Protein AF-A0A538QHJ0-F1 (afdb_monomer_lite)

Secondary structure (DSSP, 8-state):
--EEEEEEE--SS-TTS--TTHHHHHHHHHHHHHHHHTTT-EEPPPBSS-BHHHHHHHHHHHGGGEEEEEEEE-B-SSEEEEE-TTS-EEEEEHHHHHHHHHT-TT--EEEEESTT-GGGHHHHHHTT-SEEEEESS-B-HHHHHHHHHHHHHHHTTS-HHHHHHHHHHHHHHHH-S-GGGGBS-HHHHGGG-SPPPPSEEEEE-GGGTT--HHHHHHHHHHHHHHHHTTS-SSSHHHHHHHHTTS-HHHHHHHHHSTTTHHHHHHHTTTSPPPHHHHHHHHHHHT-SSTHHHHHHHHH-TTSTTHHHHHHHHHT-EEEEEEEEEEEEEEEEEEEE-GGGSPPBSSHHHHHHHHHHHHHHHHHHHHHGGGGTEEEEEEEEEEEEEEEEEETTEEEEEEEEEEEEEEEEEEEEEEEE----HHHHHHHTTS-----------

pLDDT: mean 82.28, std 17.02, range [30.34, 98.81]

Sequence (441 aa):
MPAILLAFANDWSDRNHHLHRLRREGKVIGQALAPLVKAGLEVLPAIHDATLSDVLDEFREHHDQIRVFHFGGHATSSTLLFEDDAGALTAAHANGLAGFLGGQPGLVLVFLNGCCTAPQVACLRAAGVKAVVATTHAIQDTVAAAFAQAFYAELAVRPLRSAFDTAVHAVKTHWGDDPWAVTRDVATASEEGKTPAWPWMIDCNPAYETWTLRAELDQTARRTGRARLFWGAAAPMVLLSSLLALSADARRTACRAPGFRALCAATGIGQVPTADEQAMWERALAQRSGDGLRAYLQAYPRGAYADEARARLDGCSHERAENLGLEKDVRYPLTINANRADLRSSEVEARNDAVMRGNRDAATSCALLGAASKVLSSVAEPHDWKCVEDGHRFACGFDGEVVCRVQDRILSNEERCGGTATDSHKRRRGSSVPMTLASAL

Radius of gyration: 32.98 Å; chains: 1; bounding box: 82×66×100 Å

Foldseek 3Di:
DAEEEAEEAAAPPDPVRGQPCSVVLLVLLCVLCVVVVVLVYHYPPHHHQFDPVVVLVVCVVCQLRYAEYEYAGADECFWDWHADPVSHTDTDGLLVVLLSQLPRNNYAEYEYLYAQPVNSQVNNVVSHHAKYKAFRGAFDSVLSSQLSSQLSNQLSPFANLVSNVRSLVVSCVVQNPQLLSGHDCNPVVVVVVDRDDNTIDMDGHPVRRRPGPVVVSVVVCVVVVVVDVVDDDDPDPVVVVVLVPDDLVVNLVVCPDPVNVVVCCVVVTNQRDDPVLVVLVVVCQVDQALPSLVVSCVVCVPHSCNVVSVVLNVVKDWDWDWDWADKDKDKDKDKQDLVPDDWAQDPVVQVVVQQVVQQVVQVVVLVVCVVFWPWPGKGWDFDAKDWDDDPSIIHIMGITMIITTTIGTDTDTDMGTDDDPVVSVVVVVPDDDDPDDDDDD

Structure (mmCIF, N/CA/C/O backbone):
data_AF-A0A538QHJ0-F1
#
_entry.id   AF-A0A538QHJ0-F1
#
loop_
_atom_site.group_PDB
_atom_site.id
_atom_site.type_symbol
_atom_site.label_atom_id
_atom_site.label_alt_id
_atom_site.label_comp_id
_atom_site.label_asym_id
_atom_site.label_entity_id
_atom_site.label_seq_id
_atom_site.pdbx_PDB_ins_code
_atom_site.Cartn_x
_atom_site.Cartn_y
_atom_site.Cartn_z
_atom_site.occupancy
_atom_site.B_iso_or_equiv
_atom_site.auth_seq_id
_atom_site.auth_comp_id
_atom_site.auth_asym_id
_atom_site.auth_atom_id
_atom_site.pdbx_PDB_model_num
ATOM 1 N N . MET A 1 1 ? -15.374 -1.243 19.716 1.00 84.38 1 MET A N 1
ATOM 2 C CA . MET A 1 1 ? -15.102 0.156 19.304 1.00 84.38 1 MET A CA 1
ATOM 3 C C . MET A 1 1 ? -15.184 0.193 17.783 1.00 84.38 1 MET A C 1
ATOM 5 O O . MET A 1 1 ? -15.090 -0.878 17.210 1.00 84.38 1 MET A O 1
ATOM 9 N N . PRO A 1 2 ? -15.447 1.316 17.093 1.00 94.69 2 PRO A N 1
ATOM 10 C CA . PRO A 1 2 ? -15.389 1.296 15.634 1.00 94.69 2 PRO A CA 1
ATOM 11 C C . PRO A 1 2 ? -13.943 1.038 15.192 1.00 94.69 2 PRO A C 1
ATOM 13 O O . PRO A 1 2 ? -13.024 1.684 15.701 1.00 94.69 2 PRO A O 1
ATOM 16 N N . ALA A 1 3 ? -13.773 0.101 14.266 1.00 96.50 3 ALA A N 1
ATOM 17 C CA . ALA A 1 3 ? -12.482 -0.395 13.820 1.00 96.50 3 ALA A CA 1
ATOM 18 C C . ALA A 1 3 ? -12.274 -0.202 12.310 1.00 96.50 3 ALA A C 1
ATOM 20 O O . ALA A 1 3 ? -13.233 -0.160 11.530 1.00 96.50 3 ALA A O 1
ATOM 21 N N . ILE A 1 4 ? -11.014 -0.098 11.898 1.00 98.25 4 ILE A N 1
ATOM 22 C CA . ILE A 1 4 ? -10.579 -0.112 10.498 1.00 98.25 4 ILE A CA 1
ATOM 23 C C . ILE A 1 4 ? -9.624 -1.284 10.303 1.00 98.25 4 ILE A C 1
ATOM 25 O O . ILE A 1 4 ? -8.633 -1.390 11.026 1.00 98.25 4 ILE A O 1
ATOM 29 N N . LEU A 1 5 ? -9.919 -2.123 9.311 1.00 98.50 5 LEU A N 1
ATOM 30 C CA . LEU A 1 5 ? -9.074 -3.235 8.892 1.00 98.50 5 LEU A CA 1
ATOM 31 C C . LEU A 1 5 ? -8.306 -2.849 7.626 1.00 98.50 5 LEU A C 1
ATOM 33 O O . LEU A 1 5 ? -8.913 -2.441 6.633 1.00 98.50 5 LEU A O 1
ATOM 37 N N . LEU A 1 6 ? -6.982 -2.994 7.668 1.00 98.50 6 LEU A N 1
ATOM 38 C CA . LEU A 1 6 ? -6.090 -2.770 6.534 1.00 98.50 6 LEU A CA 1
ATOM 39 C C . LEU A 1 6 ? -5.431 -4.098 6.155 1.00 98.50 6 LEU A C 1
ATOM 41 O O . LEU A 1 6 ? -4.697 -4.667 6.962 1.00 98.50 6 LEU A O 1
ATOM 45 N N . ALA A 1 7 ? -5.675 -4.564 4.935 1.00 98.00 7 ALA A N 1
ATOM 46 C CA . ALA A 1 7 ? -5.087 -5.776 4.384 1.00 98.00 7 ALA A CA 1
ATOM 47 C C . ALA A 1 7 ? -4.281 -5.441 3.128 1.00 98.00 7 ALA A C 1
ATOM 49 O O . ALA A 1 7 ? -4.765 -4.761 2.219 1.00 98.00 7 ALA A O 1
ATOM 50 N N . PHE A 1 8 ? -3.049 -5.929 3.078 1.00 95.31 8 PHE A N 1
ATOM 51 C CA . PHE A 1 8 ? -2.147 -5.761 1.955 1.00 95.31 8 PHE A CA 1
ATOM 52 C C . PHE A 1 8 ? -1.618 -7.118 1.521 1.00 95.31 8 PHE A C 1
ATOM 54 O O . PHE A 1 8 ? -1.199 -7.901 2.366 1.00 95.31 8 PHE A O 1
ATOM 61 N N . ALA A 1 9 ? -1.627 -7.370 0.218 1.00 91.00 9 ALA A N 1
ATOM 62 C CA . ALA A 1 9 ? -1.122 -8.606 -0.365 1.00 91.00 9 ALA A CA 1
ATOM 63 C C . ALA A 1 9 ? -0.195 -8.282 -1.535 1.00 91.00 9 ALA A C 1
ATOM 65 O O . ALA A 1 9 ? -0.501 -7.419 -2.369 1.00 91.00 9 ALA A O 1
ATOM 66 N N . ASN A 1 10 ? 0.949 -8.954 -1.583 1.00 85.69 10 ASN A N 1
ATOM 67 C CA . ASN A 1 10 ? 2.011 -8.674 -2.536 1.00 85.69 10 ASN A CA 1
ATOM 68 C C . ASN A 1 10 ? 2.436 -9.924 -3.308 1.00 85.69 10 ASN A C 1
ATOM 70 O O . ASN A 1 10 ? 2.243 -11.049 -2.862 1.00 85.69 10 ASN A O 1
ATOM 74 N N . ASP A 1 11 ? 3.060 -9.716 -4.467 1.00 81.25 11 ASP A N 1
ATOM 75 C CA . ASP A 1 11 ? 3.747 -10.792 -5.174 1.00 81.25 11 ASP A CA 1
ATOM 76 C C . ASP A 1 11 ? 5.210 -10.839 -4.717 1.00 81.25 11 ASP A C 1
ATOM 78 O O . ASP A 1 11 ? 6.012 -9.942 -5.007 1.00 81.25 11 ASP A O 1
ATOM 82 N N . TRP A 1 12 ? 5.557 -11.872 -3.951 1.00 72.56 12 TRP A N 1
ATOM 83 C CA . TRP A 1 12 ? 6.940 -12.145 -3.547 1.00 72.56 12 TRP A CA 1
ATOM 84 C C . TRP A 1 12 ? 7.655 -13.096 -4.510 1.00 72.56 12 TRP A C 1
ATOM 86 O O . TRP A 1 12 ? 8.883 -13.215 -4.456 1.00 72.56 12 TRP A O 1
ATOM 96 N N . SER A 1 13 ? 6.899 -13.758 -5.388 1.00 67.38 13 SER A N 1
ATOM 97 C CA . SER A 1 13 ? 7.399 -14.754 -6.333 1.00 67.38 13 SER A CA 1
ATOM 98 C C . SER A 1 13 ? 7.932 -14.114 -7.618 1.00 67.38 13 SER A C 1
ATOM 100 O O . SER A 1 13 ? 8.976 -14.536 -8.121 1.00 67.38 13 SER A O 1
ATOM 102 N N . ASP A 1 14 ? 7.288 -13.042 -8.094 1.00 71.12 14 ASP A N 1
ATOM 103 C CA . ASP A 1 14 ? 7.707 -12.266 -9.261 1.00 71.12 14 ASP A CA 1
ATOM 104 C C . ASP A 1 14 ? 8.125 -10.839 -8.873 1.00 71.12 14 ASP A C 1
ATOM 106 O O . ASP A 1 14 ? 7.319 -9.991 -8.484 1.00 71.12 14 ASP A O 1
ATOM 110 N N . ARG A 1 15 ? 9.418 -10.534 -9.049 1.00 61.66 15 ARG A N 1
ATOM 111 C CA . ARG A 1 15 ? 9.973 -9.203 -8.754 1.00 61.66 15 ARG A CA 1
ATOM 112 C C . ARG A 1 15 ? 9.376 -8.092 -9.620 1.00 61.66 15 ARG A C 1
ATOM 114 O O . ARG A 1 15 ? 9.396 -6.947 -9.180 1.00 61.66 15 ARG A O 1
ATOM 121 N N . ASN A 1 16 ? 8.866 -8.397 -10.814 1.00 66.38 16 ASN A N 1
ATOM 122 C CA . ASN A 1 16 ? 8.252 -7.403 -11.700 1.00 66.38 16 ASN A CA 1
ATOM 123 C C . ASN A 1 16 ? 6.814 -7.060 -11.293 1.00 66.38 16 ASN A C 1
ATOM 125 O O . ASN A 1 16 ? 6.307 -5.998 -11.657 1.00 66.38 16 ASN A O 1
ATOM 129 N N . HIS A 1 17 ? 6.167 -7.930 -10.517 1.00 70.81 17 HIS A N 1
ATOM 130 C CA . HIS A 1 17 ? 4.856 -7.677 -9.926 1.00 70.81 17 HIS A CA 1
ATOM 131 C C . HIS A 1 17 ? 4.950 -7.182 -8.484 1.00 70.81 17 HIS A C 1
ATOM 133 O O . HIS A 1 17 ? 3.936 -6.899 -7.862 1.00 70.81 17 HIS A O 1
ATOM 139 N N . HIS A 1 18 ? 6.144 -7.001 -7.935 1.00 77.81 18 HIS A N 1
ATOM 140 C CA . HIS A 1 18 ? 6.277 -6.560 -6.559 1.00 77.81 18 HIS A CA 1
ATOM 141 C C . HIS A 1 18 ? 5.809 -5.103 -6.354 1.00 77.81 18 HIS A C 1
ATOM 143 O O . HIS A 1 18 ? 6.315 -4.167 -6.978 1.00 77.81 18 HIS A O 1
ATOM 149 N N . LEU A 1 19 ? 4.872 -4.892 -5.427 1.00 80.31 19 LEU A N 1
ATOM 150 C CA . LEU A 1 19 ? 4.339 -3.578 -5.056 1.00 80.31 19 LEU A CA 1
ATOM 151 C C . LEU A 1 19 ? 5.114 -3.016 -3.855 1.00 80.31 19 LEU A C 1
ATOM 153 O O . LEU A 1 19 ? 4.880 -3.364 -2.695 1.00 80.31 19 LEU A O 1
ATOM 157 N N . HIS A 1 20 ? 6.082 -2.142 -4.126 1.00 81.50 20 HIS A N 1
ATOM 158 C CA . HIS A 1 20 ? 7.006 -1.605 -3.122 1.00 81.50 20 HIS A CA 1
ATOM 159 C C . HIS A 1 20 ? 6.360 -0.614 -2.139 1.00 81.50 20 HIS A C 1
ATOM 161 O O . HIS A 1 20 ? 6.959 -0.293 -1.103 1.00 81.50 20 HIS A O 1
ATOM 167 N N . ARG A 1 21 ? 5.184 -0.059 -2.456 1.00 84.69 21 ARG A N 1
ATOM 168 C CA . ARG A 1 21 ? 4.559 1.013 -1.668 1.00 84.69 21 ARG A CA 1
ATOM 169 C C . ARG A 1 21 ? 3.495 0.533 -0.691 1.00 84.69 21 ARG A C 1
ATOM 171 O O . ARG A 1 21 ? 3.173 1.323 0.189 1.00 84.69 21 ARG A O 1
ATOM 178 N N . LEU A 1 22 ? 3.076 -0.734 -0.705 1.00 82.94 22 LEU A N 1
ATOM 179 C CA . LEU A 1 22 ? 2.046 -1.260 0.211 1.00 82.94 22 LEU A CA 1
ATOM 180 C C . LEU A 1 22 ? 2.372 -1.038 1.700 1.00 82.94 22 LEU A C 1
ATOM 182 O O . LEU A 1 22 ? 1.548 -0.553 2.474 1.00 82.94 22 LEU A O 1
ATOM 186 N N . ARG A 1 23 ? 3.621 -1.290 2.121 1.00 81.44 23 ARG A N 1
ATOM 187 C CA . ARG A 1 23 ? 4.047 -0.998 3.508 1.00 81.44 23 ARG A CA 1
ATOM 188 C C . ARG A 1 23 ? 3.984 0.495 3.832 1.00 81.44 23 ARG A C 1
ATOM 190 O O . ARG A 1 23 ? 3.629 0.882 4.945 1.00 81.44 23 ARG A O 1
ATOM 197 N N . ARG A 1 24 ? 4.348 1.349 2.868 1.00 80.38 24 ARG A N 1
ATOM 198 C CA . ARG A 1 24 ? 4.256 2.805 3.027 1.00 80.38 24 ARG A CA 1
ATOM 199 C C . ARG A 1 24 ? 2.797 3.241 3.096 1.00 80.38 24 ARG A C 1
ATOM 201 O O . ARG A 1 24 ? 2.502 4.092 3.923 1.00 80.38 24 ARG A O 1
ATOM 208 N N . GLU A 1 25 ? 1.927 2.660 2.280 1.00 90.69 25 GLU A N 1
ATOM 209 C CA . GLU A 1 25 ? 0.488 2.910 2.248 1.00 90.69 25 GLU A CA 1
ATOM 210 C C . GLU A 1 25 ? -0.155 2.663 3.616 1.00 90.69 25 GLU A C 1
ATOM 212 O O . GLU A 1 25 ? -0.709 3.592 4.200 1.00 90.69 25 GLU A O 1
ATOM 217 N N . GLY A 1 26 ? 0.035 1.480 4.210 1.00 88.31 26 GLY A N 1
ATOM 218 C CA . GLY A 1 26 ? -0.455 1.203 5.566 1.00 88.31 26 GLY A CA 1
ATOM 219 C C . GLY A 1 26 ? 0.066 2.202 6.607 1.00 88.31 26 GLY A C 1
ATOM 220 O O . GLY A 1 26 ? -0.700 2.728 7.418 1.00 88.31 26 GLY A O 1
ATOM 221 N N . LYS A 1 27 ? 1.359 2.554 6.537 1.00 84.31 27 LYS A N 1
ATOM 222 C CA . LYS A 1 27 ? 1.964 3.549 7.436 1.00 84.31 27 LYS A CA 1
ATOM 223 C C . LYS A 1 27 ? 1.315 4.930 7.303 1.00 84.31 27 LYS A C 1
ATOM 225 O O . LYS A 1 27 ? 1.018 5.553 8.322 1.00 84.31 27 LYS A O 1
ATOM 230 N N . VAL A 1 28 ? 1.127 5.434 6.081 1.00 87.56 28 VAL A N 1
ATOM 231 C CA . VAL A 1 28 ? 0.563 6.779 5.866 1.00 87.56 28 VAL A CA 1
ATOM 232 C C . VAL A 1 28 ? -0.930 6.835 6.192 1.00 87.56 28 VAL A C 1
ATOM 234 O O . VAL A 1 28 ? -1.378 7.857 6.708 1.00 87.56 28 VAL A O 1
ATOM 237 N N . ILE A 1 29 ? -1.675 5.739 5.998 1.00 95.94 29 ILE A N 1
ATOM 238 C CA . ILE A 1 29 ? -3.066 5.609 6.462 1.00 95.94 29 ILE A CA 1
ATOM 239 C C . ILE A 1 29 ? -3.123 5.698 7.994 1.00 95.94 29 ILE A C 1
ATOM 241 O O . ILE A 1 29 ? -3.872 6.509 8.540 1.00 95.94 29 ILE A O 1
ATOM 245 N N . GLY A 1 30 ? -2.284 4.933 8.702 1.00 91.31 30 GLY A N 1
ATOM 246 C CA . GLY A 1 30 ? -2.215 4.988 10.166 1.00 91.31 30 GLY A CA 1
ATOM 247 C C . GLY A 1 30 ? -1.862 6.386 10.694 1.00 91.31 30 GLY A C 1
ATOM 248 O O . GLY A 1 30 ? -2.467 6.865 11.653 1.00 91.31 30 GLY A O 1
ATOM 249 N N . GLN A 1 31 ? -0.935 7.087 10.031 1.00 88.31 31 GLN A N 1
ATOM 250 C CA . GLN A 1 31 ? -0.588 8.476 10.361 1.00 88.31 31 GLN A CA 1
ATOM 251 C C . GLN A 1 31 ? -1.762 9.439 10.151 1.00 88.31 31 GLN A C 1
ATOM 253 O O . GLN A 1 31 ? -2.017 10.281 11.013 1.00 88.31 31 GLN A O 1
ATOM 258 N N . ALA A 1 32 ? -2.487 9.303 9.039 1.00 93.50 32 ALA A N 1
ATOM 259 C CA . ALA A 1 32 ? -3.654 10.122 8.730 1.00 93.50 32 ALA A CA 1
ATOM 260 C C . ALA A 1 32 ? -4.789 9.938 9.756 1.00 93.50 32 ALA A C 1
ATOM 262 O O . ALA A 1 32 ? -5.474 10.895 10.113 1.00 93.50 32 ALA A O 1
ATOM 263 N N . LEU A 1 33 ? -4.941 8.724 10.289 1.00 95.12 33 LEU A N 1
ATOM 264 C CA . LEU A 1 33 ? -5.974 8.374 11.265 1.00 95.12 33 LEU A CA 1
ATOM 265 C C . LEU A 1 33 ? -5.578 8.631 12.726 1.00 95.12 33 LEU A C 1
ATOM 267 O O . LEU A 1 33 ? -6.435 8.552 13.608 1.00 95.12 33 LEU A O 1
ATOM 271 N N . ALA A 1 34 ? -4.321 8.987 13.011 1.00 91.88 34 ALA A N 1
ATOM 272 C CA . ALA A 1 34 ? -3.827 9.205 14.373 1.00 91.88 34 ALA A CA 1
ATOM 273 C C . ALA A 1 34 ? -4.697 10.157 15.234 1.00 91.88 34 ALA A C 1
ATOM 275 O O . ALA A 1 34 ? -4.877 9.876 16.424 1.00 91.88 34 ALA A O 1
ATOM 276 N N . PRO A 1 35 ? -5.287 11.252 14.700 1.00 90.69 35 PRO A N 1
ATOM 277 C CA . PRO A 1 35 ? -6.214 12.088 15.467 1.00 90.69 35 PRO A CA 1
ATOM 278 C C . PRO A 1 35 ? -7.490 11.354 15.907 1.00 90.69 35 PRO A C 1
ATOM 280 O O . PRO A 1 35 ? -7.976 11.586 17.013 1.00 90.69 35 PRO A O 1
ATOM 283 N N . LEU A 1 36 ? -8.025 10.456 15.072 1.00 92.75 36 LEU A N 1
ATOM 284 C CA . LEU A 1 36 ? -9.206 9.656 15.402 1.00 92.75 36 LEU A CA 1
ATOM 285 C C . LEU A 1 36 ? -8.877 8.492 16.333 1.00 92.75 36 LEU A C 1
ATOM 287 O O . LEU A 1 36 ? -9.695 8.167 17.191 1.00 92.75 36 LEU A O 1
ATOM 291 N N . VAL A 1 37 ? -7.671 7.925 16.241 1.00 92.94 37 VAL A N 1
ATOM 292 C CA . VAL A 1 37 ? -7.192 6.920 17.205 1.00 92.94 37 VAL A CA 1
ATOM 293 C C . VAL A 1 37 ? -7.195 7.493 18.622 1.00 92.94 37 VAL A C 1
ATOM 295 O O . VAL A 1 37 ? -7.739 6.887 19.542 1.00 92.94 37 VAL A O 1
ATOM 298 N N . LYS A 1 38 ? -6.718 8.735 18.798 1.00 89.56 38 LYS A N 1
ATOM 299 C CA . LYS A 1 38 ? -6.815 9.456 20.084 1.00 89.56 38 LYS A CA 1
ATOM 300 C C . LYS A 1 38 ? -8.259 9.674 20.552 1.00 89.56 38 LYS A C 1
ATOM 302 O O . LYS A 1 38 ? -8.491 9.848 21.744 1.00 89.56 38 LYS A O 1
ATOM 307 N N . ALA A 1 39 ? -9.217 9.683 19.628 1.00 88.69 39 ALA A N 1
ATOM 308 C CA . ALA A 1 39 ? -10.642 9.826 19.904 1.00 88.69 39 ALA A CA 1
ATOM 309 C C . ALA A 1 39 ? -11.376 8.480 20.088 1.00 88.69 39 ALA A C 1
ATOM 311 O O . ALA A 1 39 ? -12.595 8.485 20.256 1.00 88.69 39 ALA A O 1
ATOM 312 N N . GLY A 1 40 ? -10.659 7.349 20.086 1.00 90.50 40 GLY A N 1
ATOM 313 C CA . GLY A 1 40 ? -11.213 6.015 20.337 1.00 90.50 40 GLY A CA 1
ATOM 314 C C . GLY A 1 40 ? -11.513 5.186 19.086 1.00 90.50 40 GLY A C 1
ATOM 315 O O . GLY A 1 40 ? -12.230 4.192 19.195 1.00 90.50 40 GLY A O 1
ATOM 316 N N . LEU A 1 41 ? -11.009 5.590 17.913 1.00 94.94 41 LEU A N 1
ATOM 317 C CA . LEU A 1 41 ? -10.998 4.735 16.724 1.00 94.94 41 LEU A CA 1
ATOM 318 C C . LEU A 1 41 ? -9.938 3.653 16.896 1.00 94.94 41 LEU A C 1
ATOM 320 O O . LEU A 1 41 ? -8.798 3.944 17.251 1.00 94.94 41 LEU A O 1
ATOM 324 N N . GLU A 1 42 ? -10.300 2.420 16.589 1.00 95.44 42 GLU A N 1
ATOM 325 C CA . GLU A 1 42 ? -9.354 1.320 16.537 1.00 95.44 42 GLU A CA 1
ATOM 326 C C . GLU A 1 42 ? -8.861 1.147 15.098 1.00 95.44 42 GLU A C 1
ATOM 328 O O . GLU A 1 42 ? -9.646 0.995 14.166 1.00 95.44 42 GLU A O 1
ATOM 333 N N . VAL A 1 43 ? -7.551 1.222 14.888 1.00 93.38 43 VAL A N 1
ATOM 334 C CA . VAL A 1 43 ? -6.939 0.788 13.628 1.00 93.38 43 VAL A CA 1
ATOM 335 C C . VAL A 1 43 ? -6.294 -0.544 13.946 1.00 93.38 43 VAL A C 1
ATOM 337 O O . VAL A 1 43 ? -5.336 -0.578 14.722 1.00 93.38 43 VAL A O 1
ATOM 340 N N . LEU A 1 44 ? -6.868 -1.623 13.415 1.00 91.94 44 LEU A N 1
ATOM 341 C CA . LEU A 1 44 ? -6.344 -2.965 13.636 1.00 91.94 44 LEU A CA 1
ATOM 342 C C . LEU A 1 44 ? -4.915 -3.051 13.084 1.00 91.94 44 LEU A C 1
ATOM 344 O O . LEU A 1 44 ? -4.577 -2.300 12.157 1.00 91.94 44 LEU A O 1
ATOM 348 N N . PRO A 1 45 ? -4.058 -3.922 13.645 1.00 88.50 45 PRO A N 1
ATOM 349 C CA . PRO A 1 45 ? -2.744 -4.175 13.075 1.00 88.50 45 PRO A CA 1
ATOM 350 C C . PRO A 1 45 ? -2.866 -4.455 11.575 1.00 88.50 45 PRO A C 1
ATOM 352 O O . PRO A 1 45 ? -3.650 -5.299 11.153 1.00 88.50 45 PRO A O 1
ATOM 355 N N . ALA A 1 46 ? -2.128 -3.701 10.760 1.00 87.31 46 ALA A N 1
ATOM 356 C CA . ALA A 1 46 ? -2.172 -3.889 9.318 1.00 87.31 46 ALA A CA 1
ATOM 357 C C . ALA A 1 46 ? -1.608 -5.269 8.958 1.00 87.31 46 ALA A C 1
ATOM 359 O O . ALA A 1 46 ? -0.483 -5.594 9.346 1.00 87.31 46 ALA A O 1
ATOM 360 N N . ILE A 1 47 ? -2.363 -6.040 8.180 1.00 90.31 47 ILE A N 1
ATOM 361 C CA . ILE A 1 47 ? -1.932 -7.345 7.677 1.00 90.31 47 ILE A CA 1
ATOM 362 C C . ILE A 1 47 ? -1.152 -7.087 6.389 1.00 90.31 47 ILE A C 1
ATOM 364 O O . ILE A 1 47 ? -1.718 -6.577 5.424 1.00 90.31 47 ILE A O 1
ATOM 368 N N . HIS A 1 48 ? 0.159 -7.330 6.390 1.00 83.31 48 HIS A N 1
ATOM 369 C CA . HIS A 1 48 ? 1.048 -6.945 5.280 1.00 83.31 48 HIS A CA 1
ATOM 370 C C . HIS A 1 48 ? 1.321 -8.060 4.266 1.00 83.31 48 HIS A C 1
ATOM 372 O O . HIS A 1 48 ? 1.862 -7.778 3.198 1.00 83.31 48 HIS A O 1
ATOM 378 N N . ASP A 1 49 ? 0.975 -9.274 4.657 1.00 80.62 49 ASP A N 1
ATOM 379 C CA . ASP A 1 49 ? 1.086 -10.565 3.994 1.00 80.62 49 ASP A CA 1
ATOM 380 C C . ASP A 1 49 ? -0.294 -11.237 3.999 1.00 80.62 49 ASP A C 1
ATOM 382 O O . ASP A 1 49 ? -0.457 -12.388 4.387 1.00 80.62 49 ASP A O 1
ATOM 386 N N . ALA A 1 50 ? -1.328 -10.458 3.672 1.00 89.19 50 ALA A N 1
ATOM 387 C CA . ALA A 1 50 ? -2.703 -10.843 3.934 1.00 89.19 50 ALA A CA 1
ATOM 388 C C . ALA A 1 50 ? -3.100 -12.091 3.150 1.00 89.19 50 ALA A C 1
ATOM 390 O O . ALA A 1 50 ? -3.193 -12.053 1.918 1.00 89.19 50 ALA A O 1
ATOM 391 N N . THR A 1 51 ? -3.439 -13.155 3.876 1.00 91.00 51 THR A N 1
ATOM 392 C CA . THR A 1 51 ? -4.202 -14.269 3.325 1.00 91.00 51 THR A CA 1
ATOM 393 C C . THR A 1 51 ? -5.696 -13.954 3.367 1.00 91.00 51 THR A C 1
ATOM 395 O O . THR A 1 51 ? -6.165 -13.081 4.107 1.00 91.00 51 THR A O 1
ATOM 398 N N . LEU A 1 52 ? -6.491 -14.678 2.572 1.00 92.75 52 LEU A N 1
ATOM 399 C CA . LEU A 1 52 ? -7.946 -14.554 2.667 1.00 92.75 52 LEU A CA 1
ATOM 400 C C . LEU A 1 52 ? -8.433 -14.951 4.071 1.00 92.75 52 LEU A C 1
ATOM 402 O O . LEU A 1 52 ? -9.319 -14.292 4.608 1.00 92.75 52 LEU A O 1
ATOM 406 N N . SER A 1 53 ? -7.849 -15.995 4.665 1.00 89.69 53 SER A N 1
ATOM 407 C CA . SER A 1 53 ? -8.224 -16.484 5.996 1.00 89.69 53 SE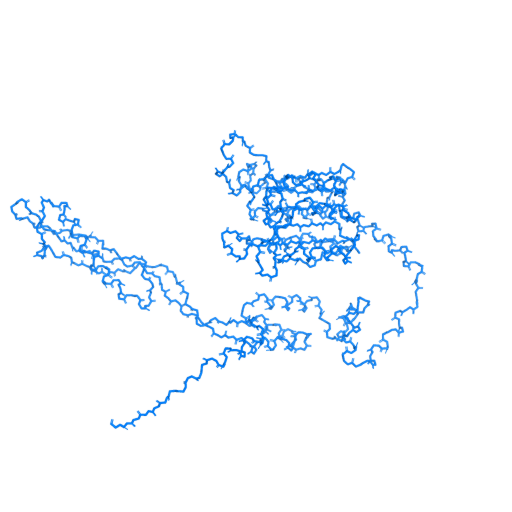R A CA 1
ATOM 408 C C . SER A 1 53 ? -8.026 -15.421 7.073 1.00 89.69 53 SER A C 1
ATOM 410 O O . SER A 1 53 ? -8.957 -15.205 7.844 1.00 89.69 53 SER A O 1
ATOM 412 N N . ASP A 1 54 ? -6.902 -14.695 7.058 1.00 90.38 54 ASP A N 1
ATOM 413 C CA . ASP A 1 54 ? -6.631 -13.636 8.042 1.00 90.38 54 ASP A CA 1
ATOM 414 C C . ASP A 1 54 ? -7.720 -12.559 8.014 1.00 90.38 54 ASP A C 1
ATOM 416 O O . ASP A 1 54 ? -8.257 -12.167 9.046 1.00 90.38 54 ASP A O 1
ATOM 420 N N . VAL A 1 55 ? -8.123 -12.124 6.814 1.00 95.81 55 VAL A N 1
ATOM 421 C CA . VAL A 1 55 ? -9.202 -11.136 6.663 1.00 95.81 55 VAL A CA 1
ATOM 422 C C . VAL A 1 55 ? -10.526 -11.681 7.193 1.00 95.81 55 VAL A C 1
ATOM 424 O O . VAL A 1 55 ? -11.247 -10.972 7.897 1.00 95.81 55 VAL A O 1
ATOM 427 N N . LEU A 1 56 ? -10.875 -12.929 6.861 1.00 94.56 56 LEU A N 1
ATOM 428 C CA . LEU A 1 56 ? -12.113 -13.540 7.347 1.00 94.56 56 LEU A CA 1
ATOM 429 C C . LEU A 1 56 ? -12.115 -13.668 8.876 1.00 94.56 56 LEU A C 1
ATOM 431 O O . LEU A 1 56 ? -13.159 -13.446 9.495 1.00 94.56 56 LEU A O 1
ATOM 435 N N . ASP A 1 57 ? -10.977 -14.012 9.473 1.00 92.12 57 ASP A N 1
ATOM 436 C CA . ASP A 1 57 ? -10.821 -14.175 10.916 1.00 92.12 57 ASP A CA 1
ATOM 437 C C . ASP A 1 57 ? -10.901 -12.837 11.654 1.00 92.12 57 ASP A C 1
ATOM 439 O O . ASP A 1 57 ? -11.631 -12.747 12.641 1.00 92.12 57 ASP A O 1
ATOM 443 N N . GLU A 1 58 ? -10.318 -11.765 11.115 1.00 95.50 58 GLU A N 1
ATOM 444 C CA . GLU A 1 58 ? -10.466 -10.420 11.681 1.00 95.50 58 GLU A CA 1
ATOM 445 C C . GLU A 1 58 ? -11.929 -9.960 11.722 1.00 95.50 58 GLU A C 1
ATOM 447 O O . GLU A 1 58 ? -12.401 -9.430 12.731 1.00 95.50 58 GLU A O 1
ATOM 452 N N . PHE A 1 59 ? -12.698 -10.209 10.657 1.00 96.12 59 PHE A N 1
ATOM 453 C CA . PHE A 1 59 ? -14.137 -9.925 10.651 1.00 96.12 59 PHE A CA 1
ATOM 454 C C . PHE A 1 59 ? -14.921 -10.796 11.641 1.00 96.12 59 PHE A C 1
ATOM 456 O O . PHE A 1 59 ? -15.892 -10.323 12.237 1.00 96.12 59 PHE A O 1
ATOM 463 N N . ARG A 1 60 ? -14.513 -12.054 11.852 1.00 91.50 60 ARG A N 1
ATOM 464 C CA . ARG A 1 60 ? -15.134 -12.933 12.856 1.00 91.50 60 ARG A CA 1
ATOM 465 C C . ARG A 1 60 ? -14.842 -12.464 14.275 1.00 91.50 60 ARG A C 1
ATOM 467 O O . ARG A 1 60 ? -15.754 -12.499 15.093 1.00 91.50 60 ARG A O 1
ATOM 474 N N . GLU A 1 61 ? -13.619 -12.028 14.558 1.00 93.38 61 GLU A N 1
ATOM 475 C CA . GLU A 1 61 ? -13.204 -11.565 15.886 1.00 93.38 61 GLU A CA 1
ATOM 476 C C . GLU A 1 61 ? -13.826 -10.207 16.238 1.00 93.38 61 GLU A C 1
ATOM 478 O O . GLU A 1 61 ? -14.274 -9.983 17.366 1.00 93.38 61 GLU A O 1
ATOM 483 N N . HIS A 1 62 ? -13.925 -9.310 15.257 1.00 92.31 62 HIS A N 1
ATOM 484 C CA . HIS A 1 62 ? -14.377 -7.941 15.482 1.00 92.31 62 HIS A CA 1
ATOM 485 C C . HIS A 1 62 ? -15.873 -7.734 15.199 1.00 92.31 62 HIS A C 1
ATOM 487 O O . HIS A 1 62 ? -16.424 -6.701 15.583 1.00 92.31 62 HIS A O 1
ATOM 493 N N . HIS A 1 63 ? -16.569 -8.710 14.611 1.00 87.25 63 HIS A N 1
ATOM 494 C CA . HIS A 1 63 ? -18.014 -8.685 14.360 1.00 87.25 63 HIS A CA 1
ATOM 495 C C . HIS A 1 63 ? -18.497 -7.365 13.710 1.00 87.25 63 HIS A C 1
ATOM 497 O O . HIS A 1 63 ? -18.114 -7.020 12.595 1.00 87.25 63 HIS A O 1
ATOM 503 N N . ASP A 1 64 ? -19.352 -6.598 14.395 1.00 91.38 64 ASP A N 1
ATOM 504 C CA . ASP A 1 64 ? -19.961 -5.355 13.911 1.00 91.38 64 ASP A CA 1
ATOM 505 C C . ASP A 1 64 ? -19.074 -4.110 14.095 1.00 91.38 64 ASP A C 1
ATOM 507 O O . ASP A 1 64 ? -19.501 -2.989 13.800 1.00 91.38 64 ASP A O 1
ATOM 511 N N . GLN A 1 65 ? -17.842 -4.289 14.573 1.00 94.44 65 GLN A N 1
ATOM 512 C CA . GLN A 1 65 ? -16.923 -3.198 14.882 1.00 94.44 65 GLN A CA 1
ATOM 513 C C . GLN A 1 65 ? -16.231 -2.639 13.641 1.00 94.44 65 GLN A C 1
ATOM 515 O O . GLN A 1 65 ? -16.017 -1.427 13.569 1.00 94.44 65 GLN A O 1
ATOM 520 N N . ILE A 1 66 ? -15.899 -3.480 12.656 1.00 97.56 66 ILE A N 1
ATOM 521 C CA . ILE A 1 66 ? -15.176 -3.045 11.455 1.00 97.56 66 ILE A CA 1
ATOM 522 C C . ILE A 1 66 ? -16.092 -2.170 10.595 1.00 97.56 66 ILE A C 1
ATOM 524 O O . ILE A 1 66 ? -17.077 -2.635 10.026 1.00 97.56 66 ILE A O 1
ATOM 528 N N . ARG A 1 67 ? -15.749 -0.881 10.497 1.00 97.94 67 ARG A N 1
ATOM 529 C CA . ARG A 1 67 ? -16.463 0.125 9.695 1.00 97.94 67 ARG A CA 1
ATOM 530 C C . ARG A 1 67 ? -15.878 0.287 8.302 1.00 97.94 67 ARG A C 1
ATOM 532 O O . ARG A 1 67 ? -16.614 0.595 7.364 1.00 97.94 67 ARG A O 1
ATOM 539 N N . VAL A 1 68 ? -14.566 0.106 8.179 1.00 98.62 68 VAL A N 1
ATOM 540 C CA . VAL A 1 68 ? -13.826 0.283 6.931 1.00 98.62 68 VAL A CA 1
ATOM 541 C C . VAL A 1 68 ? -12.917 -0.915 6.715 1.00 98.62 68 VAL A C 1
ATOM 543 O O . VAL A 1 68 ? -12.154 -1.273 7.610 1.00 98.62 68 VAL A O 1
ATOM 546 N N . PHE A 1 69 ? -12.984 -1.490 5.519 1.00 98.75 69 PHE A N 1
ATOM 547 C CA . PHE A 1 69 ? -12.029 -2.474 5.030 1.00 98.75 69 PHE A CA 1
ATOM 548 C C . PHE A 1 69 ? -11.246 -1.882 3.865 1.00 98.75 69 PHE A C 1
ATOM 550 O O . PHE A 1 69 ? -11.838 -1.461 2.872 1.00 98.75 69 PHE A O 1
ATOM 557 N N . HIS A 1 70 ? -9.926 -1.842 4.000 1.00 98.81 70 HIS A N 1
ATOM 558 C CA . HIS A 1 70 ? -9.007 -1.412 2.956 1.00 98.81 70 HIS A CA 1
ATOM 559 C C . HIS A 1 70 ? -8.215 -2.603 2.446 1.00 98.81 70 HIS A C 1
ATOM 561 O O . HIS A 1 70 ? -7.558 -3.280 3.233 1.00 98.81 70 HIS A O 1
ATOM 567 N N . PHE A 1 71 ? -8.235 -2.806 1.136 1.00 98.69 71 PHE A N 1
ATOM 568 C CA . PHE A 1 71 ? -7.375 -3.751 0.446 1.00 98.69 71 PHE A CA 1
ATOM 569 C C . PHE A 1 71 ? -6.400 -2.995 -0.459 1.00 98.69 71 PHE A C 1
ATOM 571 O O . PHE A 1 71 ? -6.837 -2.212 -1.304 1.00 98.69 71 PHE A O 1
ATOM 578 N N . GLY A 1 72 ? -5.100 -3.250 -0.311 1.00 97.62 72 GLY A N 1
ATOM 579 C CA . GLY A 1 72 ? -4.066 -2.789 -1.240 1.00 97.62 72 GLY A CA 1
ATOM 580 C C . GLY A 1 72 ? -3.281 -3.969 -1.804 1.00 97.62 72 GLY A C 1
ATOM 581 O O . GLY A 1 72 ? -2.702 -4.745 -1.048 1.00 97.62 72 GLY A O 1
ATOM 582 N N . GLY A 1 73 ? -3.247 -4.119 -3.123 1.00 93.75 73 GLY A N 1
ATOM 583 C CA . GLY A 1 73 ? -2.593 -5.269 -3.741 1.00 93.75 73 GLY A CA 1
ATOM 584 C C . GLY A 1 73 ? -2.989 -5.474 -5.194 1.00 93.75 73 GLY A C 1
ATOM 585 O O . GLY A 1 73 ? -3.608 -4.614 -5.828 1.00 93.75 73 GLY A O 1
ATOM 586 N N . HIS A 1 74 ? -2.645 -6.643 -5.727 1.00 90.75 74 HIS A N 1
ATOM 587 C CA . HIS A 1 74 ? -3.027 -7.013 -7.086 1.00 90.75 74 HIS A CA 1
ATOM 588 C C . HIS A 1 74 ? -4.501 -7.376 -7.183 1.00 90.75 74 HIS A C 1
ATOM 590 O O . HIS A 1 74 ? -5.084 -8.001 -6.296 1.00 90.75 74 HIS A O 1
ATOM 596 N N . ALA A 1 75 ? -5.103 -6.999 -8.303 1.00 91.25 75 ALA A N 1
ATOM 597 C CA . ALA A 1 75 ? -6.490 -7.293 -8.596 1.00 91.25 75 ALA A CA 1
ATOM 598 C C . ALA A 1 75 ? -6.711 -7.404 -10.104 1.00 91.25 75 ALA A C 1
ATOM 600 O O . ALA A 1 75 ? -5.927 -6.913 -10.918 1.00 91.25 75 ALA A O 1
ATOM 601 N N . THR A 1 76 ? -7.810 -8.061 -10.452 1.00 81.25 76 THR A N 1
ATOM 602 C CA . THR A 1 76 ? -8.369 -8.094 -11.801 1.00 81.25 76 THR A CA 1
ATOM 603 C C . THR A 1 76 ? -9.803 -7.564 -11.767 1.00 81.25 76 THR A C 1
ATOM 605 O O . THR A 1 76 ? -10.347 -7.239 -10.709 1.00 81.25 76 THR A O 1
ATOM 608 N N . SER A 1 77 ? -10.481 -7.563 -12.915 1.00 82.75 77 SER A N 1
ATOM 609 C CA . SER A 1 77 ? -11.914 -7.261 -12.985 1.00 82.75 77 SER A CA 1
ATOM 610 C C . SER A 1 77 ? -12.794 -8.201 -12.148 1.00 82.75 77 SER A C 1
ATOM 612 O O . SER A 1 77 ? -13.919 -7.837 -11.822 1.00 82.75 77 SER A O 1
ATOM 614 N N . SER A 1 78 ? -12.315 -9.396 -11.782 1.00 82.69 78 SER A N 1
ATOM 615 C CA . SER A 1 78 ? -13.134 -10.433 -11.130 1.00 82.69 78 SER A CA 1
ATOM 616 C C . SER A 1 78 ? -12.535 -11.026 -9.853 1.00 82.69 78 SER A C 1
ATOM 618 O O . SER A 1 78 ? -13.195 -11.831 -9.188 1.00 82.69 78 SER A O 1
ATOM 620 N N . THR A 1 79 ? -11.307 -10.652 -9.497 1.00 87.75 79 THR A N 1
ATOM 621 C CA . THR A 1 79 ? -10.592 -11.205 -8.342 1.00 87.75 79 THR A CA 1
ATOM 622 C C . THR A 1 79 ? -9.769 -10.142 -7.624 1.00 87.75 79 THR A C 1
ATOM 624 O O . THR A 1 79 ? -9.240 -9.224 -8.251 1.00 87.75 79 THR A O 1
ATOM 627 N N . LEU A 1 80 ? -9.633 -10.290 -6.308 1.00 94.06 80 LEU A N 1
ATOM 628 C CA . LEU A 1 80 ? -8.518 -9.724 -5.544 1.00 94.06 80 LEU A CA 1
ATOM 629 C C . LEU A 1 80 ? -7.499 -10.841 -5.314 1.00 94.06 80 LEU A C 1
ATOM 631 O O . LEU A 1 80 ? -7.901 -11.993 -5.144 1.00 94.06 80 LEU A O 1
ATOM 635 N N . LEU A 1 81 ? -6.206 -10.533 -5.333 1.00 93.44 81 LEU A N 1
ATOM 636 C CA . LEU A 1 81 ? -5.162 -11.527 -5.092 1.00 93.44 81 LEU A CA 1
ATOM 637 C C . LEU A 1 81 ? -4.628 -11.370 -3.666 1.00 93.44 81 LEU A C 1
ATOM 639 O O . LEU A 1 81 ? -4.089 -10.323 -3.326 1.00 93.44 81 LEU A O 1
ATOM 643 N N . PHE A 1 82 ? -4.808 -12.406 -2.854 1.00 92.50 82 PHE A N 1
ATOM 644 C CA . PHE A 1 82 ? -4.276 -12.527 -1.495 1.00 92.50 82 PHE A CA 1
ATOM 645 C C . PHE A 1 82 ? -3.052 -13.438 -1.494 1.00 92.50 82 PHE A C 1
ATOM 647 O O . PHE A 1 82 ? -2.834 -14.162 -2.461 1.00 92.50 82 PHE A O 1
ATOM 654 N N . GLU A 1 83 ? -2.268 -13.426 -0.427 1.00 87.25 83 GLU A N 1
ATOM 655 C CA . GLU A 1 83 ? -1.168 -14.374 -0.247 1.00 87.25 83 GLU A CA 1
ATOM 656 C C . GLU A 1 83 ? -1.701 -15.729 0.264 1.00 87.25 83 GLU A C 1
ATOM 658 O O . GLU A 1 83 ? -2.798 -15.823 0.824 1.00 87.25 83 GLU A O 1
ATOM 663 N N . ASP A 1 84 ? -0.952 -16.800 0.024 1.00 80.25 84 ASP A N 1
ATOM 664 C CA . ASP A 1 84 ? -1.107 -18.089 0.697 1.00 80.25 84 ASP A CA 1
ATOM 665 C C . ASP A 1 84 ? -0.001 -18.291 1.746 1.00 80.25 84 ASP A C 1
ATOM 667 O O . ASP A 1 84 ? 0.910 -17.474 1.878 1.00 80.25 84 ASP A O 1
ATOM 671 N N . ASP A 1 85 ? -0.044 -19.406 2.479 1.00 76.06 85 ASP A N 1
ATOM 672 C CA . ASP A 1 85 ? 0.950 -19.724 3.516 1.00 76.06 85 ASP A CA 1
ATOM 673 C C . ASP A 1 85 ? 2.394 -19.835 2.974 1.00 76.06 85 ASP A C 1
ATOM 675 O O . ASP A 1 85 ? 3.358 -19.829 3.745 1.00 76.06 85 ASP A O 1
ATOM 679 N N . ALA A 1 86 ? 2.564 -19.970 1.653 1.00 71.69 86 ALA A N 1
ATOM 680 C CA . ALA A 1 86 ? 3.856 -20.008 0.975 1.00 71.69 86 ALA A CA 1
ATOM 681 C C . ALA A 1 86 ? 4.278 -18.637 0.403 1.00 71.69 86 ALA A C 1
ATOM 683 O O . ALA A 1 86 ? 5.369 -18.534 -0.167 1.00 71.69 86 ALA A O 1
ATOM 684 N N . GLY A 1 87 ? 3.456 -17.593 0.563 1.00 68.88 87 GLY A N 1
ATOM 685 C CA . GLY A 1 87 ? 3.676 -16.247 0.028 1.00 68.88 87 GLY A CA 1
ATOM 686 C C . GLY A 1 87 ? 3.386 -16.112 -1.472 1.00 68.88 87 GLY A C 1
ATOM 687 O O . GLY A 1 87 ? 3.825 -15.141 -2.094 1.00 68.88 87 GLY A O 1
ATOM 688 N N . ALA A 1 88 ? 2.697 -17.085 -2.078 1.00 77.44 88 ALA A N 1
ATOM 689 C CA . ALA A 1 88 ? 2.238 -17.018 -3.462 1.00 77.44 88 ALA A CA 1
ATOM 690 C C . ALA A 1 88 ? 0.838 -16.396 -3.550 1.00 77.44 88 ALA A C 1
ATOM 692 O O . ALA A 1 88 ? 0.044 -16.460 -2.614 1.00 77.44 88 ALA A O 1
ATOM 693 N N . LEU A 1 89 ? 0.513 -15.795 -4.697 1.00 84.19 89 LEU A N 1
ATOM 694 C CA . LEU A 1 89 ? -0.787 -15.159 -4.887 1.00 84.19 89 LEU A CA 1
ATOM 695 C C . LEU A 1 89 ? -1.896 -16.179 -5.178 1.00 84.19 89 LEU A C 1
ATOM 697 O O . LEU A 1 89 ? -1.823 -16.958 -6.127 1.00 84.19 89 LEU A O 1
ATOM 701 N N . THR A 1 90 ? -2.978 -16.085 -4.412 1.00 90.75 90 THR A N 1
ATOM 702 C CA . THR A 1 90 ? -4.219 -16.845 -4.559 1.00 90.75 90 THR A CA 1
ATOM 703 C C . THR A 1 90 ? -5.401 -15.906 -4.792 1.00 90.75 90 THR A C 1
ATOM 705 O O . THR A 1 90 ? -5.539 -14.853 -4.170 1.00 90.75 90 THR A O 1
ATOM 708 N N . ALA A 1 91 ? -6.295 -16.287 -5.704 1.00 89.94 91 ALA A N 1
ATOM 709 C CA . ALA A 1 91 ? -7.445 -15.471 -6.069 1.00 89.94 91 ALA A CA 1
ATOM 710 C C . ALA A 1 91 ? -8.609 -15.594 -5.069 1.00 89.94 91 ALA A C 1
ATOM 712 O O . ALA A 1 91 ? -9.148 -16.677 -4.848 1.00 89.94 91 ALA A O 1
ATOM 713 N N . ALA A 1 92 ? -9.086 -14.456 -4.565 1.00 91.00 92 ALA A N 1
ATOM 714 C CA . ALA A 1 92 ? -10.400 -14.314 -3.951 1.00 91.00 92 ALA A CA 1
ATOM 715 C C . ALA A 1 92 ? -11.397 -13.787 -4.992 1.00 91.00 92 ALA A C 1
ATOM 717 O O . ALA A 1 92 ? -11.305 -12.647 -5.455 1.00 91.00 92 ALA A O 1
ATOM 718 N N . HIS A 1 93 ? -12.360 -14.624 -5.378 1.00 85.12 93 HIS A N 1
ATOM 719 C CA . HIS A 1 93 ? -13.352 -14.275 -6.395 1.00 85.12 93 HIS A CA 1
ATOM 720 C C . HIS A 1 93 ? -14.372 -13.248 -5.885 1.00 85.12 93 HIS A C 1
ATOM 722 O O . HIS A 1 93 ? -14.966 -13.419 -4.815 1.00 85.12 93 HIS A O 1
ATOM 728 N N . ALA A 1 94 ? -14.630 -12.221 -6.700 1.00 86.62 94 ALA A N 1
ATOM 729 C CA . ALA A 1 94 ? -15.419 -11.045 -6.334 1.00 86.62 94 ALA A CA 1
ATOM 730 C C . ALA A 1 94 ? -16.819 -11.377 -5.789 1.00 86.62 94 ALA A C 1
ATOM 732 O O . ALA A 1 94 ? -17.242 -10.780 -4.806 1.00 86.62 94 ALA A O 1
ATOM 733 N N . ASN A 1 95 ? -17.523 -12.361 -6.363 1.00 84.75 95 ASN A N 1
ATOM 734 C CA . ASN A 1 95 ? -18.879 -12.723 -5.926 1.00 84.75 95 ASN A CA 1
ATOM 735 C C . ASN A 1 95 ? -18.914 -13.296 -4.500 1.00 84.75 95 ASN A C 1
ATOM 737 O O . ASN A 1 95 ? -19.760 -12.904 -3.697 1.00 84.75 95 ASN A O 1
ATOM 741 N N . GLY A 1 96 ? -18.000 -14.219 -4.184 1.00 88.56 96 GLY A N 1
ATOM 742 C CA . GLY A 1 96 ? -17.923 -14.828 -2.854 1.00 88.56 96 GLY A CA 1
ATOM 743 C C . GLY A 1 96 ? -17.496 -13.807 -1.802 1.00 88.56 96 GLY A C 1
ATOM 744 O O . GLY A 1 96 ? -18.125 -13.698 -0.749 1.00 88.56 96 GLY A O 1
ATOM 745 N N . LEU A 1 97 ? -16.487 -12.998 -2.135 1.00 94.19 97 LEU A N 1
ATOM 746 C CA . LEU A 1 97 ? -16.020 -11.919 -1.270 1.00 94.19 97 LEU A CA 1
ATOM 747 C C . LEU A 1 97 ? -17.112 -10.865 -1.036 1.00 94.19 97 LEU A C 1
ATOM 749 O O . LEU A 1 97 ? -17.309 -10.429 0.095 1.00 94.19 97 LEU A O 1
ATOM 753 N N . ALA A 1 98 ? -17.870 -10.500 -2.073 1.00 95.50 98 ALA A N 1
ATOM 754 C CA . ALA A 1 98 ? -18.981 -9.565 -1.953 1.00 95.50 98 ALA A CA 1
ATOM 755 C C . ALA A 1 98 ? -20.076 -10.085 -1.020 1.00 95.50 98 ALA A C 1
ATOM 757 O O . ALA A 1 98 ? -20.523 -9.338 -0.154 1.00 95.50 98 ALA A O 1
ATOM 758 N N . GLY A 1 99 ? -20.465 -11.358 -1.146 1.00 95.00 99 GLY A N 1
ATOM 759 C CA . GLY A 1 99 ? -21.429 -11.981 -0.237 1.00 95.00 99 GLY A CA 1
ATOM 760 C C . GLY A 1 99 ? -20.958 -11.961 1.220 1.00 95.00 99 GLY A C 1
ATOM 761 O O . GLY A 1 99 ? -21.732 -11.618 2.111 1.00 95.00 99 GLY A O 1
ATOM 762 N N . PHE A 1 100 ? -19.677 -12.260 1.461 1.00 96.75 100 PHE A N 1
ATOM 763 C CA . PHE A 1 100 ? -19.097 -12.206 2.803 1.00 96.75 100 PHE A CA 1
ATOM 764 C C . PHE A 1 100 ? -19.082 -10.784 3.379 1.00 96.75 100 PHE A C 1
ATOM 766 O O . PHE A 1 100 ? -19.584 -10.572 4.483 1.00 96.75 100 PHE A O 1
ATOM 773 N N . LEU A 1 101 ? -18.540 -9.811 2.637 1.00 97.38 101 LEU A N 1
ATOM 774 C CA . LEU A 1 101 ? -18.410 -8.420 3.086 1.00 97.38 101 LEU A CA 1
ATOM 775 C C . LEU A 1 101 ? -19.773 -7.733 3.234 1.00 97.38 101 LEU A C 1
ATOM 777 O O . LEU A 1 101 ? -20.001 -7.002 4.194 1.00 97.38 101 LEU A O 1
ATOM 781 N N . GLY A 1 102 ? -20.705 -7.991 2.318 1.00 96.00 102 GLY A N 1
ATOM 782 C CA . GLY A 1 102 ? -22.068 -7.464 2.378 1.00 96.00 102 GLY A CA 1
ATOM 783 C C . GLY A 1 102 ? -22.876 -7.987 3.571 1.00 96.00 102 GLY A C 1
ATOM 784 O O . GLY A 1 102 ? -23.741 -7.281 4.089 1.00 96.00 102 GLY A O 1
ATOM 785 N N . GLY A 1 103 ? -22.541 -9.186 4.061 1.00 95.00 103 GLY A N 1
ATOM 786 C CA . GLY A 1 103 ? -23.104 -9.764 5.280 1.00 95.00 103 GLY A CA 1
ATOM 787 C C . GLY A 1 103 ? -22.601 -9.131 6.583 1.00 95.00 103 GLY A C 1
ATOM 788 O O . GLY A 1 103 ? -23.149 -9.440 7.640 1.00 95.00 103 GLY A O 1
ATOM 789 N N . GLN A 1 104 ? -21.594 -8.251 6.538 1.00 96.50 104 GLN A N 1
ATOM 790 C CA . GLN A 1 104 ? -21.030 -7.615 7.730 1.00 96.50 104 GLN A CA 1
ATOM 791 C C . GLN A 1 104 ? -21.864 -6.381 8.117 1.00 96.50 104 GLN A C 1
ATOM 793 O O . GLN A 1 104 ? -21.789 -5.351 7.444 1.00 96.50 104 GLN A O 1
ATOM 798 N N . PRO A 1 105 ? -22.646 -6.417 9.215 1.00 90.50 105 PRO A N 1
ATOM 799 C CA . PRO A 1 105 ? -23.573 -5.331 9.555 1.00 90.50 105 PRO A CA 1
ATOM 800 C C . PRO A 1 105 ? -22.849 -4.035 9.938 1.00 90.50 105 PRO A C 1
ATOM 802 O O . PRO A 1 105 ? -23.411 -2.945 9.826 1.00 90.50 105 PRO A O 1
ATOM 805 N N . GLY A 1 106 ? -21.606 -4.163 10.411 1.00 93.94 106 GLY A N 1
ATOM 806 C CA . GLY A 1 106 ? -20.762 -3.049 10.810 1.00 93.94 106 GLY A CA 1
ATOM 807 C C . GLY A 1 106 ? -20.151 -2.277 9.643 1.00 93.94 106 GLY A C 1
ATOM 808 O O . GLY A 1 106 ? -19.861 -1.087 9.798 1.00 93.94 106 GLY A O 1
ATOM 809 N N . LEU A 1 107 ? -19.981 -2.940 8.495 1.00 97.81 107 LEU A N 1
ATOM 810 C CA . LEU A 1 107 ? -19.148 -2.472 7.397 1.00 97.81 107 LEU A CA 1
ATOM 811 C C . LEU A 1 107 ? -19.860 -1.392 6.582 1.00 97.81 107 LEU A C 1
ATOM 813 O O . LEU A 1 107 ? -20.951 -1.589 6.043 1.00 97.81 107 LEU A O 1
ATOM 817 N N . VAL A 1 108 ? -19.213 -0.235 6.472 1.00 97.88 108 VAL A N 1
ATOM 818 C CA . VAL A 1 108 ? -19.712 0.908 5.703 1.00 97.88 108 VAL A CA 1
ATOM 819 C C . VAL A 1 108 ? -18.948 1.033 4.394 1.00 97.88 108 VAL A C 1
ATOM 821 O O . VAL A 1 108 ? -19.564 1.080 3.329 1.00 97.88 108 VAL A O 1
ATOM 824 N N . LEU A 1 109 ? -17.617 1.065 4.470 1.00 98.69 109 LEU A N 1
ATOM 825 C CA . LEU A 1 109 ? -16.747 1.349 3.335 1.00 98.69 109 LEU A CA 1
ATOM 826 C C . LEU A 1 109 ? -15.834 0.163 3.021 1.00 98.69 109 LEU A C 1
ATOM 828 O O . LEU A 1 109 ? -15.112 -0.315 3.894 1.00 98.69 109 LEU A O 1
ATOM 832 N N . VAL A 1 110 ? -15.816 -0.237 1.752 1.00 98.81 110 VAL A N 1
ATOM 833 C CA . VAL A 1 110 ? -14.783 -1.105 1.175 1.00 98.81 110 VAL A CA 1
ATOM 834 C C . VAL A 1 110 ? -13.921 -0.272 0.233 1.00 98.81 110 VAL A C 1
ATOM 836 O O . VAL A 1 110 ? -14.430 0.333 -0.707 1.00 98.81 110 VAL A O 1
ATOM 839 N N . PHE A 1 111 ? -12.618 -0.229 0.474 1.00 98.81 111 PHE A N 1
ATOM 840 C CA . PHE A 1 111 ? -11.652 0.439 -0.387 1.00 98.81 111 PHE A CA 1
ATOM 841 C C . PHE A 1 111 ? -10.812 -0.625 -1.097 1.00 98.81 111 PHE A C 1
ATOM 843 O O . PHE A 1 111 ? -10.018 -1.311 -0.463 1.00 98.81 111 PHE A O 1
ATOM 850 N N . LEU A 1 112 ? -10.958 -0.739 -2.418 1.00 98.44 112 LEU A N 1
ATOM 851 C CA . LEU A 1 112 ? -10.189 -1.647 -3.270 1.00 98.44 112 LEU A CA 1
ATOM 852 C C . LEU A 1 112 ? -9.084 -0.888 -4.021 1.00 98.44 112 LEU A C 1
ATOM 854 O O . LEU A 1 112 ? -9.271 -0.476 -5.169 1.00 98.44 112 LEU A O 1
ATOM 858 N N . ASN A 1 113 ? -7.926 -0.714 -3.382 1.00 96.75 113 ASN A N 1
ATOM 859 C CA . ASN A 1 113 ? -6.755 -0.040 -3.949 1.00 96.75 113 ASN A CA 1
ATOM 860 C C . ASN A 1 113 ? -5.866 -1.019 -4.736 1.00 96.75 113 ASN A C 1
ATOM 862 O O . ASN A 1 113 ? -4.694 -1.228 -4.435 1.00 96.75 113 ASN A O 1
ATOM 866 N N . GLY A 1 114 ? -6.464 -1.653 -5.741 1.00 89.81 114 GLY A N 1
ATOM 867 C CA . GLY A 1 114 ? -5.797 -2.538 -6.696 1.00 89.81 114 GLY A CA 1
ATOM 868 C C . GLY A 1 114 ? -6.261 -2.223 -8.111 1.00 89.81 114 GLY A C 1
ATOM 869 O O . GLY A 1 114 ? -7.255 -1.520 -8.278 1.00 89.81 114 GLY A O 1
ATOM 870 N N . CYS A 1 115 ? -5.550 -2.706 -9.127 1.00 85.88 115 CYS A N 1
ATOM 871 C CA . CYS A 1 115 ? -5.839 -2.393 -10.530 1.00 85.88 115 CYS A CA 1
ATOM 872 C C . CYS A 1 115 ? -7.201 -2.949 -10.996 1.00 85.88 115 CYS A C 1
ATOM 874 O O . CYS A 1 115 ? -7.548 -4.087 -10.693 1.00 85.88 115 CYS A O 1
ATOM 876 N N . CYS A 1 116 ? -7.935 -2.168 -11.795 1.00 84.56 116 CYS A N 1
ATOM 877 C CA . CYS A 1 116 ? -9.127 -2.602 -12.540 1.00 84.56 116 CYS A CA 1
ATOM 878 C C . CYS A 1 116 ? -10.260 -3.221 -11.688 1.00 84.56 116 CYS A C 1
ATOM 880 O O . CYS A 1 116 ? -10.917 -4.168 -12.124 1.00 84.56 116 CYS A O 1
ATOM 882 N N . THR A 1 117 ? -10.519 -2.702 -10.486 1.00 92.44 117 THR A N 1
ATOM 883 C CA . THR A 1 117 ? -11.508 -3.258 -9.538 1.00 92.44 117 THR A CA 1
ATOM 884 C C . THR A 1 117 ? -12.953 -2.789 -9.764 1.00 92.44 117 THR A C 1
ATOM 886 O O . THR A 1 117 ? -13.875 -3.340 -9.162 1.00 92.44 117 THR A O 1
ATOM 889 N N . ALA A 1 118 ? -13.196 -1.815 -10.648 1.00 91.56 118 ALA A N 1
ATOM 890 C CA . ALA A 1 118 ? -14.522 -1.249 -10.924 1.00 91.56 118 ALA A CA 1
ATOM 891 C C . ALA A 1 118 ? -15.620 -2.288 -11.254 1.00 91.56 118 ALA A C 1
ATOM 893 O O . ALA A 1 118 ? -16.732 -2.140 -10.739 1.00 91.56 118 ALA A O 1
ATOM 894 N N . PRO A 1 119 ? -15.363 -3.371 -12.020 1.00 88.94 119 PRO A N 1
ATOM 895 C CA . PRO A 1 119 ? -16.396 -4.371 -12.304 1.00 88.94 119 PRO A CA 1
ATOM 896 C C . PRO A 1 119 ? -16.896 -5.136 -11.062 1.00 88.94 119 PRO A C 1
ATOM 898 O O . PRO A 1 119 ? -17.988 -5.698 -11.093 1.00 88.94 119 PRO A O 1
ATOM 901 N N . GLN A 1 120 ? -16.154 -5.109 -9.948 1.00 91.81 120 GLN A N 1
ATOM 902 C CA . GLN A 1 120 ? -16.542 -5.744 -8.680 1.00 91.81 120 GLN A CA 1
ATOM 903 C C . GLN A 1 120 ? -17.508 -4.877 -7.844 1.00 91.81 120 GLN A C 1
ATOM 905 O O . GLN A 1 120 ? -18.132 -5.353 -6.895 1.00 91.81 120 GLN A O 1
ATOM 910 N N . VAL A 1 121 ? -17.661 -3.590 -8.175 1.00 95.69 121 VAL A N 1
ATOM 911 C CA . VAL A 1 121 ? -18.463 -2.641 -7.385 1.00 95.69 121 VAL A CA 1
ATOM 912 C C . VAL A 1 121 ? -19.932 -3.057 -7.339 1.00 95.69 121 VAL A C 1
ATOM 914 O O . VAL A 1 121 ? -20.529 -3.091 -6.263 1.00 95.69 121 VAL A O 1
ATOM 917 N N . ALA A 1 122 ? -20.509 -3.431 -8.484 1.00 92.44 122 ALA A N 1
ATOM 918 C CA . ALA A 1 122 ? -21.926 -3.771 -8.576 1.00 92.44 122 ALA A CA 1
ATOM 919 C C . ALA A 1 122 ? -22.303 -4.948 -7.659 1.00 92.44 122 ALA A C 1
ATOM 921 O O . ALA A 1 122 ? -23.312 -4.870 -6.955 1.00 92.44 122 ALA A O 1
ATOM 922 N N . CYS A 1 123 ? -21.481 -6.006 -7.601 1.00 94.12 123 CYS A N 1
ATOM 923 C CA . CYS A 1 123 ? -21.760 -7.149 -6.729 1.00 94.12 123 CYS A CA 1
ATOM 924 C C . CYS A 1 123 ? -21.590 -6.800 -5.242 1.00 94.12 123 CYS A C 1
ATOM 926 O O . CYS A 1 123 ? -22.425 -7.203 -4.437 1.00 94.12 123 CYS A O 1
ATOM 928 N N . LEU A 1 124 ? -20.589 -5.991 -4.870 1.00 96.94 124 LEU A N 1
ATOM 929 C CA . LEU A 1 124 ? -20.414 -5.507 -3.490 1.00 96.94 124 LEU A CA 1
ATOM 930 C C . LEU A 1 124 ? -21.600 -4.655 -3.022 1.00 96.94 124 LEU A C 1
ATOM 932 O O . LEU A 1 124 ? -22.102 -4.829 -1.909 1.00 96.94 124 LEU A O 1
ATOM 936 N N . ARG A 1 125 ? -22.085 -3.753 -3.882 1.00 97.19 125 ARG A N 1
ATOM 937 C CA . ARG A 1 125 ? -23.244 -2.906 -3.579 1.00 97.19 125 ARG A CA 1
ATOM 938 C C . ARG A 1 125 ? -24.536 -3.711 -3.489 1.00 97.19 125 ARG A C 1
ATOM 940 O O . ARG A 1 125 ? -25.298 -3.498 -2.547 1.00 97.19 125 ARG A O 1
ATOM 947 N N . ALA A 1 126 ? -24.749 -4.663 -4.398 1.00 95.62 126 ALA A N 1
ATOM 948 C CA . ALA A 1 126 ? -25.892 -5.575 -4.353 1.00 95.62 126 ALA A CA 1
ATOM 949 C C . ALA A 1 126 ? -25.883 -6.471 -3.102 1.00 95.62 126 ALA A C 1
ATOM 951 O O . ALA A 1 126 ? -26.942 -6.760 -2.550 1.00 95.62 126 ALA A O 1
ATOM 952 N N . ALA A 1 127 ? -24.699 -6.860 -2.618 1.00 96.56 127 ALA A N 1
ATOM 953 C CA . ALA A 1 127 ? -24.543 -7.643 -1.395 1.00 96.56 127 ALA A CA 1
ATOM 954 C C . ALA A 1 127 ? -24.766 -6.831 -0.104 1.00 96.56 127 ALA A C 1
ATOM 956 O O . ALA A 1 127 ? -24.888 -7.417 0.966 1.00 96.56 127 ALA A O 1
ATOM 957 N N . GLY A 1 128 ? -24.855 -5.498 -0.184 1.00 95.88 128 GLY A N 1
ATOM 958 C CA . GLY A 1 128 ? -25.237 -4.644 0.943 1.00 95.88 128 GLY A CA 1
ATOM 959 C C . GLY A 1 128 ? -24.140 -3.730 1.488 1.00 95.88 128 GLY A C 1
ATOM 960 O O . GLY A 1 128 ? -24.419 -2.985 2.436 1.00 95.88 128 GLY A O 1
ATOM 961 N N . VAL A 1 129 ? -22.943 -3.718 0.886 1.00 97.75 129 VAL A N 1
ATOM 962 C CA . VAL A 1 129 ? -21.883 -2.749 1.216 1.00 97.75 129 VAL A CA 1
ATOM 963 C C . VAL A 1 129 ? -22.377 -1.331 0.907 1.00 97.75 129 VAL A C 1
ATOM 965 O O . VAL A 1 129 ? -23.002 -1.091 -0.130 1.00 97.75 129 VAL A O 1
ATOM 968 N N . LYS A 1 130 ? -22.147 -0.378 1.820 1.00 98.00 130 LYS A N 1
ATOM 969 C CA . LYS A 1 130 ? -22.751 0.967 1.737 1.00 98.00 130 LYS A CA 1
ATOM 970 C C . LYS A 1 130 ? -21.998 1.893 0.794 1.00 98.00 130 LYS A C 1
ATOM 972 O O . LYS A 1 130 ? -22.634 2.679 0.097 1.00 98.00 130 LYS A O 1
ATOM 977 N N . ALA A 1 131 ? -20.678 1.774 0.747 1.00 98.56 131 ALA A N 1
ATOM 978 C CA . ALA A 1 131 ? -19.821 2.511 -0.163 1.00 98.56 131 ALA A CA 1
ATOM 979 C C . ALA A 1 131 ? -18.622 1.666 -0.598 1.00 98.56 131 ALA A C 1
ATOM 981 O O . ALA A 1 131 ? -18.063 0.912 0.200 1.00 98.56 131 ALA A O 1
ATOM 982 N N . VAL A 1 132 ? -18.223 1.809 -1.860 1.00 98.75 132 VAL A N 1
ATOM 983 C CA . VAL A 1 132 ? -17.061 1.125 -2.430 1.00 98.75 132 VAL A CA 1
ATOM 984 C C . VAL A 1 132 ? -16.206 2.139 -3.177 1.00 98.75 132 VAL A C 1
ATOM 986 O O . VAL A 1 132 ? -16.701 2.808 -4.084 1.00 98.75 132 VAL A O 1
ATOM 989 N N . VAL A 1 133 ? -14.931 2.237 -2.808 1.00 98.69 133 VAL A N 1
ATOM 990 C CA . VAL A 1 133 ? -13.902 2.907 -3.612 1.00 98.69 133 VAL A CA 1
ATOM 991 C C . VAL A 1 133 ? -13.186 1.844 -4.435 1.00 98.69 133 VAL A C 1
ATOM 993 O O . VAL A 1 133 ? -12.781 0.817 -3.896 1.00 98.69 133 VAL A O 1
ATOM 996 N N . ALA A 1 134 ? -13.053 2.079 -5.735 1.00 97.69 134 ALA A N 1
ATOM 997 C CA . ALA A 1 134 ? -12.459 1.145 -6.686 1.00 97.69 134 ALA A CA 1
ATOM 998 C C . ALA A 1 134 ? -11.662 1.896 -7.760 1.00 97.69 134 ALA A C 1
ATOM 1000 O O . ALA A 1 134 ? -11.709 3.127 -7.836 1.00 97.69 134 ALA A O 1
ATOM 1001 N N . THR A 1 135 ? -10.954 1.152 -8.607 1.00 94.12 135 THR A N 1
ATOM 1002 C CA . THR A 1 135 ? -10.181 1.693 -9.726 1.00 94.12 135 THR A CA 1
ATOM 1003 C C . THR A 1 135 ? -10.722 1.188 -11.061 1.00 94.12 135 THR A C 1
ATOM 1005 O O . THR A 1 135 ? -11.149 0.041 -11.187 1.00 94.12 135 THR A O 1
ATOM 1008 N N . THR A 1 136 ? -10.723 2.033 -12.085 1.00 87.06 136 THR A N 1
ATOM 1009 C CA . THR A 1 136 ? -11.229 1.670 -13.418 1.00 87.06 136 THR A CA 1
ATOM 1010 C C . THR A 1 136 ? -10.176 0.982 -14.286 1.00 87.06 136 THR A C 1
ATOM 1012 O O . THR A 1 136 ? -10.533 0.159 -15.122 1.00 87.06 136 THR A O 1
ATOM 1015 N N . HIS A 1 137 ? -8.892 1.278 -14.067 1.00 82.56 137 HIS A N 1
ATOM 1016 C CA . HIS A 1 137 ? -7.766 0.792 -14.872 1.00 82.56 137 HIS A CA 1
ATOM 1017 C C . HIS A 1 137 ? -6.521 0.554 -13.997 1.00 82.56 137 HIS A C 1
ATOM 1019 O O . HIS A 1 137 ? -6.572 0.699 -12.772 1.00 82.56 137 HIS A O 1
ATOM 1025 N N . ALA A 1 138 ? -5.399 0.179 -14.617 1.00 83.75 138 ALA A N 1
ATOM 1026 C CA . ALA A 1 138 ? -4.136 -0.053 -13.924 1.00 83.75 138 ALA A CA 1
ATOM 1027 C C . ALA A 1 138 ? -3.546 1.247 -13.356 1.00 83.75 138 ALA A C 1
ATOM 1029 O O . ALA A 1 138 ? -3.270 2.191 -14.094 1.00 83.75 138 ALA A O 1
ATOM 1030 N N . ILE A 1 139 ? -3.301 1.283 -12.048 1.00 87.50 139 ILE A N 1
ATOM 1031 C CA . ILE A 1 139 ? -2.793 2.461 -11.331 1.00 87.50 139 ILE A CA 1
ATOM 1032 C C . ILE A 1 139 ? -1.330 2.286 -10.928 1.00 87.50 139 ILE A C 1
ATOM 1034 O O . ILE A 1 139 ? -0.862 1.175 -10.681 1.00 87.50 139 ILE A O 1
ATOM 1038 N N . GLN A 1 140 ? -0.588 3.389 -10.845 1.00 86.31 140 GLN A N 1
ATOM 1039 C CA . GLN A 1 140 ? 0.787 3.360 -10.346 1.00 86.31 140 GLN A CA 1
ATOM 1040 C C . GLN A 1 140 ? 0.817 3.161 -8.823 1.00 86.31 140 GLN A C 1
ATOM 1042 O O . GLN A 1 140 ? 0.184 3.914 -8.085 1.00 86.31 140 GLN A O 1
ATOM 1047 N N . ASP A 1 141 ? 1.647 2.232 -8.343 1.00 89.00 141 ASP A N 1
ATOM 1048 C CA . ASP A 1 141 ? 1.813 1.892 -6.915 1.00 89.00 141 ASP A CA 1
ATOM 1049 C C . ASP A 1 141 ? 2.142 3.120 -6.034 1.00 89.00 141 ASP A C 1
ATOM 1051 O O . ASP A 1 141 ? 1.614 3.311 -4.940 1.00 89.00 141 ASP A O 1
ATOM 1055 N N . THR A 1 142 ? 2.966 4.045 -6.542 1.00 87.69 142 THR A N 1
ATOM 1056 C CA . THR A 1 142 ? 3.288 5.290 -5.813 1.00 87.69 142 THR A CA 1
ATOM 1057 C C . THR A 1 142 ? 2.092 6.235 -5.696 1.00 87.69 142 THR A C 1
ATOM 1059 O O . THR A 1 142 ? 1.929 6.869 -4.652 1.00 87.69 142 THR A O 1
ATOM 1062 N N . VAL A 1 143 ? 1.244 6.311 -6.724 1.00 92.62 143 VAL A N 1
ATOM 1063 C CA . VAL A 1 143 ? 0.043 7.156 -6.698 1.00 92.62 143 VAL A CA 1
ATOM 1064 C C . VAL A 1 143 ? -1.047 6.507 -5.845 1.00 92.62 143 VAL A C 1
ATOM 1066 O O . VAL A 1 143 ? -1.725 7.216 -5.109 1.00 92.62 143 VAL A O 1
ATOM 1069 N N . ALA A 1 144 ? -1.156 5.175 -5.852 1.00 95.00 144 ALA A N 1
ATOM 1070 C CA . ALA A 1 144 ? -2.060 4.412 -4.990 1.00 95.00 144 ALA A CA 1
ATOM 1071 C C . ALA A 1 144 ? -1.874 4.755 -3.507 1.00 95.00 144 ALA A C 1
ATOM 1073 O O . ALA A 1 144 ? -2.833 5.141 -2.832 1.00 95.00 144 ALA A O 1
ATOM 1074 N N . ALA A 1 145 ? -0.627 4.717 -3.029 1.00 93.69 145 ALA A N 1
ATOM 1075 C CA . ALA A 1 145 ? -0.302 5.067 -1.652 1.00 93.69 145 ALA A CA 1
ATOM 1076 C C . ALA A 1 145 ? -0.583 6.548 -1.334 1.00 93.69 145 ALA A C 1
ATOM 1078 O O . ALA A 1 145 ? -1.030 6.876 -0.233 1.00 93.69 145 ALA A O 1
ATOM 1079 N N . ALA A 1 146 ? -0.332 7.453 -2.286 1.00 93.56 146 ALA A N 1
ATOM 1080 C CA . ALA A 1 146 ? -0.591 8.882 -2.115 1.00 93.56 146 ALA A CA 1
ATOM 1081 C C . ALA A 1 146 ? -2.093 9.206 -2.082 1.00 93.56 146 ALA A C 1
ATOM 1083 O O . ALA A 1 146 ? -2.534 9.999 -1.249 1.00 93.56 146 ALA A O 1
ATOM 1084 N N . PHE A 1 147 ? -2.886 8.565 -2.943 1.00 97.69 147 PHE A N 1
ATOM 1085 C CA . PHE A 1 147 ? -4.336 8.705 -2.951 1.00 97.69 147 PHE A CA 1
ATOM 1086 C C . PHE A 1 147 ? -4.938 8.185 -1.643 1.00 97.69 147 PHE A C 1
ATOM 1088 O O . PHE A 1 147 ? -5.739 8.886 -1.028 1.00 97.69 147 PHE A O 1
ATOM 1095 N N . ALA A 1 148 ? -4.506 7.011 -1.164 1.00 98.25 148 ALA A N 1
ATOM 1096 C CA . ALA A 1 148 ? -4.944 6.477 0.125 1.00 98.25 148 ALA A CA 1
ATOM 1097 C C . ALA A 1 148 ? -4.597 7.431 1.283 1.00 98.25 148 ALA A C 1
ATOM 1099 O O . ALA A 1 148 ? -5.453 7.725 2.117 1.00 98.25 148 ALA A O 1
ATOM 1100 N N . GLN A 1 149 ? -3.380 7.988 1.306 1.00 97.38 149 GLN A N 1
ATOM 1101 C CA . GLN A 1 149 ? -2.991 8.991 2.301 1.00 97.38 149 GLN A CA 1
ATOM 1102 C C . GLN A 1 149 ? -3.930 10.203 2.297 1.00 97.38 149 GLN A C 1
ATOM 1104 O O . GLN A 1 149 ? -4.427 10.591 3.355 1.00 97.38 149 GLN A O 1
ATOM 1109 N N . ALA A 1 150 ? -4.161 10.798 1.123 1.00 97.94 150 ALA A N 1
ATOM 1110 C CA . ALA A 1 150 ? -5.030 11.961 0.983 1.00 97.94 150 ALA A CA 1
ATOM 1111 C C . ALA A 1 150 ? -6.468 11.625 1.402 1.00 97.94 150 ALA A C 1
ATOM 1113 O O . ALA A 1 150 ? -7.063 12.341 2.202 1.00 97.94 150 ALA A O 1
ATOM 1114 N N . PHE A 1 151 ? -6.998 10.492 0.942 1.00 98.69 151 PHE A N 1
ATOM 1115 C CA . PHE A 1 151 ? -8.343 10.040 1.273 1.00 98.69 151 PHE A CA 1
ATOM 1116 C C . PHE A 1 151 ? -8.554 9.859 2.774 1.00 98.69 151 PHE A C 1
ATOM 1118 O O . PHE A 1 151 ? -9.503 10.417 3.318 1.00 98.69 151 PHE A O 1
ATOM 1125 N N . TYR A 1 152 ? -7.679 9.126 3.464 1.00 98.56 152 TYR A N 1
ATOM 1126 C CA . TYR A 1 152 ? -7.849 8.886 4.897 1.00 98.56 152 TYR A CA 1
ATOM 1127 C C . TYR A 1 152 ? -7.602 10.138 5.744 1.00 98.56 152 TYR A C 1
ATOM 1129 O O . TYR A 1 152 ? -8.245 10.292 6.784 1.00 98.56 152 TYR A O 1
ATOM 1137 N N . ALA A 1 153 ? -6.734 11.053 5.300 1.00 97.06 153 ALA A N 1
ATOM 1138 C CA . ALA A 1 153 ? -6.547 12.341 5.967 1.00 97.06 153 ALA A CA 1
ATOM 1139 C C . ALA A 1 153 ? -7.825 13.187 5.904 1.00 97.06 153 ALA A C 1
ATOM 1141 O O . ALA A 1 153 ? -8.229 13.777 6.906 1.00 97.06 153 ALA A O 1
ATOM 1142 N N . GLU A 1 154 ? -8.501 13.187 4.755 1.00 98.06 154 GLU A N 1
ATOM 1143 C CA . GLU A 1 154 ? -9.761 13.904 4.587 1.00 98.06 154 GLU A CA 1
ATOM 1144 C C . GLU A 1 154 ? -10.929 13.177 5.265 1.00 98.06 154 GLU A C 1
ATOM 1146 O O . GLU A 1 154 ? -11.730 13.813 5.944 1.00 98.06 154 GLU A O 1
ATOM 1151 N N . LEU A 1 155 ? -11.008 11.844 5.186 1.00 97.75 155 LEU A N 1
ATOM 1152 C CA . LEU A 1 155 ? -12.051 11.047 5.849 1.00 97.75 155 LEU A CA 1
ATOM 1153 C C . LEU A 1 155 ? -12.000 11.187 7.377 1.00 97.75 155 LEU A C 1
ATOM 1155 O O . LEU A 1 155 ? -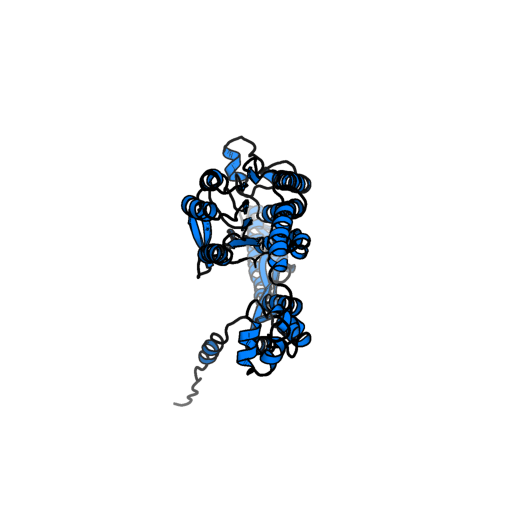13.025 11.058 8.052 1.00 97.75 155 LEU A O 1
ATOM 1159 N N . ALA A 1 156 ? -10.823 11.487 7.933 1.00 96.00 156 ALA A N 1
ATOM 1160 C CA . ALA A 1 156 ? -10.669 11.742 9.357 1.00 96.00 156 ALA A CA 1
ATOM 1161 C C . ALA A 1 156 ? -11.454 12.978 9.837 1.00 96.00 156 ALA A C 1
ATOM 1163 O O . ALA A 1 156 ? -11.795 13.063 11.020 1.00 96.00 156 ALA A O 1
ATOM 1164 N N . VAL A 1 157 ? -11.744 13.930 8.941 1.00 94.94 157 VAL A N 1
ATOM 1165 C CA . VAL A 1 157 ? -12.343 15.230 9.291 1.00 94.94 157 VAL A CA 1
ATOM 1166 C C . VAL A 1 157 ? -13.542 15.634 8.423 1.00 94.94 157 VAL A C 1
ATOM 1168 O O . VAL A 1 157 ? -14.231 16.594 8.764 1.00 94.94 157 VAL A O 1
ATOM 1171 N N . ARG A 1 158 ? -13.831 14.914 7.332 1.00 96.38 158 ARG A N 1
ATOM 1172 C CA . ARG A 1 158 ? -14.900 15.221 6.368 1.00 96.38 158 ARG A CA 1
ATOM 1173 C C . ARG A 1 158 ? -15.885 14.066 6.181 1.00 96.38 158 ARG A C 1
ATOM 1175 O O . ARG A 1 158 ? -15.562 12.916 6.477 1.00 96.38 158 ARG A O 1
ATOM 1182 N N . PRO A 1 159 ? -17.081 14.354 5.638 1.00 98.19 159 PRO A N 1
ATOM 1183 C CA . PRO A 1 159 ? -17.982 13.318 5.152 1.00 98.19 159 PRO A CA 1
ATOM 1184 C C . PRO A 1 159 ? -17.405 12.531 3.978 1.00 98.19 159 PRO A C 1
ATOM 1186 O O . PRO A 1 159 ? -16.666 13.083 3.164 1.00 98.19 159 PRO A O 1
ATOM 1189 N N . LEU A 1 160 ? -17.790 11.260 3.876 1.00 98.25 160 LEU A N 1
ATOM 1190 C CA . LEU A 1 160 ? -17.235 10.277 2.946 1.00 98.25 160 LEU A CA 1
ATOM 1191 C C . LEU A 1 160 ? -17.134 10.767 1.499 1.00 98.25 160 LEU A C 1
ATOM 1193 O O . LEU A 1 160 ? -16.064 10.674 0.897 1.00 98.25 160 LEU A O 1
ATOM 1197 N N . ARG A 1 161 ? -18.224 11.314 0.944 1.00 97.94 161 ARG A N 1
ATOM 1198 C CA . ARG A 1 161 ? -18.222 11.808 -0.441 1.00 97.94 161 ARG A CA 1
ATOM 1199 C C . ARG A 1 161 ? -17.218 12.946 -0.624 1.00 97.94 161 ARG A C 1
ATOM 1201 O O . ARG A 1 161 ? -16.385 12.898 -1.521 1.00 97.94 161 ARG A O 1
ATOM 1208 N N . SER A 1 162 ? -17.252 13.927 0.276 1.00 98.19 162 SER A N 1
ATOM 1209 C CA . SER A 1 162 ? -16.352 15.084 0.236 1.00 98.19 162 SER A CA 1
ATOM 1210 C C . SER A 1 162 ? -14.887 14.699 0.466 1.00 98.19 162 SER A C 1
ATOM 1212 O O . SER A 1 162 ? -14.003 15.305 -0.140 1.00 98.19 162 SER A O 1
ATOM 1214 N N . ALA A 1 163 ? -14.619 13.688 1.298 1.00 98.38 163 ALA A N 1
ATOM 1215 C CA . ALA A 1 163 ? -13.280 13.148 1.512 1.00 98.38 163 ALA A CA 1
ATOM 1216 C C . ALA A 1 163 ? -12.708 12.531 0.230 1.00 98.38 163 ALA A C 1
ATOM 1218 O O . ALA A 1 163 ? -11.572 12.823 -0.140 1.00 98.38 163 ALA A O 1
ATOM 1219 N N . PHE A 1 164 ? -13.519 11.744 -0.485 1.00 98.69 164 PHE A N 1
ATOM 1220 C CA . PHE A 1 164 ? -13.146 11.194 -1.786 1.00 98.69 164 PHE A CA 1
ATOM 1221 C C . PHE A 1 164 ? -12.861 12.297 -2.814 1.00 98.69 164 PHE A C 1
ATOM 1223 O O . PHE A 1 164 ? -11.800 12.295 -3.434 1.00 98.69 164 PHE A O 1
ATOM 1230 N N . ASP A 1 165 ? -13.763 13.272 -2.948 1.00 98.19 165 ASP A N 1
ATOM 1231 C CA . ASP A 1 165 ? -13.605 14.371 -3.911 1.00 98.19 165 ASP A CA 1
ATOM 1232 C C . ASP A 1 165 ? -12.343 15.193 -3.644 1.00 98.19 165 ASP A C 1
ATOM 1234 O O . ASP A 1 165 ? -11.568 15.492 -4.553 1.00 98.19 165 ASP A O 1
ATOM 1238 N N . THR A 1 166 ? -12.087 15.499 -2.373 1.00 98.06 166 THR A N 1
ATOM 1239 C CA . THR A 1 166 ? -10.899 16.257 -1.966 1.00 98.06 166 THR A CA 1
ATOM 1240 C C . THR A 1 166 ? -9.617 15.462 -2.226 1.00 98.06 166 THR A C 1
ATOM 1242 O O . THR A 1 166 ? -8.637 16.032 -2.704 1.00 98.06 166 THR A O 1
ATOM 1245 N N . ALA A 1 167 ? -9.620 14.143 -2.005 1.00 98.00 167 ALA A N 1
ATOM 1246 C CA . ALA A 1 167 ? -8.479 13.284 -2.317 1.00 98.00 167 ALA A CA 1
ATOM 1247 C C . ALA A 1 167 ? -8.179 13.225 -3.823 1.00 98.00 167 ALA A C 1
ATOM 1249 O O . ALA A 1 167 ? -7.016 13.308 -4.224 1.00 98.00 167 ALA A O 1
ATOM 1250 N N . VAL A 1 168 ? -9.219 13.160 -4.663 1.00 96.81 168 VAL A N 1
ATOM 1251 C CA . VAL A 1 168 ? -9.083 13.268 -6.124 1.00 96.81 168 VAL A CA 1
ATOM 1252 C C . VAL A 1 168 ? -8.423 14.597 -6.503 1.00 96.81 168 VAL A C 1
ATOM 1254 O O . VAL A 1 168 ? -7.457 14.600 -7.266 1.00 96.81 168 VAL A O 1
ATOM 1257 N N . HIS A 1 169 ? -8.876 15.720 -5.938 1.00 95.12 169 HIS A N 1
ATOM 1258 C CA . HIS A 1 169 ? -8.273 17.034 -6.188 1.00 95.12 169 HIS A CA 1
ATOM 1259 C C . HIS A 1 169 ? -6.823 17.143 -5.696 1.00 95.12 169 HIS A C 1
ATOM 1261 O O . HIS A 1 169 ? -5.995 17.757 -6.371 1.00 95.12 169 HIS A O 1
ATOM 1267 N N . ALA A 1 170 ? -6.491 16.533 -4.556 1.00 94.19 170 ALA A N 1
ATOM 1268 C CA . ALA A 1 170 ? -5.134 16.531 -4.019 1.00 94.19 170 ALA A CA 1
ATOM 1269 C C . ALA A 1 170 ? -4.155 15.796 -4.947 1.00 94.19 170 ALA A C 1
ATOM 1271 O O . ALA A 1 170 ? -3.080 16.316 -5.251 1.00 94.19 170 ALA A O 1
ATOM 1272 N N . VA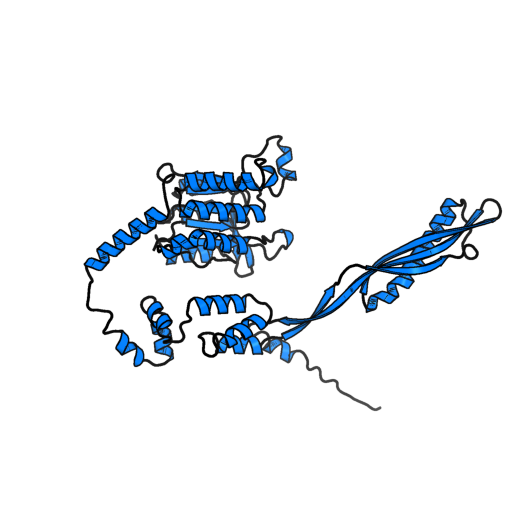L A 1 171 ? -4.543 14.622 -5.457 1.00 93.44 171 VAL A N 1
ATOM 1273 C CA . VAL A 1 171 ? -3.716 13.872 -6.415 1.00 93.44 171 VAL A CA 1
ATOM 1274 C C . VAL A 1 171 ? -3.608 14.619 -7.743 1.00 93.44 171 VAL A C 1
ATOM 1276 O O . VAL A 1 171 ? -2.502 14.784 -8.249 1.00 93.44 171 VAL A O 1
ATOM 1279 N N . LYS A 1 172 ? -4.708 15.164 -8.267 1.00 91.69 172 LYS A N 1
ATOM 1280 C CA . LYS A 1 172 ? -4.692 15.987 -9.488 1.00 91.69 172 LYS A CA 1
ATOM 1281 C C . LYS A 1 172 ? -3.789 17.212 -9.386 1.00 91.69 172 LYS A C 1
ATOM 1283 O O . LYS A 1 172 ? -3.089 17.555 -10.329 1.00 91.69 172 LYS A O 1
ATOM 1288 N N . THR A 1 173 ? -3.740 17.839 -8.214 1.00 87.75 173 THR A N 1
ATOM 1289 C CA . THR A 1 173 ? -2.852 18.982 -7.962 1.00 87.75 173 THR A CA 1
ATOM 1290 C C . THR A 1 173 ? -1.374 18.589 -8.045 1.00 87.75 173 THR A C 1
ATOM 1292 O O . THR A 1 173 ? -0.552 19.389 -8.481 1.00 87.75 173 THR A O 1
ATOM 1295 N N . HIS A 1 174 ? -1.019 17.371 -7.629 1.00 87.81 174 HIS A N 1
ATOM 1296 C CA . HIS A 1 174 ? 0.374 16.922 -7.586 1.00 87.81 174 HIS A CA 1
ATOM 1297 C C . HIS A 1 174 ? 0.834 16.207 -8.869 1.00 87.81 174 HIS A C 1
ATOM 1299 O O . HIS A 1 174 ? 1.977 16.387 -9.277 1.00 87.81 174 HIS A O 1
ATOM 1305 N N . TRP A 1 175 ? -0.038 15.423 -9.513 1.00 87.19 175 TRP A N 1
ATOM 1306 C CA . TRP A 1 175 ? 0.275 14.632 -10.717 1.00 87.19 175 TRP A CA 1
ATOM 1307 C C . TRP A 1 175 ? -0.341 15.181 -12.014 1.00 87.19 175 TRP A C 1
ATOM 1309 O O . TRP A 1 175 ? -0.031 14.678 -13.090 1.00 87.19 175 TRP A O 1
ATOM 1319 N N . GLY A 1 176 ? -1.171 16.220 -11.934 1.00 86.88 176 GLY A N 1
ATOM 1320 C CA . GLY A 1 176 ? -1.911 16.773 -13.065 1.00 86.88 176 GLY A CA 1
ATOM 1321 C C . GLY A 1 176 ? -3.302 16.156 -13.241 1.00 86.88 176 GLY A C 1
ATOM 1322 O O . GLY A 1 176 ? -3.643 15.125 -12.660 1.00 86.88 176 GLY A O 1
ATOM 1323 N N . ASP A 1 177 ? -4.115 16.815 -14.066 1.00 86.06 177 ASP A N 1
ATOM 1324 C CA . ASP A 1 177 ? -5.491 16.397 -14.365 1.00 86.06 177 ASP A CA 1
ATOM 1325 C C . ASP A 1 177 ? -5.589 15.306 -15.440 1.00 86.06 177 ASP A C 1
ATOM 1327 O O . ASP A 1 177 ? -6.673 14.753 -15.633 1.00 86.06 177 ASP A O 1
ATOM 1331 N N . ASP A 1 178 ? -4.482 14.996 -16.126 1.00 85.00 178 ASP A N 1
ATOM 1332 C CA . ASP A 1 178 ? -4.423 13.948 -17.144 1.00 85.00 178 ASP A CA 1
ATOM 1333 C C . ASP A 1 178 ? -4.480 12.555 -16.484 1.00 85.00 178 ASP A C 1
ATOM 1335 O O . ASP A 1 178 ? -3.546 12.177 -15.767 1.00 85.00 178 ASP A O 1
ATOM 1339 N N . PRO A 1 179 ? -5.535 11.754 -16.729 1.00 83.50 179 PRO A N 1
ATOM 1340 C CA . PRO A 1 179 ? -5.656 10.400 -16.188 1.00 83.50 179 PRO A CA 1
ATOM 1341 C C . PRO A 1 179 ? -4.483 9.481 -16.561 1.00 83.50 179 PRO A C 1
ATOM 1343 O O . PRO A 1 179 ? -4.184 8.533 -15.828 1.00 83.50 179 PRO A O 1
ATOM 1346 N N . TRP A 1 180 ? -3.766 9.762 -17.653 1.00 81.44 180 TRP A N 1
ATOM 1347 C CA . TRP A 1 180 ? -2.580 8.996 -18.033 1.00 81.44 180 TRP A CA 1
ATOM 1348 C C . TRP A 1 180 ? -1.401 9.180 -17.081 1.00 81.44 180 TRP A C 1
ATOM 1350 O O . TRP A 1 180 ? -0.657 8.226 -16.860 1.00 81.44 180 TRP A O 1
ATOM 1360 N N . ALA A 1 181 ? -1.260 10.352 -16.455 1.00 83.56 181 ALA A N 1
ATOM 1361 C CA . ALA A 1 181 ? -0.142 10.655 -15.557 1.00 83.56 181 ALA A CA 1
ATOM 1362 C C . ALA A 1 181 ? -0.092 9.740 -14.320 1.00 83.56 181 ALA A C 1
ATOM 1364 O O . ALA A 1 181 ? 0.960 9.572 -13.701 1.00 83.56 181 ALA A O 1
ATOM 1365 N N . VAL A 1 182 ? -1.227 9.129 -13.974 1.00 84.25 182 VAL A N 1
ATOM 1366 C CA . VAL A 1 182 ? -1.413 8.272 -12.794 1.00 84.25 182 VAL A CA 1
ATOM 1367 C C . VAL A 1 182 ? -1.694 6.802 -13.144 1.00 84.25 182 VAL A C 1
ATOM 1369 O O . VAL A 1 182 ? -1.803 5.956 -12.251 1.00 84.25 182 VAL A O 1
ATOM 1372 N N . THR A 1 183 ? -1.776 6.487 -14.439 1.00 83.12 183 THR A N 1
ATOM 1373 C CA . THR A 1 183 ? -2.010 5.137 -14.972 1.00 83.12 183 THR A CA 1
ATOM 1374 C C . THR A 1 183 ? -0.672 4.417 -15.166 1.00 83.12 183 THR A C 1
ATOM 1376 O O . THR A 1 183 ? 0.321 5.040 -15.542 1.00 83.12 183 THR A O 1
ATOM 1379 N N . ARG A 1 184 ? -0.607 3.113 -14.864 1.00 77.31 184 ARG A N 1
ATOM 1380 C CA . ARG A 1 184 ? 0.630 2.312 -14.983 1.00 77.31 184 ARG A CA 1
ATOM 1381 C C . ARG A 1 184 ? 0.883 1.837 -16.417 1.00 77.31 184 ARG A C 1
ATOM 1383 O O . ARG A 1 184 ? 1.977 2.028 -16.937 1.00 77.31 184 ARG A O 1
ATOM 1390 N N . ASP A 1 185 ? -0.133 1.265 -17.062 1.00 67.56 185 ASP A N 1
ATOM 1391 C CA . ASP A 1 185 ? -0.003 0.574 -18.354 1.00 67.56 185 ASP A CA 1
ATOM 1392 C C . ASP A 1 185 ? -0.609 1.406 -19.496 1.00 67.56 185 ASP A C 1
ATOM 1394 O O . ASP A 1 185 ? -1.630 1.067 -20.092 1.00 67.56 185 ASP A O 1
ATOM 1398 N N . VAL A 1 186 ? 0.023 2.548 -19.785 1.00 57.41 186 VAL A N 1
ATOM 1399 C CA . VAL A 1 186 ? -0.454 3.539 -20.774 1.00 57.41 186 VAL A CA 1
ATOM 1400 C C . VAL A 1 186 ? -0.540 2.958 -22.197 1.00 57.41 186 VAL A C 1
ATOM 1402 O O . VAL A 1 186 ? -1.412 3.338 -22.973 1.00 57.41 186 VAL A O 1
ATOM 1405 N N . ALA A 1 187 ? 0.329 1.999 -22.536 1.00 48.25 187 ALA A N 1
ATOM 1406 C CA . ALA A 1 187 ? 0.441 1.435 -23.884 1.00 48.25 187 ALA A CA 1
ATOM 1407 C C . ALA A 1 187 ? -0.735 0.529 -24.301 1.00 48.25 187 ALA A C 1
ATOM 1409 O O . ALA A 1 187 ? -0.993 0.402 -25.490 1.00 48.25 187 ALA A O 1
ATOM 1410 N N . THR A 1 188 ? -1.448 -0.094 -23.357 1.00 46.53 188 THR A N 1
ATOM 1411 C CA . THR A 1 188 ? -2.575 -1.001 -23.661 1.00 46.53 188 THR A CA 1
ATOM 1412 C C . THR A 1 188 ? -3.916 -0.287 -23.778 1.00 46.53 188 THR A C 1
ATOM 1414 O O . THR A 1 188 ? -4.817 -0.787 -24.439 1.00 46.53 188 THR A O 1
ATOM 1417 N N . ALA A 1 189 ? -4.073 0.874 -23.142 1.00 45.03 189 ALA A N 1
ATOM 1418 C CA . ALA A 1 189 ? -5.339 1.606 -23.138 1.00 45.03 189 ALA A CA 1
ATOM 1419 C C . ALA A 1 189 ? -5.406 2.700 -24.231 1.00 45.03 189 ALA A C 1
ATOM 1421 O O . ALA A 1 189 ? -6.458 3.299 -24.444 1.00 45.03 189 ALA A O 1
ATOM 1422 N N . SER A 1 190 ? -4.308 2.952 -24.953 1.00 45.56 190 SER A N 1
ATOM 1423 C CA . SER A 1 190 ? -4.267 3.877 -26.095 1.00 45.56 190 SER A CA 1
ATOM 1424 C C . SER A 1 190 ? -4.906 3.313 -27.374 1.00 45.56 190 SER A C 1
ATOM 1426 O O . SER A 1 190 ? -5.202 4.089 -28.283 1.00 45.56 190 SER A O 1
ATOM 1428 N N . GLU A 1 191 ? -5.175 2.002 -27.444 1.00 44.22 191 GLU A N 1
ATOM 1429 C CA . GLU A 1 191 ? -5.786 1.354 -28.619 1.00 44.22 191 GLU A CA 1
ATOM 1430 C C . GLU A 1 191 ? -7.255 1.765 -28.856 1.00 44.22 191 GLU A C 1
ATOM 1432 O O . GLU A 1 191 ? -7.757 1.646 -29.971 1.00 44.22 191 GLU A O 1
ATOM 1437 N N . GLU A 1 192 ? -7.949 2.318 -27.852 1.00 51.47 192 GLU A N 1
ATOM 1438 C CA . GLU A 1 192 ? -9.389 2.629 -27.935 1.00 51.47 192 GLU A CA 1
ATOM 1439 C C . GLU A 1 192 ? -9.721 4.113 -28.201 1.00 51.47 192 GLU A C 1
ATOM 1441 O O . GLU A 1 192 ? -10.895 4.490 -28.251 1.00 51.47 192 GLU A O 1
ATOM 1446 N N . GLY A 1 193 ? -8.717 4.981 -28.392 1.00 46.47 193 GLY A N 1
ATOM 1447 C CA . GLY A 1 193 ? -8.919 6.367 -28.849 1.00 46.47 193 GLY A CA 1
ATOM 1448 C C . GLY A 1 193 ? -9.753 7.276 -27.926 1.00 46.47 193 GLY A C 1
ATOM 1449 O O . GLY A 1 193 ? -10.168 8.357 -28.347 1.00 46.47 193 GLY A O 1
ATOM 1450 N N . LYS A 1 194 ? -10.008 6.873 -26.674 1.00 53.41 194 LYS A N 1
ATOM 1451 C CA . LYS A 1 194 ? -10.701 7.672 -25.651 1.00 53.41 194 LYS A CA 1
ATOM 1452 C C . LYS A 1 194 ? -9.767 7.955 -24.482 1.00 53.41 194 LYS A C 1
ATOM 1454 O O . LYS A 1 194 ? -9.100 7.052 -23.990 1.00 53.41 194 LYS A O 1
ATOM 1459 N N . THR A 1 195 ? -9.761 9.195 -23.995 1.00 56.12 195 THR A N 1
ATOM 1460 C CA . THR A 1 195 ? -9.119 9.524 -22.717 1.00 56.12 195 THR A CA 1
ATOM 1461 C C . THR A 1 195 ? -9.831 8.746 -21.605 1.00 56.12 195 THR A C 1
ATOM 1463 O O . THR A 1 195 ? -11.054 8.887 -21.478 1.00 56.12 195 THR A O 1
ATOM 1466 N N . PRO A 1 196 ? -9.124 7.915 -20.818 1.00 67.31 196 PRO A N 1
ATOM 1467 C CA . PRO A 1 196 ? -9.753 7.145 -19.757 1.00 67.31 196 PRO A CA 1
ATOM 1468 C C . PRO A 1 196 ? -10.309 8.091 -18.691 1.00 67.31 196 PRO A C 1
ATOM 1470 O O . PRO A 1 196 ? -9.805 9.193 -18.489 1.00 67.31 196 PRO A O 1
ATOM 1473 N N . ALA A 1 197 ? -11.373 7.676 -18.004 1.00 79.56 197 ALA A N 1
ATOM 1474 C CA . ALA A 1 197 ? -11.854 8.408 -16.837 1.00 79.56 197 ALA A CA 1
ATOM 1475 C C . ALA A 1 197 ? -10.776 8.437 -15.738 1.00 79.56 197 ALA A C 1
ATOM 1477 O O . ALA A 1 197 ? -9.855 7.618 -15.732 1.00 79.56 197 ALA A O 1
ATOM 1478 N N . TRP A 1 198 ? -10.908 9.360 -14.781 1.00 88.94 198 TRP A N 1
ATOM 1479 C CA . TRP A 1 198 ? -10.026 9.385 -13.612 1.00 88.94 198 TRP A CA 1
ATOM 1480 C C . TRP A 1 198 ? -9.992 7.999 -12.932 1.00 88.94 198 TRP A C 1
ATOM 1482 O O . TRP A 1 198 ? -11.064 7.409 -12.757 1.00 88.94 198 TRP A O 1
ATOM 1492 N N . PRO A 1 199 ? -8.813 7.453 -12.557 1.00 90.88 199 PRO A N 1
ATOM 1493 C CA . PRO A 1 199 ? -8.727 6.035 -12.217 1.00 90.88 199 PRO A CA 1
ATOM 1494 C C . PRO A 1 199 ? -9.541 5.639 -10.994 1.00 90.88 199 PRO A C 1
ATOM 1496 O O . PRO A 1 199 ? -10.166 4.586 -11.024 1.00 90.88 199 PRO A O 1
ATOM 1499 N N . TRP A 1 200 ? -9.572 6.464 -9.944 1.00 96.31 200 TRP A N 1
ATOM 1500 C CA . TRP A 1 200 ? -10.369 6.185 -8.750 1.00 96.31 200 TRP A CA 1
ATOM 1501 C C . TRP A 1 200 ? -11.819 6.612 -8.944 1.00 96.31 200 TRP A C 1
ATOM 1503 O O . TRP A 1 200 ? -12.104 7.739 -9.353 1.00 96.31 200 TRP A O 1
ATOM 1513 N N . MET A 1 201 ? -12.733 5.729 -8.554 1.00 95.75 201 MET A N 1
ATOM 1514 C CA . MET A 1 201 ? -14.166 5.987 -8.482 1.00 95.75 201 MET A CA 1
ATOM 1515 C C . MET A 1 201 ? -14.712 5.607 -7.107 1.00 95.75 201 MET A C 1
ATOM 1517 O O . MET A 1 201 ? -14.170 4.734 -6.429 1.00 95.75 201 MET A O 1
ATOM 1521 N N . ILE A 1 202 ? -15.816 6.241 -6.722 1.00 97.88 202 ILE A N 1
ATOM 1522 C CA . ILE A 1 202 ? -16.616 5.848 -5.566 1.00 97.88 202 ILE A CA 1
ATOM 1523 C C . ILE A 1 202 ? -18.050 5.595 -6.016 1.00 97.88 202 ILE A C 1
ATOM 1525 O O . ILE A 1 202 ? -18.666 6.445 -6.659 1.00 97.88 202 ILE A O 1
ATOM 1529 N N . ASP A 1 203 ? -18.586 4.438 -5.645 1.00 97.88 203 ASP A N 1
ATOM 1530 C CA . ASP A 1 203 ? -20.023 4.195 -5.642 1.00 97.88 203 ASP A CA 1
ATOM 1531 C C . ASP A 1 203 ? -20.476 4.218 -4.184 1.00 97.88 203 ASP A C 1
ATOM 1533 O O . ASP A 1 203 ? -20.060 3.375 -3.379 1.00 97.88 203 ASP A O 1
ATOM 1537 N N . CYS A 1 204 ? -21.327 5.182 -3.831 1.00 96.19 204 CYS A N 1
ATOM 1538 C CA . CYS A 1 204 ? -21.833 5.381 -2.475 1.00 96.19 204 CYS A CA 1
ATOM 1539 C C . CYS A 1 204 ? -23.365 5.333 -2.449 1.00 96.19 204 CYS A C 1
ATOM 1541 O O . CYS A 1 204 ? -24.033 5.875 -3.324 1.00 96.19 204 CYS A O 1
ATOM 1543 N N . ASN A 1 205 ? -23.945 4.683 -1.439 1.00 96.06 205 ASN A N 1
ATOM 1544 C CA . ASN A 1 205 ? -25.363 4.831 -1.145 1.00 96.06 205 ASN A CA 1
ATOM 1545 C C . ASN A 1 205 ? -25.602 6.296 -0.741 1.00 96.06 205 ASN A C 1
ATOM 1547 O O . ASN A 1 205 ? -24.927 6.752 0.183 1.00 96.06 205 ASN A O 1
ATOM 1551 N N . PRO A 1 206 ? -26.568 7.015 -1.345 1.00 96.44 206 PRO A N 1
ATOM 1552 C CA . PRO A 1 206 ? -26.841 8.412 -1.005 1.00 96.44 206 PRO A CA 1
ATOM 1553 C C . PRO A 1 206 ? -27.020 8.670 0.500 1.00 96.44 206 PRO A C 1
ATOM 1555 O O . PRO A 1 206 ? -26.589 9.699 1.012 1.00 96.44 206 PRO A O 1
ATOM 1558 N N . ALA A 1 207 ? -27.575 7.707 1.247 1.00 96.31 207 ALA A N 1
ATOM 1559 C CA . ALA A 1 207 ? -27.742 7.806 2.701 1.00 96.31 207 ALA A CA 1
ATOM 1560 C C . ALA A 1 207 ? -26.416 7.828 3.493 1.00 96.31 207 ALA A C 1
ATOM 1562 O O . ALA A 1 207 ? -26.410 8.189 4.668 1.00 96.31 207 ALA A O 1
ATOM 1563 N N . TYR A 1 208 ? -25.305 7.434 2.868 1.00 96.75 208 TYR A N 1
ATOM 1564 C CA . TYR A 1 208 ? -23.971 7.349 3.464 1.00 96.75 208 TYR A CA 1
ATOM 1565 C C . TYR A 1 208 ? -22.980 8.365 2.878 1.00 96.75 208 TYR A C 1
ATOM 1567 O O . TYR A 1 208 ? -21.841 8.424 3.330 1.00 96.75 208 TYR A O 1
ATOM 1575 N N . GLU A 1 209 ? -23.376 9.220 1.931 1.00 96.56 209 GLU A N 1
ATOM 1576 C CA . GLU A 1 209 ? -22.481 10.264 1.402 1.00 96.56 209 GLU A CA 1
ATOM 1577 C C . GLU A 1 209 ? -22.017 11.248 2.482 1.00 96.56 209 GLU A C 1
ATOM 1579 O O . GLU A 1 209 ? -20.871 11.707 2.466 1.00 96.56 209 GLU A O 1
ATOM 1584 N N . THR A 1 210 ? -22.896 11.530 3.447 1.00 97.19 210 THR A N 1
ATOM 1585 C CA . THR A 1 210 ? -22.627 12.401 4.596 1.00 97.19 210 THR A CA 1
ATOM 1586 C C . THR A 1 210 ? -22.087 11.647 5.817 1.00 97.19 210 THR A C 1
ATOM 1588 O O . THR A 1 210 ? -21.889 12.247 6.876 1.00 97.19 210 THR A O 1
ATOM 1591 N N . TRP A 1 211 ? -21.830 10.340 5.692 1.00 97.50 211 TRP A N 1
ATOM 1592 C CA . TRP A 1 211 ? -21.272 9.526 6.769 1.00 97.50 211 TRP A CA 1
ATOM 1593 C C . TRP A 1 211 ? -19.879 10.027 7.166 1.00 97.50 211 TRP A C 1
ATOM 1595 O O . TRP A 1 211 ? -19.060 10.351 6.306 1.00 97.50 211 TRP A O 1
ATOM 1605 N N . THR A 1 212 ? -19.603 10.079 8.472 1.00 96.69 212 THR A N 1
ATOM 1606 C CA . THR A 1 212 ? -18.297 10.475 9.020 1.00 96.69 212 THR A CA 1
ATOM 1607 C C . THR A 1 212 ? -17.828 9.449 10.047 1.00 96.69 212 THR A C 1
ATOM 1609 O O . THR A 1 212 ? -18.624 8.959 10.853 1.00 96.69 212 THR A O 1
ATOM 1612 N N . LEU A 1 213 ? -16.517 9.198 10.105 1.00 94.19 213 LEU A N 1
ATOM 1613 C CA . LEU A 1 213 ? -15.922 8.386 11.176 1.00 94.19 213 LEU A CA 1
ATOM 1614 C C . LEU A 1 213 ? -16.153 9.006 12.562 1.00 94.19 213 LEU A C 1
ATOM 1616 O O . LEU A 1 213 ? -16.301 8.296 13.555 1.00 94.19 213 LEU A O 1
ATOM 1620 N N . ARG A 1 214 ? -16.229 10.340 12.645 1.00 90.75 214 ARG A N 1
ATOM 1621 C CA . ARG A 1 214 ? -16.484 11.032 13.910 1.00 90.75 214 ARG A CA 1
ATOM 1622 C C . ARG A 1 214 ? -17.870 10.716 14.474 1.00 90.75 214 ARG A C 1
ATOM 1624 O O . ARG A 1 214 ? -17.987 10.464 15.670 1.00 90.75 214 ARG A O 1
ATOM 1631 N N . ALA A 1 215 ? -18.895 10.670 13.623 1.00 90.19 215 ALA A N 1
ATOM 1632 C CA . ALA A 1 215 ? -20.244 10.310 14.047 1.00 90.19 215 ALA A CA 1
ATOM 1633 C C . ALA A 1 215 ? -20.306 8.881 14.617 1.00 90.19 215 ALA A C 1
ATOM 1635 O O . ALA A 1 215 ? -21.012 8.652 15.598 1.00 90.19 215 ALA A O 1
ATOM 1636 N N . GLU A 1 216 ? -19.538 7.937 14.063 1.00 91.38 216 GLU A N 1
ATOM 1637 C CA . GLU A 1 216 ? -19.439 6.562 14.583 1.00 91.38 216 GLU A CA 1
ATOM 1638 C C . GLU A 1 216 ? -18.848 6.502 15.996 1.00 91.38 216 GLU A C 1
ATOM 1640 O O . GLU A 1 216 ? -19.354 5.792 16.876 1.00 91.38 216 GLU A O 1
ATOM 1645 N N . LEU A 1 217 ? -17.794 7.285 16.237 1.00 90.81 217 LEU A N 1
ATOM 1646 C CA . LEU A 1 217 ? -17.164 7.397 17.551 1.00 90.81 217 LEU A CA 1
ATOM 1647 C C . LEU A 1 217 ? -18.130 7.988 18.578 1.00 90.81 217 LEU A C 1
ATOM 1649 O O . LEU A 1 217 ? -18.320 7.415 19.653 1.00 90.81 217 LEU A O 1
ATOM 1653 N N . ASP A 1 218 ? -18.803 9.083 18.223 1.00 88.44 218 ASP A N 1
ATOM 1654 C CA . ASP A 1 218 ? -19.750 9.756 19.110 1.00 88.44 218 ASP A CA 1
ATOM 1655 C C . ASP A 1 218 ? -20.948 8.849 19.449 1.00 88.44 218 ASP A C 1
ATOM 1657 O O . ASP A 1 218 ? -21.401 8.810 20.598 1.00 88.44 218 ASP A O 1
ATOM 1661 N N . GLN A 1 219 ? -21.455 8.075 18.482 1.00 85.31 219 GLN A N 1
ATOM 1662 C CA . GLN A 1 219 ? -22.517 7.092 18.719 1.00 85.31 219 GLN A CA 1
ATOM 1663 C C . GLN A 1 219 ? -22.065 5.979 19.674 1.00 85.31 219 GLN A C 1
ATOM 1665 O O . GLN A 1 219 ? -22.796 5.621 20.605 1.00 85.31 219 GLN A O 1
ATOM 1670 N N . THR A 1 220 ? -20.849 5.462 19.491 1.00 83.19 220 THR A N 1
ATOM 1671 C CA . THR A 1 220 ? -20.280 4.406 20.343 1.00 83.19 220 THR A CA 1
ATOM 1672 C C . THR A 1 220 ? -20.037 4.902 21.772 1.00 83.19 220 THR A C 1
ATOM 1674 O O . THR A 1 220 ? -20.369 4.210 22.742 1.00 83.19 220 THR A O 1
ATOM 1677 N N . ALA A 1 221 ? -19.537 6.130 21.931 1.00 80.88 221 ALA A N 1
ATOM 1678 C CA . ALA A 1 221 ? -19.339 6.764 23.233 1.00 80.88 221 ALA A CA 1
ATOM 1679 C C . ALA A 1 221 ? -20.666 6.955 23.989 1.00 80.88 221 ALA A C 1
ATOM 1681 O O . ALA A 1 221 ? -20.750 6.684 25.187 1.00 80.88 221 ALA A O 1
ATOM 1682 N N . ARG A 1 222 ? -21.747 7.338 23.293 1.00 79.44 222 ARG A N 1
ATOM 1683 C CA . ARG A 1 222 ? -23.088 7.452 23.901 1.00 79.44 222 ARG A CA 1
ATOM 1684 C C . ARG A 1 222 ? -23.644 6.099 24.356 1.00 79.44 222 ARG A C 1
ATOM 1686 O O . ARG A 1 222 ? -24.241 6.024 25.432 1.00 79.44 222 ARG A O 1
ATOM 1693 N N . ARG A 1 223 ? -23.445 5.031 23.569 1.00 77.25 223 ARG A N 1
ATOM 1694 C CA . ARG A 1 223 ? -23.873 3.662 23.926 1.00 77.25 223 ARG A CA 1
ATOM 1695 C C . ARG A 1 223 ? -23.144 3.149 25.173 1.00 77.25 223 ARG A C 1
ATOM 1697 O O . ARG A 1 223 ? -23.784 2.650 26.095 1.00 77.25 223 ARG A O 1
ATOM 1704 N N . THR A 1 224 ? -21.827 3.334 25.238 1.00 68.94 224 THR A N 1
ATOM 1705 C CA . THR A 1 224 ? -20.999 2.878 26.371 1.00 68.94 224 THR A CA 1
ATOM 1706 C C . THR A 1 224 ? -21.157 3.748 27.623 1.00 68.94 224 THR A C 1
ATOM 1708 O O . THR A 1 224 ? -21.188 3.220 28.735 1.00 68.94 224 THR A O 1
ATOM 1711 N N . GLY A 1 225 ? -21.342 5.064 27.472 1.00 62.03 225 GLY A N 1
ATOM 1712 C CA . GLY A 1 225 ? -21.624 5.984 28.580 1.00 62.03 225 GLY A CA 1
ATOM 1713 C C . GLY A 1 225 ? -22.935 5.667 29.307 1.00 62.03 225 GLY A C 1
ATOM 1714 O O . GLY A 1 225 ? -22.973 5.674 30.536 1.00 62.03 225 GLY A O 1
ATOM 1715 N N . ARG A 1 226 ? -23.991 5.288 28.570 1.00 57.25 226 ARG A N 1
ATOM 1716 C CA . ARG A 1 226 ? -25.249 4.793 29.160 1.00 57.25 226 ARG A CA 1
ATOM 1717 C C . ARG A 1 226 ? -25.083 3.462 29.901 1.00 57.25 226 ARG A C 1
ATOM 1719 O O . ARG A 1 226 ? -25.720 3.278 30.932 1.00 57.25 226 ARG A O 1
ATOM 1726 N N . ALA A 1 227 ? -24.215 2.568 29.424 1.00 49.84 227 ALA A N 1
ATOM 1727 C CA . ALA A 1 227 ? -23.946 1.287 30.082 1.00 49.84 227 ALA A CA 1
ATOM 1728 C C . ALA A 1 227 ? -23.157 1.445 31.400 1.00 49.84 227 ALA A C 1
ATOM 1730 O O . ALA A 1 227 ? -23.429 0.741 32.370 1.00 49.84 227 ALA A O 1
ATOM 1731 N N . ARG A 1 228 ? -22.223 2.408 31.478 1.00 48.22 228 ARG A N 1
ATOM 1732 C CA . ARG A 1 228 ? -21.426 2.673 32.695 1.00 48.22 228 ARG A CA 1
ATOM 1733 C C . ARG A 1 228 ? -22.233 3.264 33.856 1.00 48.22 228 ARG A C 1
ATOM 1735 O O . ARG A 1 228 ? -21.888 3.004 35.004 1.00 48.22 228 ARG A O 1
ATOM 1742 N N . LEU A 1 229 ? -23.320 3.992 33.588 1.00 47.72 229 LEU A N 1
ATOM 1743 C CA . LEU A 1 229 ? -24.217 4.510 34.634 1.00 47.72 229 LEU A CA 1
ATOM 1744 C C . LEU A 1 229 ? -24.982 3.410 35.395 1.00 47.72 229 LEU A C 1
ATOM 1746 O O . LEU A 1 229 ? -25.458 3.672 36.494 1.00 47.72 229 LEU A O 1
ATOM 1750 N N . PHE A 1 230 ? -25.061 2.184 34.865 1.00 46.34 230 PHE A N 1
ATOM 1751 C CA . PHE A 1 230 ? -25.732 1.059 35.530 1.00 46.34 230 PHE A CA 1
ATOM 1752 C C . PHE A 1 230 ? -24.804 0.180 36.392 1.00 46.34 230 PHE A C 1
ATOM 1754 O O . PHE A 1 230 ? -25.303 -0.632 37.162 1.00 46.34 230 PHE A O 1
ATOM 1761 N N . TRP A 1 231 ? -23.475 0.317 36.287 1.00 41.16 231 TRP A N 1
ATOM 1762 C CA . TRP A 1 231 ? -22.494 -0.579 36.935 1.00 41.16 231 TRP A CA 1
ATOM 1763 C C . TRP A 1 231 ? -21.371 0.192 37.657 1.00 41.16 231 TRP A C 1
ATOM 1765 O O . TRP A 1 231 ? -20.203 -0.202 37.658 1.00 41.16 231 TRP A O 1
ATOM 1775 N N . GLY A 1 232 ? -21.693 1.339 38.253 1.00 42.75 232 GLY A N 1
ATOM 1776 C CA . GLY A 1 232 ? -20.727 2.142 38.999 1.00 42.75 232 GLY A CA 1
ATOM 1777 C C . GLY A 1 232 ? -20.488 1.621 40.421 1.00 42.75 232 GLY A C 1
ATOM 1778 O O . GLY A 1 232 ? -21.402 1.650 41.235 1.00 42.75 232 GLY A O 1
ATOM 1779 N N . ALA A 1 233 ? -19.231 1.252 40.716 1.00 41.56 233 ALA A N 1
ATOM 1780 C CA . ALA A 1 233 ? -18.507 1.563 41.968 1.00 41.56 233 ALA A CA 1
ATOM 1781 C C . ALA A 1 233 ? -17.982 0.444 42.907 1.00 41.56 233 ALA A C 1
ATOM 1783 O O . ALA A 1 233 ? -17.470 0.807 43.960 1.00 41.56 233 ALA A O 1
ATOM 1784 N N . ALA A 1 234 ? -17.965 -0.859 42.576 1.00 41.78 234 ALA A N 1
ATOM 1785 C CA . ALA A 1 234 ? -17.418 -1.858 43.535 1.00 41.78 234 ALA A CA 1
ATOM 1786 C C . ALA A 1 234 ? -16.272 -2.782 43.057 1.00 41.78 234 ALA A C 1
ATOM 1788 O O . ALA A 1 234 ? -15.547 -3.320 43.888 1.00 41.78 234 ALA A O 1
ATOM 1789 N N . ALA A 1 235 ? -16.048 -2.977 41.756 1.00 45.16 235 ALA A N 1
ATOM 1790 C CA . ALA A 1 235 ? -15.197 -4.083 41.287 1.00 45.16 235 ALA A CA 1
ATOM 1791 C C . ALA A 1 235 ? -13.654 -3.881 41.234 1.00 45.16 235 ALA A C 1
ATOM 1793 O O . ALA A 1 235 ? -12.949 -4.874 41.420 1.00 45.16 235 ALA A O 1
ATOM 1794 N N . PRO A 1 236 ? -13.052 -2.691 40.994 1.00 45.88 236 PRO A N 1
ATOM 1795 C CA . PRO A 1 236 ? -11.636 -2.660 40.596 1.00 45.88 236 PRO A CA 1
ATOM 1796 C C . PRO A 1 236 ? -10.633 -2.788 41.751 1.00 45.88 236 PRO A C 1
ATOM 1798 O O . PRO A 1 236 ? -9.478 -3.130 41.518 1.00 45.88 236 PRO A O 1
ATOM 1801 N N . MET A 1 237 ? -11.040 -2.508 42.993 1.00 46.44 237 MET A N 1
ATOM 1802 C CA . MET A 1 237 ? -10.098 -2.395 44.116 1.00 46.44 237 MET A CA 1
ATOM 1803 C C . MET A 1 237 ? -9.784 -3.745 44.790 1.00 46.44 237 MET A C 1
ATOM 1805 O O . MET A 1 237 ? -8.731 -3.893 45.401 1.00 46.44 237 MET A O 1
ATOM 1809 N N . VAL A 1 238 ? -10.652 -4.752 44.629 1.00 51.19 238 VAL A N 1
ATOM 1810 C CA . VAL A 1 238 ? -10.486 -6.096 45.223 1.00 51.19 238 VAL A CA 1
ATOM 1811 C C . VAL A 1 238 ? -9.622 -7.021 44.348 1.00 51.19 238 VAL A C 1
ATOM 1813 O O . VAL A 1 238 ? -8.991 -7.937 44.860 1.00 51.19 238 VAL A O 1
ATOM 1816 N N . LEU A 1 239 ? -9.525 -6.758 43.040 1.00 51.31 239 LEU A N 1
ATOM 1817 C CA . LEU A 1 239 ? -8.790 -7.604 42.084 1.00 51.31 239 LEU A CA 1
ATOM 1818 C C . LEU A 1 239 ? -7.271 -7.347 42.051 1.00 51.31 239 LEU A C 1
ATOM 1820 O O . LEU A 1 239 ? -6.506 -8.232 41.669 1.00 51.31 239 LEU A O 1
ATOM 1824 N N . LEU A 1 240 ? -6.815 -6.159 42.466 1.00 48.78 240 LEU A N 1
ATOM 1825 C CA . LEU A 1 240 ? -5.399 -5.776 42.390 1.00 48.78 240 LEU A CA 1
ATOM 1826 C C . LEU A 1 240 ? -4.528 -6.473 43.449 1.00 48.78 240 LEU A C 1
ATOM 1828 O O . LEU A 1 240 ? -3.371 -6.797 43.189 1.00 48.78 240 LEU A O 1
ATOM 1832 N N . SER A 1 241 ? -5.086 -6.749 44.630 1.00 54.88 241 SER A N 1
ATOM 1833 C CA . SER A 1 241 ? -4.394 -7.441 45.725 1.00 54.88 241 SER A CA 1
ATOM 1834 C C . SER A 1 241 ? -4.240 -8.945 45.472 1.00 54.88 241 SER A C 1
ATOM 1836 O O . SER A 1 241 ? -3.270 -9.547 45.928 1.00 54.88 241 SER A O 1
ATOM 1838 N N . SER A 1 242 ? -5.136 -9.551 44.688 1.00 56.72 242 SER A N 1
ATOM 1839 C CA . SER A 1 242 ? -5.086 -10.978 44.339 1.00 56.72 242 SER A CA 1
ATOM 1840 C C . SER A 1 242 ? -3.988 -11.310 43.318 1.00 56.72 242 SER A C 1
ATOM 1842 O O . SER A 1 242 ? -3.441 -12.409 43.344 1.00 56.72 242 SER A O 1
ATOM 1844 N N . LEU A 1 243 ? -3.625 -10.360 42.445 1.00 54.12 243 LEU A N 1
ATOM 1845 C CA . LEU A 1 243 ? -2.643 -10.545 41.362 1.00 54.12 243 LEU A CA 1
ATOM 1846 C C . LEU A 1 243 ? -1.191 -10.688 41.854 1.00 54.12 243 LEU A C 1
ATOM 1848 O O . LEU A 1 243 ? -0.377 -11.344 41.203 1.00 54.12 243 LEU A O 1
ATOM 1852 N N . LEU A 1 244 ? -0.856 -10.126 43.018 1.00 55.06 244 LEU A N 1
ATOM 1853 C CA . LEU A 1 244 ? 0.498 -10.191 43.584 1.00 55.06 244 LEU A CA 1
ATOM 1854 C C . LEU A 1 244 ? 0.831 -11.557 44.212 1.00 55.06 244 LEU A C 1
ATOM 1856 O O . LEU A 1 244 ? 2.012 -11.883 44.335 1.00 55.06 244 LEU A O 1
ATOM 1860 N N . ALA A 1 245 ? -0.182 -12.370 44.535 1.00 56.66 245 ALA A N 1
ATOM 1861 C CA . ALA A 1 245 ? -0.037 -13.693 45.153 1.00 56.66 245 ALA A CA 1
ATOM 1862 C C . ALA A 1 245 ? 0.167 -14.850 44.147 1.00 56.66 245 ALA A C 1
ATOM 1864 O O . ALA A 1 245 ? 0.408 -15.985 44.554 1.00 56.66 245 ALA A O 1
ATOM 1865 N N . LEU A 1 246 ? 0.073 -14.588 42.838 1.00 60.69 246 LEU A N 1
ATOM 1866 C CA . LEU A 1 246 ? 0.217 -15.602 41.785 1.00 60.69 246 LEU A CA 1
ATOM 1867 C C . LEU A 1 246 ? 1.688 -15.878 41.421 1.00 60.69 246 LEU A C 1
ATOM 1869 O O . LEU A 1 246 ? 2.560 -15.014 41.551 1.00 60.69 246 LEU A O 1
ATOM 1873 N N . SER A 1 247 ? 1.962 -17.083 40.907 1.00 68.75 247 SER A N 1
ATOM 1874 C CA . SER A 1 247 ? 3.269 -17.445 40.336 1.00 68.75 247 SER A CA 1
ATOM 1875 C C . SER A 1 247 ? 3.621 -16.556 39.133 1.00 68.75 247 SER A C 1
ATOM 1877 O O . SER A 1 247 ? 2.752 -15.921 38.533 1.00 68.75 247 SER A O 1
ATOM 1879 N N . ALA A 1 248 ? 4.905 -16.479 38.758 1.00 61.44 248 ALA A N 1
ATOM 1880 C CA . ALA A 1 248 ? 5.353 -15.644 37.636 1.00 61.44 248 ALA A CA 1
ATOM 1881 C C . ALA A 1 248 ? 4.611 -15.958 36.321 1.00 61.44 248 ALA A C 1
ATOM 1883 O O . ALA A 1 248 ? 4.222 -15.033 35.610 1.00 61.44 248 ALA A O 1
ATOM 1884 N N . ASP A 1 249 ? 4.336 -17.234 36.044 1.00 59.81 249 ASP A N 1
ATOM 1885 C CA . ASP A 1 249 ? 3.575 -17.658 34.864 1.00 59.81 249 ASP A CA 1
ATOM 1886 C C . ASP A 1 249 ? 2.092 -17.319 34.957 1.00 59.81 249 ASP A C 1
ATOM 1888 O O . ASP A 1 249 ? 1.517 -16.806 34.001 1.00 59.81 249 ASP A O 1
ATOM 1892 N N . ALA A 1 250 ? 1.475 -17.500 36.124 1.00 62.53 250 ALA A N 1
ATOM 1893 C CA . ALA A 1 250 ? 0.068 -17.168 36.295 1.00 62.53 250 ALA A CA 1
ATOM 1894 C C . ALA A 1 250 ? -0.179 -15.645 36.257 1.00 62.53 250 ALA A C 1
ATOM 1896 O O . ALA A 1 250 ? -1.194 -15.200 35.721 1.00 62.53 250 ALA A O 1
ATOM 1897 N N . ARG A 1 251 ? 0.788 -14.830 36.713 1.00 66.69 251 ARG A N 1
ATOM 1898 C CA . ARG A 1 251 ? 0.786 -13.368 36.514 1.00 66.69 251 ARG A CA 1
ATOM 1899 C C . ARG A 1 251 ? 0.898 -12.986 35.039 1.00 66.69 251 ARG A C 1
ATOM 1901 O O . ARG A 1 251 ? 0.164 -12.106 34.604 1.00 66.69 251 ARG A O 1
ATOM 1908 N N . ARG A 1 252 ? 1.755 -13.660 34.258 1.00 65.38 252 ARG A N 1
ATOM 1909 C CA . ARG A 1 252 ? 1.861 -13.447 32.800 1.00 65.38 252 ARG A CA 1
ATOM 1910 C C . ARG A 1 252 ? 0.538 -13.737 32.091 1.00 65.38 252 ARG A C 1
ATOM 1912 O O . ARG A 1 252 ? 0.082 -12.915 31.301 1.00 65.38 252 ARG A O 1
ATOM 1919 N N . THR A 1 253 ? -0.102 -14.863 32.399 1.00 66.31 253 THR A N 1
ATOM 1920 C CA . THR A 1 253 ? -1.380 -15.249 31.782 1.00 66.31 253 THR A CA 1
ATOM 1921 C C . THR A 1 253 ? -2.509 -14.294 32.168 1.00 66.31 253 THR A C 1
ATOM 1923 O O . THR A 1 253 ? -3.246 -13.836 31.298 1.00 66.31 253 THR A O 1
ATOM 1926 N N . ALA A 1 254 ? -2.611 -13.916 33.446 1.00 65.31 254 ALA A N 1
ATOM 1927 C CA . ALA A 1 254 ? -3.632 -12.978 33.911 1.00 65.31 254 ALA A CA 1
ATOM 1928 C C . ALA A 1 254 ? -3.448 -11.566 33.325 1.00 65.31 254 ALA A C 1
ATOM 1930 O O . ALA A 1 254 ? -4.421 -10.935 32.919 1.00 65.31 254 ALA A O 1
ATOM 1931 N N . CYS A 1 255 ? -2.206 -11.090 33.202 1.00 67.00 255 CYS A N 1
ATOM 1932 C CA . CYS A 1 255 ? -1.895 -9.784 32.618 1.00 67.00 255 CYS A CA 1
ATOM 1933 C C . CYS A 1 255 ? -2.057 -9.721 31.090 1.00 67.00 255 CYS A C 1
ATOM 1935 O O . CYS A 1 255 ? -2.093 -8.627 30.532 1.00 67.00 255 CYS A O 1
ATOM 1937 N N . ARG A 1 256 ? -2.180 -10.861 30.398 1.00 64.25 256 ARG A N 1
ATOM 1938 C CA . ARG A 1 256 ? -2.536 -10.906 28.969 1.00 64.25 256 ARG A CA 1
ATOM 1939 C C . ARG A 1 256 ? -4.044 -10.820 28.727 1.00 64.25 256 ARG A C 1
ATOM 1941 O O . ARG A 1 256 ? -4.449 -10.556 27.599 1.00 64.25 256 ARG A O 1
ATOM 1948 N N . ALA A 1 257 ? -4.873 -10.992 29.760 1.00 67.81 257 ALA A N 1
ATOM 1949 C CA . ALA A 1 257 ? -6.315 -10.851 29.624 1.00 67.81 257 ALA A CA 1
ATOM 1950 C C . ALA A 1 257 ? -6.706 -9.379 29.340 1.00 67.81 257 ALA A C 1
ATOM 1952 O O . ALA A 1 257 ? -6.146 -8.466 29.964 1.00 67.81 257 ALA A O 1
ATOM 1953 N N . PRO A 1 258 ? -7.695 -9.121 28.459 1.00 57.44 258 PRO A N 1
ATOM 1954 C CA . PRO A 1 258 ? -8.042 -7.772 27.991 1.00 57.44 258 PRO A CA 1
ATOM 1955 C C . PRO A 1 258 ? -8.339 -6.759 29.108 1.00 57.44 258 PRO A C 1
ATOM 1957 O O . PRO A 1 258 ? -8.011 -5.583 28.983 1.00 57.44 258 PRO A O 1
ATOM 1960 N N . GLY A 1 259 ? -8.909 -7.213 30.230 1.00 60.91 259 GLY A N 1
ATOM 1961 C CA . GLY A 1 259 ? -9.244 -6.356 31.372 1.00 60.91 259 GLY A CA 1
ATOM 1962 C C . GLY A 1 259 ? -8.054 -5.915 32.234 1.00 60.91 259 GLY A C 1
ATOM 1963 O O . GLY A 1 259 ? -8.174 -4.934 32.963 1.00 60.91 259 GLY A O 1
ATOM 1964 N N . PHE A 1 260 ? -6.911 -6.605 32.154 1.00 61.69 260 PHE A N 1
ATOM 1965 C CA . PHE A 1 260 ? -5.755 -6.370 33.033 1.00 61.69 260 PHE A CA 1
ATOM 1966 C C . PHE A 1 260 ? -4.507 -5.887 32.287 1.00 61.69 260 PHE A C 1
ATOM 1968 O O . PHE A 1 260 ? -3.620 -5.307 32.911 1.00 61.69 260 PHE A O 1
ATOM 1975 N N . ARG A 1 261 ? -4.455 -6.042 30.957 1.00 66.88 261 ARG A N 1
ATOM 1976 C CA . ARG A 1 261 ? -3.291 -5.695 30.123 1.00 66.88 261 ARG A CA 1
ATOM 1977 C C . ARG A 1 261 ? -2.822 -4.252 30.293 1.00 66.88 261 ARG A C 1
ATOM 1979 O O . ARG A 1 261 ? -1.637 -4.027 30.520 1.00 66.88 261 ARG A O 1
ATOM 1986 N N . ALA A 1 262 ? -3.740 -3.285 30.249 1.00 65.19 262 ALA A N 1
ATOM 1987 C CA . ALA A 1 262 ? -3.405 -1.866 30.399 1.00 65.19 262 ALA A CA 1
ATOM 1988 C C . ALA A 1 262 ? -2.833 -1.541 31.792 1.00 65.19 262 ALA A C 1
ATOM 1990 O O . ALA A 1 262 ? -1.878 -0.778 31.918 1.00 65.19 262 ALA A O 1
ATOM 1991 N N . LEU A 1 263 ? -3.385 -2.161 32.837 1.00 69.00 263 LEU A N 1
ATOM 1992 C CA . LEU A 1 263 ? -2.952 -1.958 34.218 1.00 69.00 263 LEU A CA 1
ATOM 1993 C C . LEU A 1 263 ? -1.600 -2.626 34.498 1.00 69.00 263 LEU A C 1
ATOM 1995 O O . LEU A 1 263 ? -0.736 -2.029 35.138 1.00 69.00 263 LEU A O 1
ATOM 1999 N N . CYS A 1 264 ? -1.393 -3.838 33.982 1.00 70.81 264 CYS A N 1
ATOM 2000 C CA . CYS A 1 264 ? -0.128 -4.558 34.098 1.00 70.81 264 CYS A CA 1
ATOM 2001 C C . CYS A 1 264 ? 1.005 -3.865 33.326 1.00 70.81 264 CYS A C 1
ATOM 2003 O O . CYS A 1 264 ? 2.102 -3.733 33.865 1.00 70.81 264 CYS A O 1
ATOM 2005 N N . ALA A 1 265 ? 0.732 -3.341 32.124 1.00 64.25 265 ALA A N 1
ATOM 2006 C CA . ALA A 1 265 ? 1.697 -2.553 31.353 1.00 64.25 265 ALA A CA 1
ATOM 2007 C C . ALA A 1 265 ? 2.101 -1.257 32.082 1.00 64.25 265 ALA A C 1
ATOM 2009 O O . ALA A 1 265 ? 3.281 -0.926 32.144 1.00 64.25 265 ALA A O 1
ATOM 2010 N N . ALA A 1 266 ? 1.143 -0.551 32.695 1.00 63.72 266 ALA A N 1
ATOM 2011 C CA . ALA A 1 266 ? 1.414 0.681 33.444 1.00 63.72 266 ALA A CA 1
ATOM 2012 C C . ALA A 1 266 ? 2.202 0.453 34.749 1.00 63.72 266 ALA A C 1
ATOM 2014 O O . ALA A 1 266 ? 2.877 1.359 35.230 1.00 63.72 266 ALA A O 1
ATOM 2015 N N . THR A 1 267 ? 2.110 -0.745 35.332 1.00 65.31 267 THR A N 1
ATOM 2016 C CA . THR A 1 267 ? 2.741 -1.091 36.619 1.00 65.31 267 THR A CA 1
ATOM 2017 C C . THR A 1 267 ? 3.980 -1.981 36.480 1.00 65.31 267 THR A C 1
ATOM 2019 O O . THR A 1 267 ? 4.625 -2.284 37.482 1.00 65.31 267 THR A O 1
ATOM 2022 N N . GLY A 1 268 ? 4.335 -2.401 35.258 1.00 63.03 268 GLY A N 1
ATOM 2023 C CA . GLY A 1 268 ? 5.472 -3.291 34.991 1.00 63.03 268 GLY A CA 1
ATOM 2024 C C . GLY A 1 268 ? 5.283 -4.725 35.508 1.00 63.03 268 GLY A C 1
ATOM 2025 O O . GLY A 1 268 ? 6.257 -5.456 35.690 1.00 63.03 268 GLY A O 1
ATOM 2026 N N . ILE A 1 269 ? 4.041 -5.142 35.774 1.00 66.19 269 ILE A N 1
ATOM 2027 C CA . ILE A 1 269 ? 3.721 -6.469 36.313 1.00 66.19 269 ILE A CA 1
ATOM 2028 C C . ILE A 1 269 ? 3.522 -7.456 35.157 1.00 66.19 269 ILE A C 1
ATOM 2030 O O . ILE A 1 269 ? 2.815 -7.180 34.194 1.00 66.19 269 ILE A O 1
ATOM 2034 N N . GLY A 1 270 ? 4.125 -8.645 35.259 1.00 64.50 270 GLY A N 1
ATOM 2035 C CA . GLY A 1 270 ? 3.854 -9.746 34.328 1.00 64.50 270 GLY A CA 1
ATOM 2036 C C . GLY A 1 270 ? 4.542 -9.644 32.963 1.00 64.50 270 GLY A C 1
ATOM 2037 O O . GLY A 1 270 ? 4.087 -10.309 32.040 1.00 64.50 270 GLY A O 1
ATOM 2038 N N . GLN A 1 271 ? 5.628 -8.866 32.832 1.00 66.50 271 GLN A N 1
ATOM 2039 C CA . GLN A 1 271 ? 6.416 -8.764 31.586 1.00 66.50 271 GLN A CA 1
ATOM 2040 C C . GLN A 1 271 ? 5.555 -8.370 30.369 1.00 66.50 271 GLN A C 1
ATOM 2042 O O . GLN A 1 271 ? 5.719 -8.899 29.272 1.00 66.50 271 GLN A O 1
ATOM 2047 N N . VAL A 1 272 ? 4.586 -7.474 30.578 1.00 70.94 272 VAL A N 1
ATOM 2048 C CA . VAL A 1 272 ? 3.790 -6.897 29.491 1.00 70.94 272 VAL A CA 1
ATOM 2049 C C . VAL A 1 272 ? 4.518 -5.646 28.987 1.00 70.94 272 VAL A C 1
ATOM 2051 O O . VAL A 1 272 ? 4.712 -4.726 29.782 1.00 70.94 272 VAL A O 1
ATOM 2054 N N . PRO A 1 273 ? 4.920 -5.596 27.707 1.00 73.31 273 PRO A N 1
ATOM 2055 C CA . PRO A 1 273 ? 5.640 -4.457 27.155 1.00 73.31 273 PRO A CA 1
ATOM 2056 C C . PRO A 1 273 ? 4.738 -3.226 27.072 1.00 73.31 273 PRO A C 1
ATOM 2058 O O . PRO A 1 273 ? 3.533 -3.327 26.819 1.00 73.31 273 PRO A O 1
ATOM 2061 N N . THR A 1 274 ? 5.330 -2.048 27.259 1.00 77.00 274 THR A N 1
ATOM 2062 C CA . THR A 1 274 ? 4.653 -0.779 26.963 1.00 77.00 274 THR A CA 1
ATOM 2063 C C . THR A 1 274 ? 4.538 -0.574 25.449 1.00 77.00 274 THR A C 1
ATOM 2065 O O . THR A 1 274 ? 5.222 -1.238 24.670 1.00 77.00 274 THR A O 1
ATOM 2068 N N . ALA A 1 275 ? 3.694 0.364 25.008 1.00 73.56 275 ALA A N 1
ATOM 2069 C CA . ALA A 1 275 ? 3.568 0.687 23.583 1.00 73.56 275 ALA A CA 1
ATOM 2070 C C . ALA A 1 275 ? 4.907 1.140 22.967 1.00 73.56 275 ALA A C 1
ATOM 2072 O O . ALA A 1 275 ? 5.236 0.744 21.851 1.00 73.56 275 ALA A O 1
ATOM 2073 N N . ASP A 1 276 ? 5.709 1.905 23.715 1.00 78.62 276 ASP A N 1
ATOM 2074 C CA . ASP A 1 276 ? 7.029 2.366 23.269 1.00 78.62 276 ASP A CA 1
ATOM 2075 C C . ASP A 1 276 ? 8.041 1.218 23.183 1.00 78.62 276 ASP A C 1
ATOM 2077 O O . ASP A 1 276 ? 8.815 1.137 22.225 1.00 78.62 276 ASP A O 1
ATOM 2081 N N . GLU A 1 277 ? 8.005 0.299 24.154 1.00 84.44 277 GLU A N 1
ATOM 2082 C CA . GLU A 1 277 ? 8.840 -0.899 24.144 1.00 84.44 277 GLU A CA 1
ATOM 2083 C C . GLU A 1 277 ? 8.486 -1.803 22.964 1.00 84.44 277 GLU A C 1
ATOM 2085 O O . GLU A 1 277 ? 9.375 -2.255 22.244 1.00 84.44 277 GLU A O 1
ATOM 2090 N N . GLN A 1 278 ? 7.191 -2.017 22.726 1.00 83.19 278 GLN A N 1
ATOM 2091 C CA . GLN A 1 278 ? 6.698 -2.802 21.603 1.00 83.19 278 GLN A CA 1
ATOM 2092 C C . GLN A 1 278 ? 7.083 -2.164 20.260 1.00 83.19 278 GLN A C 1
ATOM 2094 O O . GLN A 1 278 ? 7.640 -2.844 19.403 1.00 83.19 278 GLN A O 1
ATOM 2099 N N . ALA A 1 279 ? 6.912 -0.850 20.099 1.00 79.31 279 ALA A N 1
ATOM 2100 C CA . ALA A 1 279 ? 7.327 -0.145 18.888 1.00 79.31 279 ALA A CA 1
ATOM 2101 C C . ALA A 1 279 ? 8.854 -0.171 18.677 1.00 79.31 279 ALA A C 1
ATOM 2103 O O . ALA A 1 279 ? 9.342 -0.149 17.543 1.00 79.31 279 ALA A O 1
ATOM 2104 N N . MET A 1 280 ? 9.653 -0.177 19.749 1.00 87.06 280 MET A N 1
ATOM 2105 C CA . MET A 1 280 ? 11.106 -0.330 19.642 1.00 87.06 280 MET A CA 1
ATOM 2106 C C . MET A 1 280 ? 11.508 -1.762 19.289 1.00 87.06 280 MET A C 1
ATOM 2108 O O . MET A 1 280 ? 12.402 -1.944 18.466 1.00 87.06 280 MET A O 1
ATOM 2112 N N . TRP A 1 281 ? 10.826 -2.754 19.855 1.00 87.25 281 TRP A N 1
ATOM 2113 C CA . TRP A 1 281 ? 11.000 -4.162 19.519 1.00 87.25 281 TRP A CA 1
ATOM 2114 C C . TRP A 1 281 ? 10.661 -4.448 18.052 1.00 87.25 281 TRP A C 1
ATOM 2116 O O . TRP A 1 281 ? 11.465 -5.034 17.334 1.00 87.25 281 TRP A O 1
ATOM 2126 N N . GLU A 1 282 ? 9.539 -3.936 17.549 1.00 84.81 282 GLU A N 1
ATOM 2127 C CA . GLU A 1 282 ? 9.150 -4.063 16.138 1.00 84.81 282 GLU A CA 1
ATOM 2128 C C . GLU A 1 282 ? 10.178 -3.407 15.201 1.00 84.81 282 GLU A C 1
ATOM 2130 O O . GLU A 1 282 ? 10.582 -3.994 14.195 1.00 84.81 282 GLU A O 1
ATOM 2135 N N . ARG A 1 283 ? 10.690 -2.219 15.561 1.00 84.44 283 ARG A N 1
ATOM 2136 C CA . ARG A 1 283 ? 11.798 -1.575 14.831 1.00 84.44 283 ARG A CA 1
ATOM 2137 C C . ARG A 1 283 ? 13.095 -2.378 14.890 1.00 84.44 283 ARG A C 1
ATOM 2139 O O . ARG A 1 283 ? 13.866 -2.324 13.933 1.00 84.44 283 ARG A O 1
ATOM 2146 N N . ALA A 1 284 ? 13.352 -3.077 15.994 1.00 86.94 284 ALA A N 1
ATOM 2147 C CA . ALA A 1 284 ? 14.512 -3.946 16.136 1.00 86.94 284 ALA A CA 1
ATOM 2148 C C . ALA A 1 284 ? 14.403 -5.174 15.221 1.00 86.94 284 ALA A C 1
ATOM 2150 O O . ALA A 1 284 ? 15.382 -5.523 14.570 1.00 86.94 284 ALA A O 1
ATOM 2151 N N . LEU A 1 285 ? 13.209 -5.767 15.109 1.00 84.75 285 LEU A N 1
ATOM 2152 C CA . LEU A 1 285 ? 12.935 -6.916 14.238 1.00 84.75 285 LEU A CA 1
ATOM 2153 C C . LEU A 1 285 ? 12.900 -6.573 12.743 1.00 84.75 285 LEU A C 1
ATOM 2155 O O . LEU A 1 285 ? 13.165 -7.438 11.913 1.00 84.75 285 LEU A O 1
ATOM 2159 N N . ALA A 1 286 ? 12.597 -5.324 12.385 1.00 78.56 286 ALA A N 1
ATOM 2160 C CA . ALA A 1 286 ? 12.617 -4.866 10.995 1.00 78.56 286 ALA A CA 1
ATOM 2161 C C . ALA A 1 286 ? 14.037 -4.761 10.403 1.00 78.56 286 ALA A C 1
ATOM 2163 O O . ALA A 1 286 ? 14.193 -4.629 9.186 1.00 78.56 286 ALA A O 1
ATOM 2164 N N . GLN A 1 287 ? 15.075 -4.782 11.244 1.00 78.81 287 GLN A N 1
ATOM 2165 C CA . GLN A 1 287 ? 16.463 -4.717 10.798 1.00 78.81 287 GLN A CA 1
ATOM 2166 C C . GLN A 1 287 ? 16.994 -6.114 10.491 1.00 78.81 287 GLN A C 1
ATOM 2168 O O . GLN A 1 287 ? 16.773 -7.064 11.234 1.00 78.81 287 GLN A O 1
ATOM 2173 N N . ARG A 1 288 ? 17.729 -6.227 9.381 1.00 76.31 288 ARG A N 1
ATOM 2174 C CA . ARG A 1 288 ? 18.417 -7.471 9.013 1.00 76.31 288 ARG A CA 1
ATOM 2175 C C . ARG A 1 288 ? 19.673 -7.715 9.850 1.00 76.31 288 ARG A C 1
ATOM 2177 O O . ARG A 1 288 ? 20.087 -8.863 9.947 1.00 76.31 288 ARG A O 1
ATOM 2184 N N . SER A 1 289 ? 20.273 -6.668 10.418 1.00 84.38 289 SER A N 1
ATOM 2185 C CA . SER A 1 289 ? 21.428 -6.753 11.318 1.00 84.38 289 SER A CA 1
ATOM 2186 C C . SER A 1 289 ? 20.996 -6.811 12.785 1.00 84.38 289 SER A C 1
ATOM 2188 O O . SER A 1 289 ? 19.856 -6.503 13.139 1.00 84.38 289 SER A O 1
ATOM 2190 N N . GLY A 1 290 ? 21.927 -7.171 13.667 1.00 88.25 290 GLY A N 1
ATOM 2191 C CA . GLY A 1 290 ? 21.702 -7.232 15.110 1.00 88.25 290 GLY A CA 1
ATOM 2192 C C . GLY A 1 290 ? 21.666 -5.858 15.778 1.00 88.25 290 GLY A C 1
ATOM 2193 O O . GLY A 1 290 ? 21.425 -5.765 16.981 1.00 88.25 290 GLY A O 1
ATOM 2194 N N . ASP A 1 291 ? 21.887 -4.776 15.029 1.00 90.75 291 ASP A N 1
ATOM 2195 C CA . ASP A 1 291 ? 21.989 -3.418 15.571 1.00 90.75 291 ASP A CA 1
ATOM 2196 C C . ASP A 1 291 ? 20.702 -2.989 16.281 1.00 90.75 291 ASP A C 1
ATOM 2198 O O . ASP A 1 291 ? 20.748 -2.470 17.399 1.00 90.75 291 ASP A O 1
ATOM 2202 N N . GLY A 1 292 ? 19.547 -3.287 15.683 1.00 89.88 292 GLY A N 1
ATOM 2203 C CA . GLY A 1 292 ? 18.242 -3.024 16.281 1.00 89.88 292 GLY A CA 1
ATOM 2204 C C . GLY A 1 292 ? 18.037 -3.763 17.606 1.00 89.88 292 GLY A C 1
ATOM 2205 O O . GLY A 1 292 ? 17.570 -3.170 18.578 1.00 89.88 292 GLY A O 1
ATOM 2206 N N . LEU A 1 293 ? 18.437 -5.036 17.674 1.00 90.06 293 LEU A N 1
ATOM 2207 C CA . LEU A 1 293 ? 18.333 -5.859 18.884 1.00 90.06 293 LEU A CA 1
ATOM 2208 C C . LEU A 1 293 ? 19.271 -5.359 19.993 1.00 90.06 293 LEU A C 1
ATOM 2210 O O . LEU A 1 293 ? 18.871 -5.298 21.157 1.00 90.06 293 LEU A O 1
ATOM 2214 N N . ARG A 1 294 ? 20.496 -4.940 19.643 1.00 94.44 294 ARG A N 1
ATOM 2215 C CA . ARG A 1 294 ? 21.444 -4.326 20.590 1.00 94.44 294 ARG A CA 1
ATOM 2216 C C . ARG A 1 294 ? 20.919 -2.991 21.123 1.00 94.44 294 ARG A C 1
ATOM 2218 O O . ARG A 1 294 ? 20.977 -2.759 22.330 1.00 94.44 294 ARG A O 1
ATOM 2225 N N . ALA A 1 295 ? 20.342 -2.152 20.261 1.00 92.62 295 ALA A N 1
ATOM 2226 C CA . ALA A 1 295 ? 19.708 -0.898 20.668 1.00 92.62 295 ALA A CA 1
ATOM 2227 C C . ALA A 1 295 ? 18.496 -1.135 21.587 1.00 92.62 295 ALA A C 1
ATOM 2229 O O . ALA A 1 295 ? 18.328 -0.429 22.583 1.00 92.62 295 ALA A O 1
ATOM 2230 N N . TYR A 1 296 ? 17.679 -2.154 21.297 1.00 92.62 296 TYR A N 1
ATOM 2231 C CA . TYR A 1 296 ? 16.573 -2.556 22.166 1.00 92.62 296 TYR A CA 1
ATOM 2232 C C . TYR A 1 296 ? 17.073 -2.984 23.553 1.00 92.62 296 TYR A C 1
ATOM 2234 O O . TYR A 1 296 ? 16.583 -2.472 24.555 1.00 92.62 296 TYR A O 1
ATOM 2242 N N . LEU A 1 297 ? 18.091 -3.849 23.631 1.00 94.88 297 LEU A N 1
ATOM 2243 C CA . LEU A 1 297 ? 18.667 -4.295 24.907 1.00 94.88 297 LEU A CA 1
ATOM 2244 C C . LEU A 1 297 ? 19.283 -3.157 25.727 1.00 94.88 297 LEU A C 1
ATOM 2246 O O . LEU A 1 297 ? 19.316 -3.237 26.954 1.00 94.88 297 LEU A O 1
ATOM 2250 N N . GLN A 1 298 ? 19.756 -2.099 25.069 1.00 94.75 298 GLN A N 1
ATOM 2251 C CA . GLN A 1 298 ? 20.260 -0.908 25.742 1.00 94.75 298 GLN A CA 1
ATOM 2252 C C . GLN A 1 298 ? 19.129 -0.083 26.376 1.00 94.75 298 GLN A C 1
ATOM 2254 O O . GLN A 1 298 ? 19.279 0.389 27.501 1.00 94.75 298 GLN A O 1
ATOM 2259 N N . ALA A 1 299 ? 18.002 0.078 25.676 1.00 89.88 299 ALA A N 1
ATOM 2260 C CA . ALA A 1 299 ? 16.844 0.822 26.174 1.00 89.88 299 ALA A CA 1
ATOM 2261 C C . ALA A 1 299 ? 16.010 0.022 27.193 1.00 89.88 299 ALA A C 1
ATOM 2263 O O . ALA A 1 299 ? 15.504 0.588 28.161 1.00 89.88 299 ALA A O 1
ATOM 2264 N N . TYR A 1 300 ? 15.911 -1.298 27.008 1.00 88.88 300 TYR A N 1
ATOM 2265 C CA . TYR A 1 300 ? 15.085 -2.209 27.802 1.00 88.88 300 TYR A CA 1
ATOM 2266 C C . TYR A 1 300 ? 15.882 -3.442 28.275 1.00 88.88 300 TYR A C 1
ATOM 2268 O O . TYR A 1 300 ? 15.559 -4.579 27.926 1.00 88.88 300 TYR A O 1
ATOM 2276 N N . PRO A 1 301 ? 16.911 -3.273 29.130 1.00 87.31 301 PRO A N 1
ATOM 2277 C CA . PRO A 1 301 ? 17.806 -4.367 29.536 1.00 87.31 301 PRO A CA 1
ATOM 2278 C C . PRO A 1 301 ? 17.116 -5.494 30.326 1.00 87.31 301 PRO A C 1
ATOM 2280 O O . PRO A 1 301 ? 17.629 -6.615 30.395 1.00 87.31 301 PRO A O 1
ATOM 2283 N N . ARG A 1 302 ? 15.959 -5.199 30.932 1.00 84.06 302 ARG A N 1
ATOM 2284 C CA . ARG A 1 302 ? 15.066 -6.158 31.610 1.00 84.06 302 ARG A CA 1
ATOM 2285 C C . ARG A 1 302 ? 13.641 -6.128 31.034 1.00 84.06 302 ARG A C 1
ATOM 2287 O O . ARG A 1 302 ? 12.697 -6.434 31.758 1.00 84.06 302 ARG A O 1
AT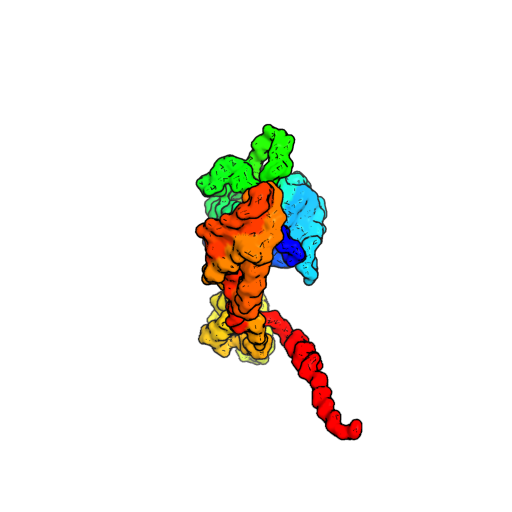OM 2294 N N . GLY A 1 303 ? 13.503 -5.673 29.788 1.00 80.31 303 GLY A N 1
ATOM 2295 C CA . GLY A 1 303 ? 12.224 -5.590 29.087 1.00 80.31 303 GLY A CA 1
ATOM 2296 C C . GLY A 1 303 ? 11.612 -6.955 28.786 1.00 80.31 303 GLY A C 1
ATOM 2297 O O . GLY A 1 303 ? 12.281 -7.987 28.891 1.00 80.31 303 GLY A O 1
ATOM 2298 N N . ALA A 1 304 ? 10.353 -6.941 28.357 1.00 80.50 304 ALA A N 1
ATOM 2299 C CA . ALA A 1 304 ? 9.563 -8.125 28.037 1.00 80.50 304 ALA A CA 1
ATOM 2300 C C . ALA A 1 304 ? 10.215 -9.017 26.969 1.00 80.50 304 ALA A C 1
ATOM 2302 O O . ALA A 1 304 ? 10.059 -10.237 27.013 1.00 80.50 304 ALA A O 1
ATOM 2303 N N . TYR A 1 305 ? 10.971 -8.422 26.041 1.00 83.56 305 TYR A N 1
ATOM 2304 C CA . TYR A 1 305 ? 11.650 -9.121 24.948 1.00 83.56 305 TYR A CA 1
ATOM 2305 C C . TYR A 1 305 ? 13.162 -9.268 25.169 1.00 83.56 305 TYR A C 1
ATOM 2307 O O . TYR A 1 305 ? 13.876 -9.685 24.261 1.00 83.56 305 TYR A O 1
ATOM 2315 N N . ALA A 1 306 ? 13.693 -8.934 26.352 1.00 83.31 306 ALA A N 1
ATOM 2316 C CA . ALA A 1 306 ? 15.140 -8.924 26.589 1.00 83.31 306 ALA A CA 1
ATOM 2317 C C . ALA A 1 306 ? 15.791 -10.303 26.388 1.00 83.31 306 ALA A C 1
ATOM 2319 O O . ALA A 1 306 ? 16.868 -10.403 25.801 1.00 83.31 306 ALA A O 1
ATOM 2320 N N . ASP A 1 307 ? 15.138 -11.374 26.835 1.00 77.44 307 ASP A N 1
ATOM 2321 C CA . ASP A 1 307 ? 15.668 -12.732 26.667 1.00 77.44 307 ASP A CA 1
ATOM 2322 C C . ASP A 1 307 ? 15.606 -13.187 25.204 1.00 77.44 307 ASP A C 1
ATOM 2324 O O . ASP A 1 307 ? 16.549 -13.792 24.693 1.00 77.44 307 ASP A O 1
ATOM 2328 N N . GLU A 1 308 ? 14.539 -12.815 24.495 1.00 81.19 308 GLU A N 1
ATOM 2329 C CA . GLU A 1 308 ? 14.391 -13.096 23.069 1.00 81.19 308 GLU A CA 1
ATOM 2330 C C . GLU A 1 308 ? 15.420 -12.328 22.226 1.00 81.19 308 GLU A C 1
ATOM 2332 O O . GLU A 1 308 ? 16.024 -12.890 21.312 1.00 81.19 308 GLU A O 1
ATOM 2337 N N . ALA A 1 309 ? 15.674 -11.061 22.557 1.00 84.88 309 ALA A N 1
ATOM 2338 C CA . ALA A 1 309 ? 16.660 -10.230 21.881 1.00 84.88 309 ALA A CA 1
ATOM 2339 C C . ALA A 1 309 ? 18.071 -10.831 21.965 1.00 84.88 309 ALA A C 1
ATOM 2341 O O . ALA A 1 309 ? 18.782 -10.871 20.962 1.00 84.88 309 ALA A O 1
ATOM 2342 N N . ARG A 1 310 ? 18.461 -11.338 23.145 1.00 86.00 310 ARG A N 1
ATOM 2343 C CA . ARG A 1 310 ? 19.750 -12.023 23.348 1.00 86.00 310 ARG A CA 1
ATOM 2344 C C . ARG A 1 310 ? 19.834 -13.306 22.530 1.00 86.00 310 ARG A C 1
ATOM 2346 O O . ARG A 1 310 ? 20.794 -13.486 21.793 1.00 86.00 310 ARG A O 1
ATOM 2353 N N . ALA A 1 311 ? 18.796 -14.142 22.581 1.00 80.12 311 ALA A N 1
ATOM 2354 C CA . ALA A 1 311 ? 18.763 -15.392 21.823 1.00 80.12 311 ALA A CA 1
ATOM 2355 C C . ALA A 1 311 ? 18.865 -15.165 20.302 1.00 80.12 311 ALA A C 1
ATOM 2357 O O . ALA A 1 311 ? 19.528 -15.926 19.598 1.00 80.12 311 ALA A O 1
ATOM 2358 N N . ARG A 1 312 ? 18.237 -14.101 19.785 1.00 82.88 312 ARG A N 1
ATOM 2359 C CA . ARG A 1 312 ? 18.337 -13.717 18.369 1.00 82.88 312 ARG A CA 1
ATOM 2360 C C . ARG A 1 312 ? 19.730 -13.197 18.006 1.00 82.88 312 ARG A C 1
ATOM 2362 O O . ARG A 1 312 ? 20.208 -13.518 16.921 1.00 82.88 312 ARG A O 1
ATOM 2369 N N . LEU A 1 313 ? 20.379 -12.446 18.900 1.00 87.81 313 LEU A N 1
ATOM 2370 C CA . LEU A 1 313 ? 21.759 -11.985 18.713 1.00 87.81 313 LEU A CA 1
ATOM 2371 C C . LEU A 1 313 ? 22.763 -13.141 18.685 1.00 87.81 313 LEU A C 1
ATOM 2373 O O . LEU A 1 313 ? 23.641 -13.164 17.828 1.00 87.81 313 LEU A O 1
ATOM 2377 N N . ASP A 1 314 ? 22.585 -14.140 19.549 1.00 84.75 314 ASP A N 1
ATOM 2378 C CA . ASP A 1 314 ? 23.423 -15.346 19.562 1.00 84.75 314 ASP A CA 1
ATOM 2379 C C . ASP A 1 314 ? 23.285 -16.174 18.267 1.00 84.75 314 ASP A C 1
ATOM 2381 O O . ASP A 1 314 ? 24.181 -16.939 17.901 1.00 84.75 314 ASP A O 1
ATOM 2385 N N . GLY A 1 315 ? 22.158 -16.023 17.563 1.00 80.94 315 GLY A N 1
ATOM 2386 C CA . GLY A 1 315 ? 21.868 -16.667 16.283 1.00 80.94 315 GLY A CA 1
ATOM 2387 C C . GLY A 1 315 ? 22.342 -15.901 15.045 1.00 80.94 315 GLY A C 1
ATOM 2388 O O . GLY A 1 315 ? 22.146 -16.398 13.934 1.00 80.94 315 GLY A O 1
ATOM 2389 N N . CYS A 1 316 ? 22.934 -14.713 15.196 1.00 84.94 316 CYS A N 1
ATOM 2390 C CA . CYS A 1 316 ? 23.404 -13.919 14.065 1.00 84.94 316 CYS A CA 1
ATOM 2391 C C . CYS A 1 316 ? 24.607 -14.572 13.371 1.00 84.94 316 CYS A C 1
ATOM 2393 O O . CYS A 1 316 ? 25.509 -15.124 14.005 1.00 84.94 316 CYS A O 1
ATOM 2395 N N . SER A 1 317 ? 24.640 -14.477 12.044 1.00 81.62 317 SER A N 1
ATOM 2396 C CA . SER A 1 317 ? 25.767 -14.919 11.223 1.00 81.62 317 SER A CA 1
ATOM 2397 C C . SER A 1 317 ? 26.380 -13.744 10.478 1.00 81.62 317 SER A C 1
ATOM 2399 O O . SER A 1 317 ? 25.658 -12.879 9.985 1.00 81.62 317 SER A O 1
ATOM 2401 N N . HIS A 1 318 ? 27.701 -13.748 10.327 1.00 77.44 318 HIS A N 1
ATOM 2402 C CA . HIS A 1 318 ? 28.391 -12.820 9.437 1.00 77.44 318 HIS A CA 1
ATOM 2403 C C . HIS A 1 318 ? 28.612 -13.494 8.085 1.00 77.44 318 HIS A C 1
ATOM 2405 O O . HIS A 1 318 ? 29.320 -14.498 7.997 1.00 77.44 318 HIS A O 1
ATOM 2411 N N . GLU A 1 319 ? 28.006 -12.943 7.039 1.00 71.06 319 GLU A N 1
ATOM 2412 C CA . GLU A 1 319 ? 28.244 -13.366 5.662 1.00 71.06 319 GLU A CA 1
ATOM 2413 C C . GLU A 1 319 ? 29.148 -12.344 4.967 1.00 71.06 319 GLU A C 1
ATOM 2415 O O . GLU A 1 319 ? 29.011 -11.131 5.148 1.00 71.06 319 GLU A O 1
ATOM 2420 N N . ARG A 1 320 ? 30.090 -12.835 4.156 1.00 68.81 320 ARG A N 1
ATOM 2421 C CA . ARG A 1 320 ? 30.848 -11.977 3.241 1.00 68.81 320 ARG A CA 1
ATOM 2422 C C . ARG A 1 320 ? 29.948 -11.665 2.054 1.00 68.81 320 ARG A C 1
ATOM 2424 O O . ARG A 1 320 ? 29.681 -12.552 1.247 1.00 68.81 320 ARG A O 1
ATOM 2431 N N . ALA A 1 321 ? 29.486 -10.425 1.967 1.00 66.75 321 ALA A N 1
ATOM 2432 C CA . ALA A 1 321 ? 28.767 -9.918 0.813 1.00 66.75 321 ALA A CA 1
ATOM 2433 C C . ALA A 1 321 ? 29.768 -9.286 -0.161 1.00 66.75 321 ALA A C 1
ATOM 2435 O O . ALA A 1 321 ? 30.632 -8.497 0.227 1.00 66.75 321 ALA A O 1
ATOM 2436 N N . GLU A 1 322 ? 29.667 -9.660 -1.433 1.00 67.75 322 GLU A N 1
ATOM 2437 C CA . GLU A 1 322 ? 30.371 -8.984 -2.516 1.00 67.75 322 GLU A CA 1
ATOM 2438 C C . GLU A 1 322 ? 29.405 -7.982 -3.146 1.00 67.75 322 GLU A C 1
ATOM 2440 O O . GLU A 1 322 ? 28.455 -8.357 -3.832 1.00 67.75 322 GLU A O 1
ATOM 2445 N N . ASN A 1 323 ? 29.633 -6.704 -2.868 1.00 73.75 323 ASN A N 1
ATOM 2446 C CA . ASN A 1 323 ? 28.887 -5.594 -3.438 1.00 73.75 323 ASN A CA 1
ATOM 2447 C C . ASN A 1 323 ? 29.679 -4.979 -4.598 1.00 73.75 323 ASN A C 1
ATOM 2449 O O . ASN A 1 323 ? 30.907 -5.047 -4.636 1.00 73.75 323 ASN A O 1
ATOM 2453 N N . LEU A 1 324 ? 28.984 -4.366 -5.555 1.00 76.06 324 LEU A N 1
ATOM 2454 C CA . LEU A 1 324 ? 29.615 -3.676 -6.680 1.00 76.06 324 LEU A CA 1
ATOM 2455 C C . LEU A 1 324 ? 29.661 -2.166 -6.409 1.00 76.06 324 LEU A C 1
ATOM 2457 O O . LEU A 1 324 ? 28.654 -1.565 -6.040 1.00 76.06 324 LEU A O 1
ATOM 2461 N N . GLY A 1 325 ? 30.845 -1.574 -6.558 1.00 77.69 325 GLY A N 1
ATOM 2462 C CA . GLY A 1 325 ? 31.105 -0.149 -6.363 1.00 77.69 325 GLY A CA 1
ATOM 2463 C C . GLY A 1 325 ? 30.659 0.726 -7.538 1.00 77.69 325 GLY A C 1
ATOM 2464 O O . GLY A 1 325 ? 29.853 0.324 -8.376 1.00 77.69 325 GLY A O 1
ATOM 2465 N N . LEU A 1 326 ? 31.192 1.946 -7.605 1.00 79.56 326 LEU A N 1
ATOM 2466 C CA . LEU A 1 326 ? 30.945 2.861 -8.724 1.00 79.56 326 LEU A CA 1
ATOM 2467 C C . LEU A 1 326 ? 31.643 2.374 -10.002 1.00 79.56 326 LEU A C 1
ATOM 2469 O O . LEU A 1 326 ? 32.731 1.794 -9.945 1.00 79.56 326 LEU A O 1
ATOM 2473 N N . GLU A 1 327 ? 31.016 2.630 -11.150 1.00 90.19 327 GLU A N 1
ATOM 2474 C CA . GLU A 1 327 ? 31.637 2.410 -12.457 1.00 90.19 327 GLU A CA 1
ATOM 2475 C C . GLU A 1 327 ? 32.739 3.445 -12.700 1.00 90.19 327 GLU A C 1
ATOM 2477 O O . GLU A 1 327 ? 32.569 4.633 -12.414 1.00 90.19 327 GLU A O 1
ATOM 2482 N N . LYS A 1 328 ? 33.873 2.996 -13.237 1.00 91.81 328 LYS A N 1
ATOM 2483 C CA . LYS A 1 328 ? 34.999 3.856 -13.607 1.00 91.81 328 LYS A CA 1
ATOM 2484 C C . LYS A 1 328 ? 35.673 3.357 -14.879 1.00 91.81 328 LYS A C 1
ATOM 2486 O O . LYS A 1 328 ? 35.736 2.152 -15.123 1.00 91.81 328 LYS A O 1
ATOM 2491 N N . ASP A 1 329 ? 36.234 4.289 -15.638 1.00 94.81 329 ASP A N 1
ATOM 2492 C CA . ASP A 1 329 ? 37.040 3.983 -16.816 1.00 94.81 329 ASP A CA 1
ATOM 2493 C C . ASP A 1 329 ? 38.528 3.988 -16.428 1.00 94.81 329 ASP A C 1
ATOM 2495 O O . ASP A 1 329 ? 39.046 4.965 -15.885 1.00 94.81 329 ASP A O 1
ATOM 2499 N N . VAL A 1 330 ? 39.220 2.880 -16.694 1.00 93.44 330 VAL A N 1
ATOM 2500 C CA . VAL A 1 330 ? 40.671 2.735 -16.524 1.00 93.44 330 VAL A CA 1
ATOM 2501 C C . VAL A 1 330 ? 41.312 2.719 -17.905 1.00 93.44 330 VAL A C 1
ATOM 2503 O O . VAL A 1 330 ? 40.906 1.936 -18.764 1.00 93.44 330 VAL A O 1
ATOM 2506 N N . ARG A 1 331 ? 42.300 3.592 -18.116 1.00 95.62 331 ARG A N 1
ATOM 2507 C CA . ARG A 1 331 ? 42.935 3.813 -19.419 1.00 95.62 331 ARG A CA 1
ATOM 2508 C C . ARG A 1 331 ? 44.380 3.320 -19.428 1.00 95.62 331 ARG A C 1
ATOM 2510 O O . ARG A 1 331 ? 45.118 3.581 -18.479 1.00 95.62 331 ARG A O 1
ATOM 2517 N N . TYR A 1 332 ? 44.779 2.633 -20.497 1.00 93.19 332 TYR A N 1
ATOM 2518 C CA . TYR A 1 332 ? 46.161 2.195 -20.729 1.00 93.19 332 TYR A CA 1
ATOM 2519 C C . TYR A 1 332 ? 46.618 2.577 -22.136 1.00 93.19 332 TYR A C 1
ATOM 2521 O O . TYR A 1 332 ? 45.818 2.461 -23.060 1.00 93.19 332 TYR A O 1
ATOM 2529 N N . PRO A 1 333 ? 47.885 2.965 -22.341 1.00 95.56 333 PRO A N 1
ATOM 2530 C CA . PRO A 1 333 ? 48.400 3.212 -23.683 1.00 95.56 333 PRO A CA 1
ATOM 2531 C C . PRO A 1 333 ? 48.402 1.923 -24.520 1.00 95.56 333 PRO A C 1
ATOM 2533 O O . PRO A 1 333 ? 48.735 0.846 -24.021 1.00 95.56 333 PRO A O 1
ATOM 2536 N N . LEU A 1 334 ? 48.060 2.046 -25.801 1.00 95.00 334 LEU A N 1
ATOM 2537 C CA . LEU A 1 334 ? 48.004 0.957 -26.774 1.00 95.00 334 LEU A CA 1
ATOM 2538 C C . LEU A 1 334 ? 48.684 1.373 -28.077 1.00 95.00 334 LEU A C 1
ATOM 2540 O O . LEU A 1 334 ? 48.407 2.446 -28.599 1.00 95.00 334 LEU A O 1
ATOM 2544 N N . THR A 1 335 ? 49.489 0.485 -28.655 1.00 95.88 335 THR A N 1
ATOM 2545 C CA . THR A 1 335 ? 50.041 0.674 -30.002 1.00 95.88 335 THR A CA 1
ATOM 2546 C C . THR A 1 335 ? 49.749 -0.547 -30.857 1.00 95.88 335 THR A C 1
ATOM 2548 O O . THR A 1 335 ? 50.230 -1.649 -30.586 1.00 95.88 335 THR A O 1
ATOM 2551 N N . ILE A 1 336 ? 49.013 -0.335 -31.945 1.00 95.56 336 ILE A N 1
ATOM 2552 C CA . ILE A 1 336 ? 48.766 -1.335 -32.979 1.00 95.56 336 ILE A CA 1
ATOM 2553 C C . ILE A 1 336 ? 49.710 -1.076 -34.143 1.00 95.56 336 ILE A C 1
ATOM 2555 O O . ILE A 1 336 ? 49.638 -0.053 -34.815 1.00 95.56 336 ILE A O 1
ATOM 2559 N N . ASN A 1 337 ? 50.604 -2.027 -34.401 1.00 92.00 337 ASN A N 1
ATOM 2560 C CA . ASN A 1 337 ? 51.622 -1.893 -35.438 1.00 92.00 337 ASN A CA 1
ATOM 2561 C C . ASN A 1 337 ? 51.072 -2.264 -36.823 1.00 92.00 337 ASN A C 1
ATOM 2563 O O . ASN A 1 337 ? 50.673 -3.408 -37.043 1.00 92.00 337 ASN A O 1
ATOM 2567 N N . ALA A 1 338 ? 51.142 -1.328 -37.775 1.00 87.31 338 ALA A N 1
ATOM 2568 C CA . ALA A 1 338 ? 50.762 -1.557 -39.173 1.00 87.31 338 ALA A CA 1
ATOM 2569 C C . ALA A 1 338 ? 51.634 -2.629 -39.852 1.00 87.31 338 ALA A C 1
ATOM 2571 O O . ALA A 1 338 ? 51.135 -3.466 -40.593 1.00 87.31 338 ALA A O 1
ATOM 2572 N N . ASN A 1 339 ? 52.930 -2.669 -39.524 1.00 80.19 339 ASN A N 1
ATOM 2573 C CA . ASN A 1 339 ? 53.919 -3.544 -40.173 1.00 80.19 339 ASN A CA 1
ATOM 2574 C C . ASN A 1 339 ? 53.736 -5.043 -39.879 1.00 80.19 339 ASN A C 1
ATOM 2576 O O . ASN A 1 339 ? 54.447 -5.871 -40.439 1.00 80.19 339 ASN A O 1
ATOM 2580 N N . ARG A 1 340 ? 52.836 -5.399 -38.956 1.00 72.00 340 ARG A N 1
ATOM 2581 C CA . ARG A 1 340 ? 52.512 -6.790 -38.599 1.00 72.00 340 ARG A CA 1
ATOM 2582 C C . ARG A 1 340 ? 51.114 -7.203 -39.072 1.00 72.00 340 ARG A C 1
ATOM 2584 O O . ARG A 1 340 ? 50.633 -8.255 -38.662 1.00 72.00 340 ARG A O 1
ATOM 2591 N N . ALA A 1 341 ? 50.446 -6.358 -39.857 1.00 82.06 341 ALA A N 1
ATOM 2592 C CA . ALA A 1 341 ? 49.074 -6.564 -40.296 1.00 82.06 341 ALA A CA 1
ATOM 2593 C C . ALA A 1 341 ? 49.000 -7.110 -41.725 1.00 82.06 341 ALA A C 1
ATOM 2595 O O . ALA A 1 341 ? 49.823 -6.775 -42.576 1.00 82.06 341 ALA A O 1
ATOM 2596 N N . ASP A 1 342 ? 47.962 -7.901 -41.991 1.00 87.62 342 ASP A N 1
ATOM 2597 C CA . ASP A 1 342 ? 47.634 -8.330 -43.344 1.00 87.62 342 ASP A CA 1
ATOM 2598 C C . ASP A 1 342 ? 47.152 -7.141 -44.185 1.00 87.62 342 ASP A C 1
ATOM 2600 O O . ASP A 1 342 ? 46.358 -6.309 -43.740 1.00 87.62 342 ASP A O 1
ATOM 2604 N N . LEU A 1 343 ? 47.599 -7.094 -45.437 1.00 90.00 343 LEU A N 1
ATOM 2605 C CA . LEU A 1 343 ? 47.217 -6.061 -46.394 1.00 90.00 343 LEU A CA 1
ATOM 2606 C C . LEU A 1 343 ? 45.729 -6.188 -46.796 1.00 90.00 343 LEU A C 1
ATOM 2608 O O . LEU A 1 343 ? 45.281 -7.257 -47.223 1.00 90.00 343 LEU A O 1
ATOM 2612 N N . ARG A 1 344 ? 44.963 -5.094 -46.736 1.00 93.00 344 ARG A N 1
ATOM 2613 C CA . ARG A 1 344 ? 43.538 -5.003 -47.122 1.00 93.00 344 ARG A CA 1
ATOM 2614 C C . ARG A 1 344 ? 43.340 -4.280 -48.452 1.00 93.00 344 ARG A C 1
ATOM 2616 O O . ARG A 1 344 ? 44.270 -3.661 -48.958 1.00 93.00 344 ARG A O 1
ATOM 2623 N N . SER A 1 345 ? 42.142 -4.391 -49.029 1.00 90.25 345 SER A N 1
ATOM 2624 C CA . SER A 1 345 ? 41.840 -3.855 -50.366 1.00 90.25 345 SER A CA 1
ATOM 2625 C C . SER A 1 345 ? 41.575 -2.345 -50.376 1.00 90.25 345 SER A C 1
ATOM 2627 O O . SER A 1 345 ? 41.654 -1.708 -51.421 1.00 90.25 345 SER A O 1
ATOM 2629 N N . SER A 1 346 ? 41.301 -1.761 -49.206 1.00 92.12 346 SER A N 1
ATOM 2630 C CA . SER A 1 346 ? 41.159 -0.319 -49.012 1.00 92.12 346 SER A CA 1
ATOM 2631 C C . SER A 1 346 ? 41.707 0.119 -47.655 1.00 92.12 346 SER A C 1
ATOM 2633 O O . SER A 1 346 ? 41.792 -0.671 -46.710 1.00 92.12 346 SER A O 1
ATOM 2635 N N . GLU A 1 347 ? 42.040 1.404 -47.538 1.00 89.94 347 GLU A N 1
ATOM 2636 C CA . GLU A 1 347 ? 42.483 1.998 -46.276 1.00 89.94 347 GLU A CA 1
ATOM 2637 C C . GLU A 1 347 ? 41.408 1.889 -45.181 1.00 89.94 347 GLU A C 1
ATOM 2639 O O . GLU A 1 347 ? 41.718 1.607 -44.026 1.00 89.94 347 GLU A O 1
ATOM 2644 N N . VAL A 1 348 ? 40.128 2.035 -45.540 1.00 90.75 348 VAL A N 1
ATOM 2645 C CA . VAL A 1 348 ? 39.001 1.914 -44.600 1.00 90.75 348 VAL A CA 1
ATOM 2646 C C . VAL A 1 348 ? 38.931 0.506 -44.005 1.00 90.75 348 VAL A C 1
ATOM 2648 O O . VAL A 1 348 ? 38.806 0.352 -42.790 1.00 90.75 348 VAL A O 1
ATOM 2651 N N . GLU A 1 349 ? 39.074 -0.530 -44.836 1.00 86.06 349 GLU A N 1
ATOM 2652 C CA . GLU A 1 349 ? 39.146 -1.915 -44.360 1.00 86.06 349 GLU A CA 1
ATOM 2653 C C . GLU A 1 349 ? 40.366 -2.147 -43.464 1.00 86.06 349 GLU A C 1
ATOM 2655 O O . GLU A 1 349 ? 40.249 -2.798 -42.426 1.00 86.06 349 GLU A O 1
ATOM 2660 N N . ALA A 1 350 ? 41.524 -1.589 -43.830 1.00 90.56 350 ALA A N 1
ATOM 2661 C CA . ALA A 1 350 ? 42.749 -1.697 -43.042 1.00 90.56 350 ALA A CA 1
ATOM 2662 C C . ALA A 1 350 ? 42.623 -1.029 -41.664 1.00 90.56 350 ALA A C 1
ATOM 2664 O O . ALA A 1 350 ? 43.109 -1.574 -40.669 1.00 90.56 350 ALA A O 1
ATOM 2665 N N . ARG A 1 351 ? 41.946 0.124 -41.580 1.00 92.75 351 ARG A N 1
ATOM 2666 C CA . ARG A 1 351 ? 41.666 0.812 -40.311 1.00 92.75 351 ARG A CA 1
ATOM 2667 C C . ARG A 1 351 ? 40.683 0.024 -39.447 1.00 92.75 351 ARG A C 1
ATOM 2669 O O . ARG A 1 351 ? 40.958 -0.179 -38.268 1.00 92.75 351 ARG A O 1
ATOM 2676 N N . ASN A 1 352 ? 39.597 -0.493 -40.022 1.00 90.81 352 ASN A N 1
ATOM 2677 C CA . ASN A 1 352 ? 38.636 -1.333 -39.293 1.00 90.81 352 ASN A CA 1
ATOM 2678 C C . ASN A 1 352 ? 39.300 -2.595 -38.724 1.00 90.81 352 ASN A C 1
ATOM 2680 O O . ASN A 1 352 ? 39.110 -2.941 -37.559 1.00 90.81 352 ASN A O 1
ATOM 2684 N N . ASP A 1 353 ? 40.137 -3.253 -39.522 1.00 92.12 353 ASP A N 1
ATOM 2685 C CA . ASP A 1 353 ? 40.923 -4.415 -39.105 1.00 92.12 353 ASP A CA 1
ATOM 2686 C C . ASP A 1 353 ? 41.923 -4.072 -37.981 1.00 92.12 353 ASP A C 1
ATOM 2688 O O . ASP A 1 353 ? 42.095 -4.846 -37.035 1.00 92.12 353 ASP A O 1
ATOM 2692 N N . ALA A 1 354 ? 42.527 -2.879 -38.017 1.00 92.44 354 ALA A N 1
ATOM 2693 C CA . ALA A 1 354 ? 43.364 -2.376 -36.930 1.00 92.44 354 ALA A CA 1
ATOM 2694 C C . ALA A 1 354 ? 42.574 -2.151 -35.634 1.00 92.44 354 ALA A C 1
ATOM 2696 O O . ALA A 1 354 ? 43.045 -2.565 -34.576 1.00 92.44 354 ALA A O 1
ATOM 2697 N N . VAL A 1 355 ? 41.366 -1.574 -35.694 1.00 93.81 355 VAL A N 1
ATOM 2698 C CA . VAL A 1 355 ? 40.480 -1.442 -34.518 1.00 93.81 355 VAL A CA 1
ATOM 2699 C C . VAL A 1 355 ? 40.115 -2.814 -33.956 1.00 93.81 355 VAL A C 1
ATOM 2701 O O . VAL A 1 355 ? 40.144 -3.011 -32.746 1.00 93.81 355 VAL A O 1
ATOM 2704 N N . MET A 1 356 ? 39.843 -3.802 -34.812 1.00 91.75 356 MET A N 1
ATOM 2705 C CA . MET A 1 356 ? 39.547 -5.172 -34.375 1.00 91.75 356 MET A CA 1
ATOM 2706 C C . MET A 1 356 ? 40.743 -5.856 -33.696 1.00 91.75 356 MET A C 1
ATOM 2708 O O . MET A 1 356 ? 40.557 -6.639 -32.762 1.00 91.75 356 MET A O 1
ATOM 2712 N N . ARG A 1 357 ? 41.980 -5.576 -34.132 1.00 93.25 357 ARG A N 1
ATOM 2713 C CA . ARG A 1 357 ? 43.190 -5.970 -33.384 1.00 93.25 357 ARG A CA 1
ATOM 2714 C C . ARG A 1 357 ? 43.272 -5.237 -32.048 1.00 93.25 357 ARG A C 1
ATOM 2716 O O . ARG A 1 357 ? 43.421 -5.892 -31.024 1.00 93.25 357 ARG A O 1
ATOM 2723 N N . GLY A 1 358 ? 43.067 -3.921 -32.052 1.00 94.19 358 GLY A N 1
ATOM 2724 C CA . GLY A 1 358 ? 43.047 -3.104 -30.841 1.00 94.19 358 GLY A CA 1
ATOM 2725 C C . GLY A 1 358 ? 42.053 -3.595 -29.795 1.00 94.19 358 GLY A C 1
ATOM 2726 O O . GLY A 1 358 ? 42.412 -3.737 -28.634 1.00 94.19 358 GLY A O 1
ATOM 2727 N N . ASN A 1 359 ? 40.834 -3.952 -30.197 1.00 93.06 359 ASN A N 1
ATOM 2728 C CA . ASN A 1 359 ? 39.813 -4.481 -29.293 1.00 93.06 359 ASN A CA 1
ATOM 2729 C C . ASN A 1 359 ? 40.185 -5.852 -28.700 1.00 93.06 359 ASN A C 1
ATOM 2731 O O . ASN A 1 359 ? 39.812 -6.145 -27.565 1.00 93.06 359 ASN A O 1
ATOM 2735 N N . ARG A 1 360 ? 40.945 -6.689 -29.422 1.00 93.00 360 ARG A N 1
ATOM 2736 C CA . ARG A 1 360 ? 41.474 -7.956 -28.879 1.00 93.00 360 ARG A CA 1
ATOM 2737 C C . ARG A 1 360 ? 42.566 -7.718 -27.835 1.00 93.00 360 ARG A C 1
ATOM 2739 O O . ARG A 1 360 ? 42.555 -8.353 -26.777 1.00 93.00 360 ARG A O 1
ATOM 2746 N N . ASP A 1 361 ? 43.461 -6.773 -28.100 1.00 93.56 361 ASP A N 1
ATOM 2747 C CA . ASP A 1 361 ? 44.518 -6.388 -27.160 1.00 93.56 361 ASP A CA 1
ATOM 2748 C C . ASP A 1 361 ? 43.919 -5.692 -25.924 1.00 93.56 361 ASP A C 1
ATOM 2750 O O . ASP A 1 361 ? 44.318 -5.972 -24.790 1.00 93.56 361 ASP A O 1
ATOM 2754 N N . ALA A 1 362 ? 42.879 -4.874 -26.122 1.00 92.94 362 ALA A N 1
ATOM 2755 C CA . ALA A 1 362 ? 42.074 -4.264 -25.068 1.00 92.94 362 ALA A CA 1
ATOM 2756 C C . ALA A 1 362 ? 41.399 -5.317 -24.183 1.00 92.94 362 ALA A C 1
ATOM 2758 O O . ALA A 1 362 ? 41.505 -5.239 -22.961 1.00 92.94 362 ALA A O 1
ATOM 2759 N N . ALA A 1 363 ? 40.757 -6.333 -24.770 1.00 91.56 363 ALA A N 1
ATOM 2760 C CA . ALA A 1 363 ? 40.136 -7.420 -24.012 1.00 91.56 363 ALA A CA 1
ATOM 2761 C C . ALA A 1 363 ? 41.158 -8.162 -23.136 1.00 91.56 363 ALA A C 1
ATOM 2763 O O . ALA A 1 363 ? 40.896 -8.430 -21.963 1.00 91.56 363 ALA A O 1
ATOM 2764 N N . THR A 1 364 ? 42.348 -8.428 -23.679 1.00 93.12 364 THR A N 1
ATOM 2765 C CA . THR A 1 364 ? 43.442 -9.079 -22.941 1.00 93.12 364 THR A CA 1
ATOM 2766 C C . THR A 1 364 ? 43.947 -8.200 -21.795 1.00 93.12 364 THR A C 1
ATOM 2768 O O . THR A 1 364 ? 44.124 -8.676 -20.675 1.00 93.12 364 THR A O 1
ATOM 2771 N N . SER A 1 365 ? 44.124 -6.903 -22.051 1.00 92.25 365 SER A N 1
ATOM 2772 C CA . SER A 1 365 ? 44.621 -5.934 -21.069 1.00 92.25 365 SER A CA 1
ATOM 2773 C C . SER A 1 365 ? 43.618 -5.707 -19.935 1.00 92.25 365 SER A C 1
ATOM 2775 O O . SER A 1 365 ? 43.979 -5.768 -18.760 1.00 92.25 365 SER A O 1
ATOM 2777 N N . CYS A 1 366 ? 42.337 -5.522 -20.266 1.00 93.50 366 CYS A N 1
ATOM 2778 C CA . CYS A 1 366 ? 41.282 -5.316 -19.277 1.00 93.50 366 CYS A CA 1
ATOM 2779 C C . CYS A 1 366 ? 41.006 -6.567 -18.435 1.00 93.50 366 CYS A C 1
ATOM 2781 O O . CYS A 1 366 ? 40.619 -6.435 -17.276 1.00 93.50 366 CYS A O 1
ATOM 2783 N N . ALA A 1 367 ? 41.234 -7.777 -18.963 1.00 91.19 367 ALA A N 1
ATOM 2784 C CA . ALA A 1 367 ? 41.037 -9.018 -18.211 1.00 91.19 367 ALA A CA 1
ATOM 2785 C C . ALA A 1 367 ? 41.901 -9.097 -16.937 1.00 91.19 367 ALA A C 1
ATOM 2787 O O . ALA A 1 367 ? 41.474 -9.699 -15.950 1.00 91.19 367 ALA A O 1
ATOM 2788 N N . LEU A 1 368 ? 43.065 -8.433 -16.910 1.00 90.56 368 LEU A N 1
ATOM 2789 C CA . LEU A 1 368 ? 43.941 -8.365 -15.730 1.00 90.56 368 LEU A CA 1
ATOM 2790 C C . LEU A 1 368 ? 43.275 -7.671 -14.529 1.00 90.56 368 LEU A C 1
ATOM 2792 O O . LEU A 1 368 ? 43.628 -7.947 -13.384 1.00 90.56 368 LEU A O 1
ATOM 2796 N N . LEU A 1 369 ? 42.276 -6.815 -14.770 1.00 88.94 369 LEU A N 1
ATOM 2797 C CA . LEU A 1 369 ? 41.501 -6.147 -13.721 1.00 88.94 369 LEU A CA 1
ATOM 2798 C C . LEU A 1 369 ? 40.445 -7.059 -13.076 1.00 88.94 369 LEU A C 1
ATOM 2800 O O . LEU A 1 369 ? 39.942 -6.737 -11.999 1.00 88.94 369 LEU A O 1
ATOM 2804 N N . GLY A 1 370 ? 40.136 -8.209 -13.688 1.00 81.81 370 GLY A N 1
ATOM 2805 C CA . GLY A 1 370 ? 39.020 -9.091 -13.319 1.00 81.81 370 GLY A CA 1
ATOM 2806 C C . GLY A 1 370 ? 39.043 -9.638 -11.884 1.00 81.81 370 GLY A C 1
ATOM 2807 O O . GLY A 1 370 ? 37.999 -10.046 -11.365 1.00 81.81 370 GLY A O 1
ATOM 2808 N N . ALA A 1 371 ? 40.218 -9.641 -11.242 1.00 81.06 371 ALA A N 1
ATOM 2809 C CA . ALA A 1 371 ? 40.402 -10.090 -9.862 1.00 81.06 371 ALA A CA 1
ATOM 2810 C C . ALA A 1 371 ? 39.929 -9.058 -8.822 1.00 81.06 371 ALA A C 1
ATOM 2812 O O . ALA A 1 371 ? 39.396 -9.440 -7.784 1.00 81.06 371 ALA A O 1
ATOM 2813 N N . ALA A 1 372 ? 40.112 -7.763 -9.097 1.00 81.75 372 ALA A N 1
ATOM 2814 C CA . ALA A 1 372 ? 39.748 -6.675 -8.184 1.00 81.75 372 ALA A CA 1
ATOM 2815 C C . ALA A 1 372 ? 38.420 -6.002 -8.570 1.00 81.75 372 ALA A C 1
ATOM 2817 O O . ALA A 1 372 ? 37.689 -5.507 -7.712 1.00 81.75 372 ALA A O 1
ATOM 2818 N N . SER A 1 373 ? 38.086 -6.021 -9.859 1.00 87.56 373 SER A N 1
ATOM 2819 C CA . SER A 1 373 ? 36.932 -5.321 -10.411 1.00 87.56 373 SER A CA 1
ATOM 2820 C C . SER A 1 373 ? 36.213 -6.210 -11.425 1.00 87.56 373 SER A C 1
ATOM 2822 O O . SER A 1 373 ? 36.806 -7.058 -12.090 1.00 87.56 373 SER A O 1
ATOM 2824 N N . LYS A 1 374 ? 34.904 -6.031 -11.565 1.00 89.88 374 LYS A N 1
ATOM 2825 C CA . LYS A 1 374 ? 34.130 -6.596 -12.669 1.00 89.88 374 LYS A CA 1
ATOM 2826 C C . LYS A 1 374 ? 34.370 -5.748 -13.917 1.00 89.88 374 LYS A C 1
ATOM 2828 O O . LYS A 1 374 ? 34.132 -4.545 -13.888 1.00 89.88 374 LYS A O 1
ATOM 2833 N N . VAL A 1 375 ? 34.816 -6.362 -15.010 1.00 92.00 375 VAL A N 1
ATOM 2834 C CA . VAL A 1 375 ? 34.977 -5.676 -16.302 1.00 92.00 375 VAL A CA 1
ATOM 2835 C C . VAL A 1 375 ? 33.620 -5.616 -17.004 1.00 92.00 375 VAL A C 1
ATOM 2837 O O . VAL A 1 375 ? 32.975 -6.646 -17.187 1.00 92.00 375 VAL A O 1
ATOM 2840 N N . LEU A 1 376 ? 33.179 -4.411 -17.359 1.00 91.50 376 LEU A N 1
ATOM 2841 C CA . LEU A 1 376 ? 31.914 -4.140 -18.047 1.00 91.50 376 LEU A CA 1
ATOM 2842 C C . LEU A 1 376 ? 32.118 -4.007 -19.560 1.00 91.50 376 LEU A C 1
ATOM 2844 O O . LEU A 1 376 ? 31.330 -4.544 -20.334 1.00 91.50 376 LEU A O 1
ATOM 2848 N N . SER A 1 377 ? 33.189 -3.332 -19.985 1.00 93.56 377 SER A N 1
ATOM 2849 C CA . SER A 1 377 ? 33.571 -3.236 -21.396 1.00 93.56 377 SER A CA 1
ATOM 2850 C C . SER A 1 377 ? 35.075 -3.048 -21.568 1.00 93.56 377 SER A C 1
ATOM 2852 O O . SER A 1 377 ? 35.750 -2.500 -20.697 1.00 93.56 377 SER A O 1
ATOM 2854 N N . SER A 1 378 ? 35.582 -3.467 -22.725 1.00 95.38 378 SER A N 1
ATOM 2855 C CA . SER A 1 378 ? 36.977 -3.313 -23.137 1.00 95.38 378 SER A CA 1
ATOM 2856 C C . SER A 1 378 ? 37.020 -2.863 -24.593 1.00 95.38 378 SER A C 1
ATOM 2858 O O . SER A 1 378 ? 36.650 -3.633 -25.482 1.00 95.38 378 SER A O 1
ATOM 2860 N N . VAL A 1 379 ? 37.435 -1.623 -24.835 1.00 94.88 379 VAL A N 1
ATOM 2861 C CA . VAL A 1 379 ? 37.452 -1.024 -26.176 1.00 94.88 379 VAL A CA 1
ATOM 2862 C C . VAL A 1 379 ? 38.791 -0.332 -26.399 1.00 94.88 379 VAL A C 1
ATOM 2864 O O . VAL A 1 379 ? 39.349 0.242 -25.468 1.00 94.88 379 VAL A O 1
ATOM 2867 N N . ALA A 1 380 ? 39.318 -0.404 -27.618 1.00 96.06 380 ALA A N 1
ATOM 2868 C CA . ALA A 1 380 ? 40.430 0.430 -28.050 1.00 96.06 380 ALA A CA 1
ATOM 2869 C C . ALA A 1 380 ? 39.900 1.732 -28.665 1.00 96.06 380 ALA A C 1
ATOM 2871 O O . ALA A 1 380 ? 39.070 1.693 -29.573 1.00 96.06 380 ALA A O 1
ATOM 2872 N N . GLU A 1 381 ? 40.409 2.866 -28.193 1.00 95.88 381 GLU A N 1
ATOM 2873 C CA . GLU A 1 381 ? 40.191 4.200 -28.750 1.00 95.88 381 GLU A CA 1
ATOM 2874 C C . GLU A 1 381 ? 41.423 4.582 -29.592 1.00 95.88 381 GLU A C 1
ATOM 2876 O O . GLU A 1 381 ? 42.495 4.836 -29.033 1.00 95.88 381 GLU A O 1
ATOM 2881 N N . PRO A 1 382 ? 41.324 4.562 -30.936 1.00 94.56 382 PRO A N 1
ATOM 2882 C CA . PRO A 1 382 ? 42.442 4.894 -31.809 1.00 94.56 382 PRO A CA 1
ATOM 2883 C C . PRO A 1 382 ? 42.735 6.394 -31.826 1.00 94.56 382 PRO A C 1
ATOM 2885 O O . PRO A 1 382 ? 41.838 7.201 -32.076 1.00 94.56 382 PRO A O 1
ATOM 2888 N N . HIS A 1 383 ? 44.006 6.749 -31.689 1.00 93.69 383 HIS A N 1
ATOM 2889 C CA . HIS A 1 383 ? 44.561 8.069 -31.986 1.00 93.69 383 HIS A CA 1
ATOM 2890 C C . HIS A 1 383 ? 45.615 7.928 -33.106 1.00 93.69 383 HIS A C 1
ATOM 2892 O O . HIS A 1 383 ? 45.861 6.830 -33.584 1.00 93.69 383 HIS A O 1
ATOM 2898 N N . ASP A 1 384 ? 46.185 9.019 -33.612 1.00 93.94 384 ASP A N 1
ATOM 2899 C CA . ASP A 1 384 ? 47.410 9.017 -34.441 1.00 93.94 384 ASP A CA 1
ATOM 2900 C C . ASP A 1 384 ? 47.617 7.805 -35.385 1.00 93.94 384 ASP A C 1
ATOM 2902 O O . ASP A 1 384 ? 48.471 6.933 -35.186 1.00 93.94 384 ASP A O 1
ATOM 2906 N N . TRP A 1 385 ? 46.800 7.744 -36.438 1.00 95.19 385 TRP A N 1
ATOM 2907 C CA . TRP A 1 385 ? 46.806 6.657 -37.417 1.00 95.19 385 TRP A CA 1
ATOM 2908 C C . TRP A 1 385 ? 48.103 6.589 -38.230 1.00 95.19 385 TRP A C 1
ATOM 2910 O O . TRP A 1 385 ? 48.605 7.595 -38.730 1.00 95.19 385 TRP A O 1
ATOM 2920 N N . LYS A 1 386 ? 48.595 5.367 -38.444 1.00 94.56 386 LYS A N 1
ATOM 2921 C CA . LYS A 1 386 ? 49.766 5.056 -39.271 1.00 94.56 386 LYS A CA 1
ATOM 2922 C C . LYS A 1 386 ? 49.395 3.980 -40.277 1.00 94.56 386 LYS A C 1
ATOM 2924 O O . LYS A 1 386 ? 49.232 2.818 -39.911 1.00 94.56 386 LYS A O 1
ATOM 2929 N N . CYS A 1 387 ? 49.265 4.363 -41.539 1.00 93.00 387 CYS A N 1
ATOM 2930 C CA . CYS A 1 387 ? 48.955 3.445 -42.626 1.00 93.00 387 CYS A CA 1
ATOM 2931 C C . CYS A 1 387 ? 50.130 3.359 -43.600 1.00 93.00 387 CYS A C 1
ATOM 2933 O O . CYS A 1 387 ? 50.769 4.364 -43.903 1.00 93.00 387 CYS A O 1
ATOM 2935 N N . VAL A 1 388 ? 50.407 2.145 -44.066 1.00 91.94 388 VAL A N 1
ATOM 2936 C CA . VAL A 1 388 ? 51.395 1.842 -45.099 1.00 91.94 388 VAL A CA 1
ATOM 2937 C C . VAL A 1 388 ? 50.646 1.318 -46.318 1.00 91.94 388 VAL A C 1
ATOM 2939 O O . VAL A 1 388 ? 49.761 0.466 -46.191 1.00 91.94 388 VAL A O 1
ATOM 2942 N N . GLU A 1 389 ? 50.998 1.843 -47.485 1.00 92.06 389 GLU A N 1
ATOM 2943 C CA . GLU A 1 389 ? 50.479 1.421 -48.783 1.00 92.06 389 GLU A CA 1
ATOM 2944 C C . GLU A 1 389 ? 51.551 0.611 -49.520 1.00 92.06 389 GLU A C 1
ATOM 2946 O O . GLU A 1 389 ? 52.716 1.008 -49.567 1.00 92.06 389 GLU A O 1
ATOM 2951 N N . ASP A 1 390 ? 51.146 -0.527 -50.084 1.00 88.31 390 ASP A N 1
ATOM 2952 C CA . ASP A 1 390 ? 51.966 -1.353 -50.971 1.00 88.31 390 ASP A CA 1
ATOM 2953 C C . ASP A 1 390 ? 51.130 -1.754 -52.197 1.00 88.31 390 ASP A C 1
ATOM 2955 O O . ASP A 1 390 ? 50.208 -2.577 -52.122 1.00 88.31 390 ASP A O 1
ATOM 2959 N N . GLY A 1 391 ? 51.392 -1.101 -53.332 1.00 88.31 391 GLY A N 1
ATOM 2960 C CA . GLY A 1 391 ? 50.534 -1.176 -54.516 1.00 88.31 391 GLY A CA 1
ATOM 2961 C C . GLY A 1 391 ? 49.147 -0.576 -54.250 1.00 88.31 391 GLY A C 1
ATOM 2962 O O . GLY A 1 391 ? 49.047 0.553 -53.803 1.00 88.31 391 GLY A O 1
ATOM 2963 N N . HIS A 1 392 ? 48.072 -1.328 -54.516 1.00 87.12 392 HIS A N 1
ATOM 2964 C CA . HIS A 1 392 ? 46.683 -0.935 -54.206 1.00 87.12 392 HIS A CA 1
ATOM 2965 C C . HIS A 1 392 ? 46.160 -1.564 -52.904 1.00 87.12 392 HIS A C 1
ATOM 2967 O O . HIS A 1 392 ? 44.960 -1.811 -52.764 1.00 87.12 392 HIS A O 1
ATOM 2973 N N . ARG A 1 393 ? 47.056 -1.919 -51.978 1.00 92.56 393 ARG A N 1
ATOM 2974 C CA . ARG A 1 393 ? 46.695 -2.555 -50.710 1.00 92.56 393 ARG A CA 1
ATOM 2975 C C . ARG A 1 393 ? 47.236 -1.769 -49.524 1.00 92.56 393 ARG A C 1
ATOM 2977 O O . ARG A 1 393 ? 48.291 -1.150 -49.606 1.00 92.56 393 ARG A O 1
ATOM 2984 N N . PHE A 1 394 ? 46.521 -1.850 -48.406 1.00 93.62 394 PHE A N 1
ATOM 2985 C CA . PHE A 1 394 ? 46.759 -1.013 -47.231 1.00 93.62 394 PHE A CA 1
ATOM 2986 C C . PHE A 1 394 ? 46.927 -1.855 -45.969 1.00 93.62 394 PHE A C 1
ATOM 2988 O O . PHE A 1 394 ? 46.165 -2.794 -45.739 1.00 93.62 394 PHE A O 1
ATOM 2995 N N . ALA A 1 395 ? 47.871 -1.486 -45.112 1.00 94.62 395 ALA A N 1
ATOM 2996 C CA . ALA A 1 395 ? 47.971 -1.979 -43.742 1.00 94.62 395 ALA A CA 1
ATOM 2997 C C . ALA A 1 395 ? 47.994 -0.784 -42.791 1.00 94.62 395 ALA A C 1
ATOM 2999 O O . ALA A 1 395 ? 48.810 0.120 -42.947 1.00 94.62 395 ALA A O 1
ATOM 3000 N N . CYS A 1 396 ? 47.110 -0.777 -41.796 1.00 95.25 396 CYS A N 1
ATOM 3001 C CA . CYS A 1 396 ? 47.003 0.322 -40.843 1.00 95.25 396 CYS A CA 1
ATOM 3002 C C . CYS A 1 396 ? 47.271 -0.135 -39.411 1.00 95.25 396 CYS A C 1
ATOM 3004 O O . CYS A 1 396 ? 47.015 -1.273 -39.012 1.00 95.25 396 CYS A O 1
ATOM 3006 N N . GLY A 1 397 ? 47.778 0.803 -38.635 1.00 96.06 397 GLY A N 1
ATOM 3007 C CA . GLY A 1 397 ? 48.006 0.740 -37.208 1.00 96.06 397 GLY A CA 1
ATOM 3008 C C . GLY A 1 397 ? 47.727 2.106 -36.595 1.00 96.06 397 GLY A C 1
ATOM 3009 O O . GLY A 1 397 ? 47.426 3.062 -37.313 1.00 96.06 397 GLY A O 1
ATOM 3010 N N . PHE A 1 398 ? 47.799 2.197 -35.278 1.00 96.88 398 PHE A N 1
ATOM 3011 C CA . PHE A 1 398 ? 47.520 3.427 -34.550 1.00 96.88 398 PHE A CA 1
ATOM 3012 C C . PHE A 1 398 ? 48.173 3.396 -33.170 1.00 96.88 398 PHE A C 1
ATOM 3014 O O . PHE A 1 398 ? 48.366 2.318 -32.602 1.00 96.88 398 PHE A O 1
ATOM 3021 N N . ASP A 1 399 ? 48.480 4.571 -32.637 1.00 97.06 399 ASP A N 1
ATOM 3022 C CA . ASP A 1 399 ? 48.721 4.754 -31.206 1.00 97.06 399 ASP A CA 1
ATOM 3023 C C . ASP A 1 399 ? 47.406 5.188 -30.557 1.00 97.06 399 ASP A C 1
ATOM 3025 O O . ASP A 1 399 ? 46.605 5.867 -31.175 1.00 97.06 399 ASP A O 1
ATOM 3029 N N . GLY A 1 400 ? 47.100 4.764 -29.346 1.00 95.75 400 GLY A N 1
ATOM 3030 C CA . GLY A 1 400 ? 45.791 5.022 -28.762 1.00 95.75 400 GLY A CA 1
ATOM 3031 C C . GLY A 1 400 ? 45.713 4.567 -27.324 1.00 95.75 400 GLY A C 1
ATOM 3032 O O . GLY A 1 400 ? 46.732 4.395 -26.653 1.00 95.75 400 GLY A O 1
ATOM 3033 N N . GLU A 1 401 ? 44.493 4.354 -26.853 1.00 97.00 401 GLU A N 1
ATOM 3034 C CA . GLU A 1 401 ? 44.250 3.888 -25.495 1.00 97.00 401 GLU A CA 1
ATOM 3035 C C . GLU A 1 401 ? 43.338 2.664 -25.480 1.00 97.00 401 GLU A C 1
ATOM 3037 O O . GLU A 1 401 ? 42.402 2.539 -26.265 1.00 97.00 401 GLU A O 1
ATOM 3042 N N . VAL A 1 402 ? 43.590 1.756 -24.546 1.00 96.50 402 VAL A N 1
ATOM 3043 C CA . VAL A 1 402 ? 42.588 0.808 -24.068 1.00 96.50 402 VAL A CA 1
ATOM 3044 C C . VAL A 1 402 ? 41.736 1.520 -23.030 1.00 96.50 402 VAL A C 1
ATOM 3046 O O . VAL A 1 402 ? 42.279 2.026 -22.051 1.00 96.50 402 VAL A O 1
ATOM 3049 N N . VAL A 1 403 ? 40.417 1.479 -23.187 1.00 96.06 403 VAL A N 1
ATOM 3050 C CA . VAL A 1 403 ? 39.451 1.924 -22.182 1.00 96.06 403 VAL A CA 1
ATOM 3051 C C . VAL A 1 403 ? 38.751 0.707 -21.588 1.00 96.06 403 VAL A C 1
ATOM 3053 O O . VAL A 1 403 ? 37.936 0.040 -22.235 1.00 96.06 403 VAL A O 1
ATOM 3056 N N . CYS A 1 404 ? 39.083 0.414 -20.334 1.00 95.94 404 CYS A N 1
ATOM 3057 C CA . CYS A 1 404 ? 38.438 -0.613 -19.532 1.00 95.94 404 CYS A CA 1
ATOM 3058 C C . CYS A 1 404 ? 37.375 0.037 -18.652 1.00 95.94 404 CYS A C 1
ATOM 3060 O O . CYS A 1 404 ? 37.712 0.685 -17.660 1.00 95.94 404 CYS A O 1
ATOM 3062 N N . ARG A 1 405 ? 36.095 -0.176 -18.958 1.00 95.12 405 ARG A N 1
ATOM 3063 C CA . ARG A 1 405 ? 35.032 0.188 -18.020 1.00 95.12 405 ARG A CA 1
ATOM 3064 C C . ARG A 1 405 ? 34.913 -0.911 -16.987 1.00 95.12 405 ARG A C 1
ATOM 3066 O O . ARG A 1 405 ? 34.650 -2.062 -17.342 1.00 95.12 405 ARG A O 1
ATOM 3073 N N . VAL A 1 406 ? 35.123 -0.577 -15.723 1.00 93.12 406 VAL A N 1
ATOM 3074 C CA . VAL A 1 4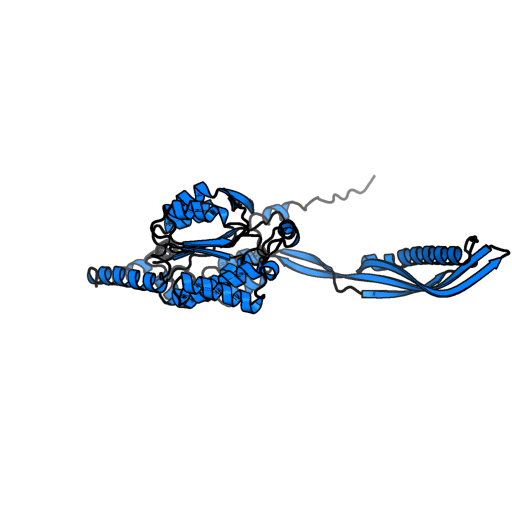06 ? 35.129 -1.544 -14.626 1.00 93.12 406 VAL A CA 1
ATOM 3075 C C . VAL A 1 406 ? 34.281 -1.072 -13.456 1.00 93.12 406 VAL A C 1
ATOM 3077 O O . VAL A 1 406 ? 34.016 0.115 -13.293 1.00 93.12 406 VAL A O 1
ATOM 3080 N N . GLN A 1 407 ? 33.890 -2.022 -12.618 1.00 90.69 407 GLN A N 1
ATOM 3081 C CA . GLN A 1 407 ? 33.158 -1.783 -11.386 1.00 90.69 407 GLN A CA 1
ATOM 3082 C C . GLN A 1 407 ? 33.849 -2.524 -10.240 1.00 90.69 407 GLN A C 1
ATOM 3084 O O . GLN A 1 407 ? 34.008 -3.744 -10.298 1.00 90.69 407 GLN A O 1
ATOM 3089 N N . ASP A 1 408 ? 34.312 -1.803 -9.221 1.00 86.69 408 ASP A N 1
ATOM 3090 C CA . ASP A 1 408 ? 35.108 -2.401 -8.141 1.00 86.69 408 ASP A CA 1
ATOM 3091 C C . ASP A 1 408 ? 34.290 -3.388 -7.302 1.00 86.69 408 ASP A C 1
ATOM 3093 O O . ASP A 1 408 ? 33.120 -3.143 -7.003 1.00 86.69 408 ASP A O 1
ATOM 3097 N N . ARG A 1 409 ? 34.909 -4.501 -6.894 1.00 83.19 409 ARG A N 1
ATOM 3098 C CA . ARG A 1 409 ? 34.296 -5.454 -5.961 1.00 83.19 409 ARG A CA 1
ATOM 3099 C C . ARG A 1 409 ? 34.564 -4.986 -4.533 1.00 83.19 409 ARG A C 1
ATOM 3101 O O . ARG A 1 409 ? 35.704 -4.969 -4.075 1.00 83.19 409 ARG A O 1
ATOM 3108 N N . ILE A 1 410 ? 33.511 -4.608 -3.822 1.00 79.75 410 ILE A N 1
ATOM 3109 C CA . ILE A 1 410 ? 33.561 -4.194 -2.422 1.00 79.75 410 ILE A CA 1
ATOM 3110 C C . ILE A 1 410 ? 33.156 -5.389 -1.566 1.00 79.75 410 ILE A C 1
ATOM 3112 O O . ILE A 1 410 ? 32.007 -5.825 -1.583 1.00 79.75 410 ILE A O 1
ATOM 3116 N N . LEU A 1 411 ? 34.105 -5.912 -0.796 1.00 75.19 411 LEU A N 1
ATOM 3117 C CA . LEU A 1 411 ? 33.826 -6.941 0.197 1.00 75.19 411 LEU A CA 1
ATOM 3118 C C . LEU A 1 411 ? 33.342 -6.271 1.485 1.00 75.19 411 LEU A C 1
ATOM 3120 O O . LEU A 1 411 ? 34.125 -5.608 2.166 1.00 75.19 411 LEU A O 1
ATOM 3124 N N . SER A 1 412 ? 32.070 -6.459 1.830 1.00 73.56 412 SER A N 1
ATOM 3125 C CA . SER A 1 412 ? 31.521 -6.068 3.129 1.00 73.56 412 SER A CA 1
ATOM 3126 C C . SER A 1 412 ? 31.218 -7.304 3.971 1.00 73.56 412 SER A C 1
ATOM 3128 O O . SER A 1 412 ? 30.752 -8.332 3.481 1.00 73.56 412 SER A O 1
ATOM 3130 N N . ASN A 1 413 ? 31.492 -7.206 5.271 1.00 7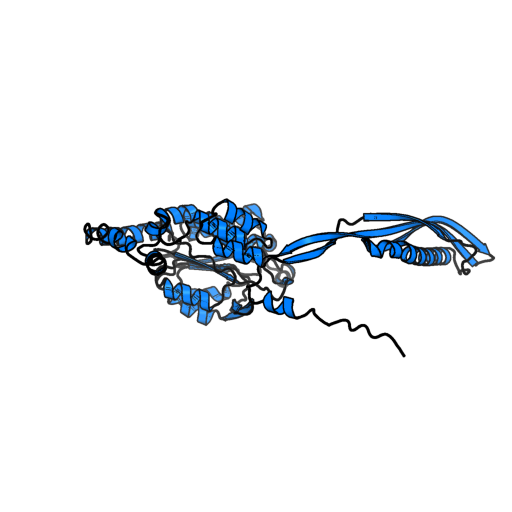4.00 413 ASN A N 1
ATOM 3131 C CA . ASN A 1 413 ? 31.000 -8.178 6.238 1.00 74.00 413 ASN A CA 1
ATOM 3132 C C . ASN A 1 413 ? 29.620 -7.707 6.687 1.00 74.00 413 ASN A C 1
ATOM 3134 O O . ASN A 1 413 ? 29.513 -6.753 7.456 1.00 74.00 413 ASN A O 1
ATOM 3138 N N . GLU A 1 414 ? 28.574 -8.354 6.186 1.00 78.19 414 GLU A N 1
ATOM 3139 C CA . GLU A 1 414 ? 27.202 -8.061 6.587 1.00 78.19 414 GLU A CA 1
ATOM 3140 C C . GLU A 1 414 ? 26.780 -9.048 7.677 1.00 78.19 414 GLU A C 1
ATOM 3142 O O . GLU A 1 414 ? 26.834 -10.268 7.509 1.00 78.19 414 GLU A O 1
ATOM 3147 N N . GLU A 1 415 ? 26.381 -8.515 8.828 1.00 82.88 415 GLU A N 1
ATOM 3148 C CA . GLU A 1 415 ? 25.732 -9.297 9.875 1.00 82.88 415 GLU A CA 1
ATOM 3149 C C . GLU A 1 415 ? 24.263 -9.509 9.498 1.00 82.88 415 GLU A C 1
ATOM 3151 O O . GLU A 1 415 ? 23.545 -8.552 9.195 1.00 82.88 415 GLU A O 1
ATOM 3156 N N . ARG A 1 416 ? 23.815 -10.765 9.528 1.00 79.88 416 ARG A N 1
ATOM 3157 C CA . ARG A 1 416 ? 22.417 -11.140 9.325 1.00 79.88 416 ARG A CA 1
ATOM 3158 C C . ARG A 1 416 ? 21.871 -11.860 10.544 1.00 79.88 416 ARG A C 1
ATOM 3160 O O . ARG A 1 416 ? 22.425 -12.861 10.994 1.00 79.88 416 ARG A O 1
ATOM 3167 N N . CYS A 1 417 ? 20.742 -11.367 11.022 1.00 75.06 417 CYS A N 1
ATOM 3168 C CA . CYS A 1 417 ? 20.003 -11.862 12.169 1.00 75.06 417 CYS A CA 1
ATOM 3169 C C . CYS A 1 417 ? 18.554 -12.089 11.722 1.00 75.06 417 CYS A C 1
ATOM 3171 O O . CYS A 1 417 ? 17.948 -11.199 11.131 1.00 75.06 417 CYS A O 1
ATOM 3173 N N . GLY A 1 418 ? 17.994 -13.282 11.950 1.00 61.44 418 GLY A N 1
ATOM 3174 C CA . GLY A 1 418 ? 16.612 -13.571 11.529 1.00 61.44 418 GLY A CA 1
ATOM 3175 C C . GLY A 1 418 ? 16.250 -15.037 11.283 1.00 61.44 418 GLY A C 1
ATOM 3176 O O . GLY A 1 418 ? 15.091 -15.321 10.999 1.00 61.44 418 GLY A O 1
ATOM 3177 N N . GLY A 1 419 ? 17.190 -15.979 11.405 1.00 52.56 419 GLY A N 1
ATOM 3178 C CA . GLY A 1 419 ? 16.872 -17.408 11.364 1.00 52.56 419 GLY A CA 1
ATOM 3179 C C . GLY A 1 419 ? 16.245 -17.880 12.677 1.00 52.56 419 GLY A C 1
ATOM 3180 O O . GLY A 1 419 ? 16.723 -17.535 13.758 1.00 52.56 419 GLY A O 1
ATOM 3181 N N . THR A 1 420 ? 15.194 -18.696 12.607 1.00 40.59 420 THR A N 1
ATOM 3182 C CA . THR A 1 420 ? 14.724 -19.456 13.772 1.00 40.59 420 THR A CA 1
ATOM 3183 C C . THR A 1 420 ? 15.856 -20.368 14.263 1.00 40.59 420 THR A C 1
ATOM 3185 O O . THR A 1 420 ? 16.618 -20.917 13.463 1.00 40.59 420 THR A O 1
ATOM 3188 N N . ALA A 1 421 ? 15.986 -20.550 15.582 1.00 39.94 421 ALA A N 1
ATOM 3189 C CA . ALA A 1 421 ? 17.060 -21.335 16.216 1.00 39.94 421 ALA A CA 1
ATOM 3190 C C . ALA A 1 421 ? 17.182 -22.791 15.697 1.00 39.94 421 ALA A C 1
ATOM 3192 O O . ALA A 1 421 ? 18.176 -23.474 15.937 1.00 39.94 421 ALA A O 1
ATOM 3193 N N . THR A 1 422 ? 16.188 -23.268 14.950 1.00 38.38 422 THR A N 1
ATOM 3194 C CA . THR A 1 422 ? 16.174 -24.556 14.255 1.00 38.38 422 THR A CA 1
ATOM 3195 C C . THR A 1 422 ? 17.081 -24.628 13.021 1.00 38.38 422 THR A C 1
ATOM 3197 O O . THR A 1 422 ? 17.509 -25.728 12.667 1.00 38.38 422 THR A O 1
ATOM 3200 N N . ASP A 1 423 ? 17.429 -23.506 12.382 1.00 37.34 423 ASP A N 1
ATOM 3201 C CA . ASP A 1 423 ? 18.205 -23.519 11.128 1.00 37.34 423 ASP A CA 1
ATOM 3202 C C . ASP A 1 423 ? 19.733 -23.474 11.360 1.00 37.34 423 ASP A C 1
ATOM 3204 O O . ASP A 1 423 ? 20.531 -24.062 10.621 1.00 37.34 423 ASP A O 1
ATOM 3208 N N . SER A 1 424 ? 20.165 -22.887 12.479 1.00 40.97 424 SER A N 1
ATOM 3209 C CA . SER A 1 424 ? 21.576 -22.835 12.892 1.00 40.97 424 SER A CA 1
ATOM 3210 C C . SER A 1 424 ? 22.114 -24.189 13.381 1.00 40.97 424 SER A C 1
ATOM 3212 O O . SER A 1 424 ? 23.312 -24.468 13.253 1.00 40.97 424 SER A O 1
ATOM 3214 N N . HIS A 1 425 ? 21.242 -25.084 13.864 1.00 37.72 425 HIS A N 1
ATOM 3215 C CA . HIS A 1 425 ? 21.625 -26.440 14.276 1.00 37.72 425 HIS A CA 1
ATOM 3216 C C . HIS A 1 425 ? 21.806 -27.416 13.101 1.00 37.72 425 HIS A C 1
ATOM 3218 O O . HIS A 1 425 ? 22.622 -28.337 13.197 1.00 37.72 425 HIS A O 1
ATOM 3224 N N . LYS A 1 426 ? 21.128 -27.188 11.965 1.00 39.16 426 LYS A N 1
ATOM 3225 C CA . LYS A 1 426 ? 21.339 -27.971 10.734 1.00 39.16 426 LYS A CA 1
ATOM 3226 C C . LYS A 1 426 ? 22.622 -27.573 10.002 1.00 39.16 426 LYS A C 1
ATOM 3228 O O . LYS A 1 426 ? 23.341 -28.454 9.538 1.00 39.16 426 LYS A O 1
ATOM 3233 N N . ARG A 1 427 ? 22.977 -26.281 9.962 1.00 41.31 427 ARG A N 1
ATOM 3234 C CA . ARG A 1 427 ? 24.190 -25.820 9.252 1.00 41.31 427 ARG A CA 1
ATOM 3235 C C . ARG A 1 427 ? 25.502 -26.172 9.959 1.00 41.31 427 ARG A C 1
ATOM 3237 O O . ARG A 1 427 ? 26.475 -26.496 9.285 1.00 41.31 427 ARG A O 1
ATOM 3244 N N . ARG A 1 428 ? 25.543 -26.203 11.299 1.00 42.31 428 ARG A N 1
ATOM 3245 C CA . ARG A 1 428 ? 26.768 -26.577 12.042 1.00 42.31 428 ARG A CA 1
ATOM 3246 C C . ARG A 1 428 ? 27.152 -28.061 11.944 1.00 42.31 428 ARG A C 1
ATOM 3248 O O . ARG A 1 428 ? 28.294 -28.390 12.241 1.00 42.31 428 ARG A O 1
ATOM 3255 N N . ARG A 1 429 ? 26.252 -28.956 11.513 1.00 39.75 429 ARG A N 1
ATOM 3256 C CA . ARG A 1 429 ? 26.546 -30.399 11.365 1.00 39.75 429 ARG A CA 1
ATOM 3257 C C . ARG A 1 429 ? 26.971 -30.823 9.951 1.00 39.75 429 ARG A C 1
ATOM 3259 O O . ARG A 1 429 ? 27.281 -31.990 9.754 1.00 39.75 429 ARG A O 1
ATOM 3266 N N . GLY A 1 430 ? 27.010 -29.904 8.981 1.00 37.22 430 GLY A N 1
ATOM 3267 C CA . GLY A 1 430 ? 27.301 -30.220 7.573 1.00 37.22 430 GLY A CA 1
ATOM 3268 C C . GLY A 1 430 ? 28.761 -30.070 7.125 1.00 37.22 430 GLY A C 1
ATOM 3269 O O . GLY A 1 430 ? 29.054 -30.347 5.969 1.00 37.22 430 GLY A O 1
ATOM 3270 N N . SER A 1 431 ? 29.681 -29.633 7.992 1.00 38.03 431 SER A N 1
ATOM 3271 C CA . SER A 1 431 ? 31.076 -29.356 7.610 1.00 38.03 431 SER A CA 1
ATOM 3272 C C . SER A 1 431 ? 32.071 -30.004 8.570 1.00 38.03 431 SER A C 1
ATOM 3274 O O . SER A 1 431 ? 32.836 -29.333 9.258 1.00 38.03 431 SER A O 1
ATOM 3276 N N . SER A 1 432 ? 32.076 -31.331 8.611 1.00 33.41 432 SER A N 1
ATOM 3277 C CA . SER A 1 432 ? 33.208 -32.096 9.134 1.00 33.41 432 SER A CA 1
ATOM 3278 C C . SER A 1 432 ? 33.416 -33.329 8.262 1.00 33.41 432 SER A C 1
ATOM 3280 O O . SER A 1 432 ? 33.024 -34.436 8.623 1.00 33.41 432 SER A O 1
ATOM 3282 N N . VAL A 1 433 ? 34.004 -33.126 7.082 1.00 34.84 433 VAL A N 1
ATOM 3283 C CA . VAL A 1 433 ? 34.692 -34.208 6.371 1.00 34.84 433 VAL A CA 1
ATOM 3284 C C . VAL A 1 433 ? 36.082 -34.318 7.008 1.00 34.84 433 VAL A C 1
ATOM 3286 O O . VAL A 1 433 ? 36.827 -33.337 6.969 1.00 34.84 433 VAL A O 1
ATOM 3289 N N . PRO A 1 434 ? 36.449 -35.446 7.639 1.00 31.62 434 PRO A N 1
ATOM 3290 C CA . PRO A 1 434 ? 37.783 -35.609 8.188 1.00 31.62 434 PRO A CA 1
ATOM 3291 C C . PRO A 1 434 ? 38.766 -35.846 7.039 1.00 31.62 434 PRO A C 1
ATOM 3293 O O . PRO A 1 434 ? 38.698 -36.848 6.329 1.00 31.62 434 PRO A O 1
ATOM 3296 N N . MET A 1 435 ? 39.691 -34.907 6.866 1.00 32.16 435 MET A N 1
ATOM 3297 C CA . MET A 1 435 ? 40.846 -35.034 5.984 1.00 32.16 435 MET A CA 1
ATOM 3298 C C . MET A 1 435 ? 41.773 -36.104 6.580 1.00 32.16 435 MET A C 1
ATOM 3300 O O . MET A 1 435 ? 42.498 -35.853 7.540 1.00 32.16 435 MET A O 1
ATOM 3304 N N . THR A 1 436 ? 41.683 -37.334 6.074 1.00 31.81 436 THR A N 1
ATOM 3305 C CA . THR A 1 436 ? 42.561 -38.431 6.488 1.00 31.81 436 THR A CA 1
ATOM 3306 C C . THR A 1 436 ? 43.877 -38.308 5.726 1.00 31.81 436 THR A C 1
ATOM 3308 O O . THR A 1 436 ? 43.942 -38.535 4.521 1.00 31.81 436 THR A O 1
ATOM 3311 N N . LEU A 1 437 ? 44.925 -37.907 6.443 1.00 39.66 437 LEU A N 1
ATOM 3312 C CA . LEU A 1 437 ? 46.317 -38.101 6.052 1.00 39.66 437 LEU A CA 1
ATOM 3313 C C . LEU A 1 437 ? 46.623 -39.604 6.052 1.00 39.66 437 LEU A C 1
ATOM 3315 O O . LEU A 1 437 ? 46.504 -40.252 7.090 1.00 39.66 437 LEU A O 1
ATOM 3319 N N . ALA A 1 438 ? 47.066 -40.135 4.916 1.00 30.34 438 ALA A N 1
ATOM 3320 C CA . ALA A 1 438 ? 47.767 -41.411 4.847 1.00 30.34 438 ALA A CA 1
ATOM 3321 C C . ALA A 1 438 ? 48.969 -41.265 3.905 1.00 30.34 438 ALA A C 1
ATOM 3323 O O . ALA A 1 438 ? 48.819 -41.145 2.691 1.00 30.34 438 ALA A O 1
ATOM 3324 N N . SER A 1 439 ? 50.158 -41.236 4.506 1.00 35.66 439 SER A N 1
ATOM 3325 C CA . SER A 1 439 ? 51.438 -41.473 3.841 1.00 35.66 439 SER A CA 1
ATOM 3326 C C . SER A 1 439 ? 51.737 -42.975 3.788 1.00 35.66 439 SER A C 1
ATOM 3328 O O . SER A 1 439 ? 51.351 -43.704 4.699 1.00 35.66 439 SER A O 1
ATOM 3330 N N . ALA A 1 440 ? 52.555 -43.344 2.796 1.00 35.12 440 ALA A N 1
ATOM 3331 C CA . ALA A 1 440 ? 53.357 -44.567 2.654 1.00 35.12 440 ALA A CA 1
ATOM 3332 C C . ALA A 1 440 ? 52.645 -45.850 2.176 1.00 35.12 440 ALA A C 1
ATOM 3334 O O . ALA A 1 440 ? 52.064 -46.589 2.968 1.00 35.12 440 ALA A O 1
ATOM 3335 N N . LEU A 1 441 ? 52.806 -46.166 0.884 1.00 38.12 441 LEU A N 1
ATOM 3336 C CA . LEU A 1 441 ? 53.787 -47.145 0.376 1.00 38.12 441 LEU A CA 1
ATOM 3337 C C . LEU A 1 441 ? 53.981 -46.981 -1.136 1.00 38.12 441 LEU A C 1
ATOM 3339 O O . LEU A 1 441 ? 52.970 -46.715 -1.823 1.00 38.12 441 LEU A O 1
#

=== Feature glossary ===
A reading guide for the features in this record.

Start from the sequence.

  · Sequence gives the chain of amino acids in standard one-letter code (A=alanine, C=cysteine, …, Y=tyrosine), read N→C. It is the only feature that is directly encoded by the gene; all structural features are derived from the folded form of this sequence.

Fold it, and you get atomic coordinates and the backbone conformation that goes with them.

  · The mmCIF table is the protein's shape written out atom by atom. For each backbone N, Cα, C, and carbonyl O, it records an (x, y, z) coordinate triple in Å plus the residue type, chain letter, and residue number.

  · Backbone dihedral angles. Every residue except chain termini has a φ (preceding-C → N → Cα → C) and a ψ (N → Cα → C → next-N). They are reported in degrees following the IUPAC sign convention. Secondary structure is essentially a statement about which (φ, ψ) basin each residue occupies.

  · DSSP 8-state secondary structure assigns each residue one of H (α-helix), G (3₁₀-helix), I (π-helix), E (extended β-strand), B (isolated β-bridge), T (hydrogen-bonded turn), S (bend), or '-' (coil). The assignment is computed from backbone hydrogen-bond geometry via the Kabsch–Sander algorithm.

  · P-SEA three-state annotation labels each residue as helix, strand, or coil based purely on the geometry of the Cα trace. It serves as a fallback when the full backbone (and thus DSSP) is unavailable.

Summarize the fold with a handful of shape descriptors and a per-residue structural alphabet.

  · Radius of gyration (Rg) is the root-mean-square distance of Cα atoms from their centroid — a single number for overall size and compactness. A globular domain of N residues has Rg ≈ 2.2·N^0.38 Å; an extended or disordered chain has a much larger Rg. The Cα contact count is the number of residue pairs whose Cα atoms are within 8 Å and are more than four positions apart in sequence — a standard proxy for tertiary packing density. The bounding box is the smallest axis-aligned box enclosing all Cα atoms.

  · Foldseek's 3Di representation compresses backbone geometry into a per-residue letter drawn from a learned twenty-state alphabet. It captures the tertiary interaction pattern around each residue — which residues are packed against it in space, regardless of where they are in sequence.

  · Accessible surface area quantifies burial. A residue with SASA near zero is packed into the hydrophobic core; one with SASA >100 Å² sits on the surface. Computed here via the Shrake–Rupley numerical algorithm with a 1.4 Å probe.

Ask how reliable the model is.

  · For AlphaFold models, the B-factor field carries pLDDT — the model's own estimate of local accuracy on a 0–100 scale. Regions with pLDDT<50 should be treated as essentially unmodeled; they often correspond to intrinsically disordered segments.

  · For experimental (PDB) structures, the B-factor (temperature factor) quantifies the positional spread of each atom in the crystal — a combination of thermal vibration and static disorder — in units of Å². High B-factors mark flexible loops or poorly resolved regions; low B-factors mark the rigid, well-ordered core.

  · PAE(i, j) answers: if I align the predicted and true structures on residue i, how far off (in Å) do I expect residue j to be? A block-diagonal PAE matrix with low values on the blocks and high values off-diagonal is the signature of a multi-domain protein with confidently predicted domains but uncertain inter-domain orientation.

Place it in context: what it resembles, what it is annotated as, and how it looks.

  · Structural nearest neighbors (via Foldseek easy-search vs the PDB). Reported per hit: target PDB id, E-value, and alignment TM-score. A TM-score above ~0.5 is the conventional threshold for 'same fold'.

  · Functional annotations link the protein to curated databases. InterPro entries identify conserved domains and families by matching the sequence against member-database signatures (Pfam, PROSITE, CDD, …). Gene Ontology (GO) terms describe molecular function, biological process, and cellular component in a controlled vocabulary. CATH places the structure in a hierarchical fold classification (Class/Architecture/Topology/Homologous-superfamily). The organism is the source species.

  · Plot images: a contact map (which residues are close in 3D, as an N×N binary image), a Ramachandran scatter (backbone torsion angles, revealing secondary-structure composition at a glance), and — for AlphaFold structures — a PAE heatmap (pairwise prediction confidence).

  · Structure images are PyMOL renders from six orthogonal camera directions. Cartoon representation draws helices as coils and strands as arrows; sticks shows the backbone as bonds; surface shows the solvent-excluded envelope. Rainbow coloring maps sequence position to hue (blue→red, N→C); chain coloring assigns a distinct color per polypeptide.